Protein AF-S9U985-F1 (afdb_monomer_lite)

InterPro domains:
  IPR000397 Heat shock protein Hsp33 [PTHR30111] (39-508)

Secondary structure (DSSP, 8-state):
----PPEE-----------------------HHHHHHHHHTS-EEEEEEBTTSSEEEEEEE-HHHHHHHHHHTTIIIIIHHHHHTT-HHHHHHHHHHHHHHHHHHHHHHTT--TT-EEEEEEEETTEEEEEEEETTSEEEEEEEPPPTTS-GGGG-TT-HHHHHHHHHHHHH--SSSSTTTTEEEEEEE-TT-SS-EEEEEE--HHHHHS---SS--S-SS-----TTS--HHHHTTSS---HHHHHHHHHHHHHHHH-HHHHHHHHIIIII----EEEEEEEE-EETTEEPPGGGSS-SEEEEEEEEEEESSTTSHHHHHHHHHHHHHHHHHHSPPSSHHHHTT-SSGGGHHHHHHHHHHHTSTT--S-TTHHHHHHHHHHS-HHHHHHHHHHTT----S-HHHHHHHHHHHHHHHHHHHHHSTTS----B-GGGPEEEE-EE-----HHHHHHHHHTS-HHHHHHHHHHHHHHHHTT-TT-SEEETTT--EE---HHHHHHHHHHHHHHHTT-

Sequence (515 aa):
MRSSCAFRIAALQGSRVCRCAAGGEQATAEDGGTLLHRMKMRDVSLVVPNADGTIRLTFIQNRHMLNETVHRHDLLNQFLPDLFATDSAAIARGLELVGTNLSFVNLLSAQLEQEERVEVRYAAGPFILLSESMALGETRCHLRAPADDAPAAARDERCLDTFLQWLRAEQGASGDMLRETLRLKVDKVLYNQNKKFVSLVKSNFASLLCTEDATAAAGAPVPLSLRLLPPLEALLPRQTLDPAVQHRLERLHDYYLHNMTLHAYNYFRSSDGVVAAVWCETLLRERDGRVADPADGSGVARESCGVLLTPLAAGGQAERDVYDVQRRLVQFAAAPPADSRDAAATSSPGHALLRLLNRDHEQQPGAGPNRYLTQEVLSFFTGDYEGAALAAEQARHFTNRDLRAVERRVEPLRRRVWGDALARPGAPRLSLNGAAARRCRLDFFCRCSKFDLLNSFITLPEEVFHQVMGEQLALHEGGSADEGIRCTYCGKRHVIAEKEWLQLKEYRDTHRTKA

Radius of gyration: 24.65 Å; chains: 1; bounding box: 52×69×78 Å

Foldseek 3Di:
DDDDFDFDDDDDPDDDFQDDPPPPPPCDPPDVVVVLQVLQPFWWWKWFAFPVNQKIKIKTWCQVVLLLQCSLQVLPPPPVCVLPVPPQLSSVLQSFLLLQVQQLLVSVQCVADDFKKKWKWWAFQQKIKIKMAHVLQAIFIFIDGHPPPPDPVSSPPPDVVVVLVVVVCVVPDDDDDSQPNTWIWMWIDHPPDPGTDIDTFDLPPLCLQDDPPPPPPDDDDDDPDPPDGHRVVVVSPDPDDDVLVSLLVVQLVLCSSRHCQSVSQSCCCVPVVWLKAKAWGWDFDDDPNGQDDCVVVQGGTLTTMMMMMTGPDPPDPSSVLRNLNNNLLSVQLSDDDPDPVVNVNPPHSRHPPVCLLCVVQVVDVPRGRDQAVQLLVLCQSFVASPLSQLLSVVLSTDHDPPSVVSCVRRLVVSCVRNNCQQSPDPRHGSRIPSPPMDMRGHDHDDPDDLVSVLVVLLPDDPVVLVVSLVVLVVCVVVVHSPRAIARSTRSDGDHDDPVNSVVSVVVSVVVVVVD

pLDDT: mean 74.19, std 21.05, range [25.56, 98.31]

Structure (mmCIF, N/CA/C/O backbone):
data_AF-S9U985-F1
#
_entry.id   AF-S9U985-F1
#
loop_
_atom_site.group_PDB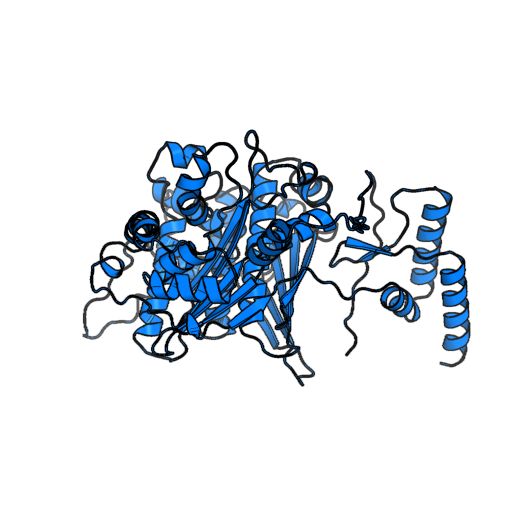
_atom_site.id
_atom_site.type_symbol
_atom_site.label_atom_id
_atom_site.label_alt_id
_atom_site.label_comp_id
_atom_site.label_asym_id
_atom_site.label_entity_id
_atom_site.label_seq_id
_atom_site.pdbx_PDB_ins_code
_atom_site.Cartn_x
_atom_site.Cartn_y
_atom_site.Cartn_z
_atom_site.occupancy
_atom_site.B_iso_or_equiv
_atom_site.auth_seq_id
_atom_site.auth_comp_id
_atom_site.auth_asym_id
_atom_site.auth_atom_id
_atom_site.pdbx_PDB_model_num
ATOM 1 N N . MET A 1 1 ? -9.604 -3.548 -23.930 1.00 30.08 1 MET A N 1
ATOM 2 C CA . MET A 1 1 ? -8.863 -2.446 -23.275 1.00 30.08 1 MET A CA 1
ATOM 3 C C . MET A 1 1 ? -7.371 -2.760 -23.319 1.00 30.08 1 MET A C 1
ATOM 5 O O . MET A 1 1 ? -6.968 -3.756 -22.737 1.00 30.08 1 MET A O 1
ATOM 9 N N . ARG A 1 2 ? -6.558 -1.992 -24.057 1.00 28.22 2 ARG A N 1
ATOM 10 C CA . ARG A 1 2 ? -5.102 -2.218 -24.154 1.00 28.22 2 ARG A CA 1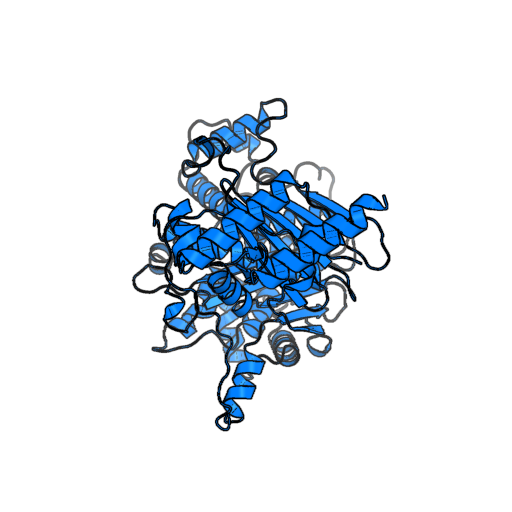
ATOM 11 C C . ARG A 1 2 ? -4.418 -1.571 -22.942 1.00 28.22 2 ARG A C 1
ATOM 13 O O . ARG A 1 2 ? -4.558 -0.365 -22.761 1.00 28.22 2 ARG A O 1
ATOM 20 N N . SER A 1 3 ? -3.717 -2.337 -22.102 1.00 32.56 3 SER A N 1
ATOM 21 C CA . SER A 1 3 ? -2.829 -1.746 -21.093 1.00 32.56 3 SER A CA 1
ATOM 22 C C . SER A 1 3 ? -1.568 -1.254 -21.799 1.00 32.56 3 SER A C 1
ATOM 24 O O . SER A 1 3 ? -0.835 -2.061 -22.368 1.00 32.56 3 SER A O 1
ATOM 26 N N . SER A 1 4 ? -1.306 0.051 -21.796 1.00 33.94 4 SER A N 1
ATOM 27 C CA . SER A 1 4 ? -0.047 0.588 -22.314 1.00 33.94 4 SER A CA 1
ATOM 28 C C . SER A 1 4 ? 1.086 0.232 -21.345 1.00 33.94 4 SER A C 1
ATOM 30 O O . SER A 1 4 ? 1.307 0.926 -20.352 1.00 33.94 4 SER A O 1
ATOM 32 N N . CYS A 1 5 ? 1.791 -0.869 -21.600 1.00 37.97 5 CYS A N 1
ATOM 33 C CA . CYS A 1 5 ? 3.068 -1.137 -20.949 1.00 37.97 5 CYS A CA 1
ATOM 34 C C . CYS A 1 5 ? 4.123 -0.216 -21.572 1.00 37.97 5 CYS A C 1
ATOM 36 O O . CYS A 1 5 ? 4.373 -0.286 -22.771 1.00 37.97 5 CYS A O 1
ATOM 38 N N . ALA A 1 6 ? 4.724 0.660 -20.767 1.00 43.91 6 ALA A N 1
ATOM 39 C CA . ALA A 1 6 ? 5.873 1.451 -21.192 1.00 43.91 6 ALA A CA 1
ATOM 40 C C . ALA A 1 6 ? 7.153 0.616 -21.029 1.00 43.91 6 ALA A C 1
ATOM 42 O O . ALA A 1 6 ? 7.447 0.128 -19.931 1.00 43.91 6 ALA A O 1
ATOM 43 N N . PHE A 1 7 ? 7.914 0.460 -22.109 1.00 40.72 7 PHE A N 1
ATOM 44 C CA . PHE A 1 7 ? 9.205 -0.227 -22.124 1.00 40.72 7 PHE A CA 1
ATOM 45 C C . PHE A 1 7 ? 10.330 0.808 -22.179 1.00 40.72 7 PHE A C 1
ATOM 47 O O . PHE A 1 7 ? 10.187 1.830 -22.850 1.00 40.72 7 PHE A O 1
ATOM 54 N N . ARG A 1 8 ? 11.426 0.567 -21.453 1.00 41.06 8 ARG A N 1
ATOM 55 C CA . ARG A 1 8 ? 12.603 1.443 -21.459 1.00 41.06 8 ARG A CA 1
ATOM 56 C C . ARG A 1 8 ? 13.757 0.718 -22.141 1.00 41.06 8 ARG A C 1
ATOM 58 O O . ARG A 1 8 ? 14.002 -0.453 -21.861 1.00 41.06 8 ARG A O 1
ATOM 65 N N . ILE A 1 9 ? 14.462 1.437 -23.003 1.00 37.34 9 ILE A N 1
ATOM 66 C CA . ILE A 1 9 ? 15.756 1.037 -23.553 1.00 37.34 9 ILE A CA 1
ATOM 67 C C . ILE A 1 9 ? 16.775 1.784 -22.702 1.00 37.34 9 ILE A C 1
ATOM 69 O O . ILE A 1 9 ? 16.715 3.009 -22.614 1.00 37.34 9 ILE A O 1
ATOM 73 N N . ALA A 1 10 ? 17.605 1.062 -21.961 1.00 35.47 10 ALA A N 1
ATOM 74 C CA . ALA A 1 10 ? 18.624 1.667 -21.120 1.00 35.47 10 ALA A CA 1
ATOM 75 C C . ALA A 1 10 ? 19.980 1.095 -21.530 1.00 35.47 10 ALA A C 1
ATOM 77 O O . ALA A 1 10 ? 20.172 -0.116 -21.455 1.00 35.47 10 ALA A O 1
ATOM 78 N N . ALA A 1 11 ? 20.901 1.964 -21.944 1.00 31.00 11 ALA A N 1
ATOM 79 C CA . ALA A 1 11 ? 22.325 1.669 -21.916 1.00 31.00 11 ALA A CA 1
ATOM 80 C C . ALA A 1 11 ? 22.789 1.895 -20.470 1.00 31.00 11 ALA A C 1
ATOM 82 O O . ALA A 1 11 ? 22.792 3.028 -19.995 1.00 31.00 11 ALA A O 1
ATOM 83 N N . LEU A 1 12 ? 23.090 0.822 -19.738 1.00 33.31 12 LEU A N 1
ATOM 84 C CA . LEU A 1 12 ? 23.595 0.893 -18.365 1.00 33.31 12 LEU A CA 1
ATOM 85 C C . LEU A 1 12 ? 24.905 0.110 -18.275 1.00 33.31 12 LEU A C 1
ATOM 87 O O . LEU A 1 12 ? 25.010 -0.998 -18.795 1.00 33.31 12 LEU A O 1
ATOM 91 N N . GLN A 1 13 ? 25.907 0.724 -17.647 1.00 28.14 13 GLN A N 1
ATOM 92 C CA . GLN A 1 13 ? 27.218 0.135 -17.390 1.00 28.14 13 GLN A CA 1
ATOM 93 C C . GLN A 1 13 ? 27.225 -0.548 -16.018 1.00 28.14 13 GLN A C 1
ATOM 95 O O . GLN A 1 13 ? 26.891 0.076 -15.017 1.00 28.14 13 GLN A O 1
ATOM 100 N N . GLY A 1 14 ? 27.674 -1.806 -15.993 1.00 31.59 14 GLY A N 1
ATOM 101 C CA . GLY A 1 14 ? 27.942 -2.585 -14.782 1.00 31.59 14 GLY A CA 1
ATOM 102 C C . GLY A 1 14 ? 26.846 -3.602 -14.466 1.00 31.59 14 GLY A C 1
ATOM 103 O O . GLY A 1 14 ? 25.769 -3.238 -14.010 1.00 31.59 14 GLY A O 1
ATOM 104 N N . SER A 1 15 ? 27.121 -4.895 -14.673 1.00 31.70 15 SER A N 1
ATOM 105 C CA . SER A 1 15 ? 26.156 -5.964 -14.393 1.00 31.70 15 SER A CA 1
ATOM 106 C C . SER A 1 15 ? 26.761 -7.172 -13.670 1.00 31.70 15 SER A C 1
ATOM 108 O O . SER A 1 15 ? 27.840 -7.677 -13.987 1.00 31.70 15 SER A O 1
ATOM 110 N N . ARG A 1 16 ? 26.003 -7.664 -12.682 1.00 32.19 16 ARG A N 1
ATOM 111 C CA . ARG A 1 16 ? 26.000 -9.058 -12.221 1.00 32.19 16 ARG A CA 1
ATOM 112 C C . ARG A 1 16 ? 24.606 -9.642 -12.458 1.00 32.19 16 ARG A C 1
ATOM 114 O O . ARG A 1 16 ? 23.600 -8.943 -12.443 1.00 32.19 16 ARG A O 1
ATOM 121 N N . VAL A 1 17 ? 24.587 -10.942 -12.722 1.00 27.36 17 VAL A N 1
ATOM 122 C CA . VAL A 1 17 ? 23.459 -11.724 -13.242 1.00 27.36 17 VAL A CA 1
ATOM 123 C C . VAL A 1 17 ? 22.258 -11.741 -12.283 1.00 27.36 17 VAL A C 1
ATOM 125 O O . VAL A 1 17 ? 22.317 -12.367 -11.226 1.00 27.36 17 VAL A O 1
ATOM 128 N N . CYS A 1 18 ? 21.127 -11.151 -12.686 1.00 28.30 18 CYS A N 1
ATOM 129 C CA . CYS A 1 18 ? 19.829 -11.398 -12.052 1.00 28.30 18 CYS A CA 1
ATOM 130 C C . CYS A 1 18 ? 19.308 -12.779 -12.487 1.00 28.30 18 CYS A C 1
ATOM 132 O O . CYS A 1 18 ? 18.828 -12.944 -13.610 1.00 28.30 18 CYS A O 1
ATOM 134 N N . ARG A 1 19 ? 19.377 -13.787 -11.609 1.00 25.84 19 ARG A N 1
ATOM 135 C CA . ARG A 1 19 ? 18.631 -15.038 -11.811 1.00 25.84 19 ARG A CA 1
ATOM 136 C C . ARG A 1 19 ? 17.162 -14.778 -11.503 1.00 25.84 19 ARG A C 1
ATOM 138 O O . ARG A 1 19 ? 16.794 -14.619 -10.345 1.00 25.84 19 ARG A O 1
ATOM 145 N N . CYS A 1 20 ? 16.320 -14.767 -12.532 1.00 25.56 20 CYS A N 1
ATOM 146 C CA . CYS A 1 20 ? 14.890 -14.945 -12.333 1.00 25.56 20 CYS A CA 1
ATOM 147 C C . CYS A 1 20 ? 14.678 -16.319 -11.693 1.00 25.56 20 CYS A C 1
ATOM 149 O O . CYS A 1 20 ? 15.020 -17.335 -12.302 1.00 25.56 20 CYS A O 1
ATOM 151 N N . ALA A 1 21 ? 14.094 -16.365 -10.497 1.00 27.64 21 ALA A N 1
ATOM 152 C CA . ALA A 1 21 ? 13.523 -17.589 -9.958 1.00 27.64 21 ALA A CA 1
ATOM 153 C C . ALA A 1 21 ? 12.276 -17.962 -10.781 1.00 27.64 21 ALA A C 1
ATOM 155 O O . ALA A 1 21 ? 11.137 -17.833 -10.344 1.00 27.64 21 ALA A O 1
ATOM 156 N N . ALA A 1 22 ? 12.485 -18.433 -12.011 1.00 28.08 22 ALA A N 1
ATOM 157 C CA . ALA A 1 22 ? 11.603 -19.432 -12.582 1.00 28.08 22 ALA A CA 1
ATOM 158 C C . ALA A 1 22 ? 11.892 -20.712 -11.793 1.00 28.08 22 ALA A C 1
ATOM 160 O O . ALA A 1 22 ? 12.749 -21.509 -12.169 1.00 28.08 22 ALA A O 1
ATOM 161 N N . GLY A 1 23 ? 11.253 -20.837 -10.629 1.00 28.19 23 GLY A N 1
ATOM 162 C CA . GLY A 1 23 ? 11.288 -22.044 -9.823 1.00 28.19 23 GLY A CA 1
ATOM 163 C C . GLY A 1 23 ? 10.622 -23.177 -10.592 1.00 28.19 23 GLY A C 1
ATOM 164 O O . GLY A 1 23 ? 9.449 -23.465 -10.392 1.00 28.19 23 GLY A O 1
ATOM 165 N N . GLY A 1 24 ? 11.382 -23.829 -11.469 1.00 26.42 24 GLY A N 1
ATOM 166 C CA . GLY A 1 24 ? 11.242 -25.258 -11.691 1.00 26.42 24 GLY A CA 1
ATOM 167 C C . GLY A 1 24 ? 11.728 -25.967 -10.433 1.00 26.42 24 GLY A C 1
ATOM 168 O O . GLY A 1 24 ? 12.801 -26.561 -10.433 1.00 26.42 24 GLY A O 1
ATOM 169 N N . GLU A 1 25 ? 10.976 -25.848 -9.338 1.00 32.66 25 GLU A N 1
ATOM 170 C CA . GLU A 1 25 ? 11.120 -26.768 -8.221 1.00 32.66 25 GLU A CA 1
ATOM 171 C C . GLU A 1 25 ? 10.612 -28.115 -8.729 1.00 32.66 25 GLU A C 1
ATOM 173 O O . GLU A 1 25 ? 9.427 -28.296 -9.017 1.00 32.66 25 GLU A O 1
ATOM 178 N N . GLN A 1 26 ? 11.536 -29.059 -8.909 1.00 29.66 26 GLN A N 1
ATOM 179 C CA . GLN A 1 26 ? 11.187 -30.469 -8.926 1.00 29.66 26 GLN A CA 1
ATOM 180 C C . GLN A 1 26 ? 10.355 -30.719 -7.670 1.00 29.66 26 GLN A C 1
ATOM 182 O O . GLN A 1 26 ? 10.869 -30.587 -6.562 1.00 29.66 26 GLN A O 1
ATOM 187 N N . ALA A 1 27 ? 9.069 -31.013 -7.861 1.00 32.78 27 ALA A N 1
ATOM 188 C CA . ALA A 1 27 ? 8.128 -31.325 -6.800 1.00 32.78 27 ALA A CA 1
ATOM 189 C C . ALA A 1 27 ? 8.570 -32.615 -6.094 1.00 32.78 27 ALA A C 1
ATOM 191 O O . ALA A 1 27 ? 8.107 -33.714 -6.397 1.00 32.78 27 ALA A O 1
ATOM 192 N N . THR A 1 28 ? 9.510 -32.490 -5.164 1.00 41.00 28 THR A N 1
ATOM 193 C CA . THR A 1 28 ? 9.640 -33.427 -4.058 1.00 41.00 28 THR A CA 1
ATOM 194 C C . THR A 1 28 ? 8.385 -33.257 -3.211 1.00 41.00 28 THR A C 1
ATOM 196 O O . THR A 1 28 ? 7.877 -32.146 -3.077 1.00 41.00 28 THR A O 1
ATOM 199 N N . ALA A 1 29 ? 7.812 -34.364 -2.737 1.00 42.72 29 ALA A N 1
ATOM 200 C CA . ALA A 1 29 ? 6.542 -34.377 -2.019 1.00 42.72 29 ALA A CA 1
ATOM 201 C C . ALA A 1 29 ? 6.558 -33.355 -0.868 1.00 42.72 29 ALA A C 1
ATOM 203 O O . ALA A 1 29 ? 7.151 -33.598 0.182 1.00 42.72 29 ALA A O 1
ATOM 204 N N . GLU A 1 30 ? 5.955 -32.188 -1.094 1.00 46.25 30 GLU A N 1
ATOM 205 C CA . GLU A 1 30 ? 5.891 -31.129 -0.100 1.00 46.25 30 GLU A CA 1
ATOM 206 C C . GLU A 1 30 ? 5.013 -31.613 1.049 1.00 46.25 30 GLU A C 1
ATOM 208 O O . GLU A 1 30 ? 3.823 -31.878 0.873 1.00 46.25 30 GLU A O 1
ATOM 213 N N . ASP A 1 31 ? 5.606 -31.739 2.235 1.00 60.88 31 ASP A N 1
ATOM 214 C CA . ASP A 1 31 ? 4.872 -32.056 3.452 1.00 60.88 31 ASP A CA 1
ATOM 215 C C . ASP A 1 31 ? 3.750 -31.019 3.643 1.00 60.88 31 ASP A C 1
ATOM 217 O O . ASP A 1 31 ? 3.990 -29.806 3.558 1.00 60.88 31 ASP A O 1
ATOM 221 N N . GLY A 1 32 ? 2.515 -31.476 3.878 1.00 64.31 32 GLY A N 1
ATOM 222 C CA . GLY A 1 32 ? 1.311 -30.634 3.895 1.00 64.31 32 GLY A CA 1
ATOM 223 C C . GLY A 1 32 ? 1.390 -29.467 4.891 1.00 64.31 32 GLY A C 1
ATOM 224 O O . GLY A 1 32 ? 0.757 -28.425 4.690 1.00 64.31 32 GLY A O 1
ATOM 225 N N . GLY A 1 33 ? 2.235 -29.590 5.922 1.00 66.69 33 GLY A N 1
ATOM 226 C CA . GLY A 1 33 ? 2.554 -28.510 6.857 1.00 66.69 33 GLY A CA 1
ATOM 227 C C . GLY A 1 33 ? 3.257 -27.307 6.210 1.00 66.69 33 GLY A C 1
ATOM 228 O O . GLY A 1 33 ? 2.965 -26.161 6.563 1.00 66.69 33 GLY A O 1
ATOM 229 N N . THR A 1 34 ? 4.128 -27.530 5.222 1.00 75.19 34 THR A N 1
ATOM 230 C CA . THR A 1 34 ? 4.860 -26.458 4.520 1.00 75.19 34 THR A CA 1
ATOM 231 C C . THR A 1 34 ? 3.964 -25.674 3.560 1.00 75.19 34 THR A C 1
ATOM 233 O O . THR A 1 34 ? 4.087 -24.449 3.462 1.00 75.19 34 THR A O 1
ATOM 236 N N . LEU A 1 35 ? 3.019 -26.353 2.901 1.00 76.44 35 LEU A N 1
ATOM 237 C CA . LEU A 1 35 ? 2.028 -25.729 2.025 1.00 76.44 35 LEU A CA 1
ATOM 238 C C . LEU A 1 35 ? 1.054 -24.866 2.832 1.00 76.44 35 LEU A C 1
ATOM 240 O O . LEU A 1 35 ? 0.827 -23.703 2.488 1.00 76.44 35 LEU A O 1
ATOM 244 N N . LEU A 1 36 ? 0.525 -25.399 3.941 1.00 75.88 36 LEU A N 1
ATOM 245 C CA . LEU A 1 36 ? -0.352 -24.642 4.835 1.00 75.88 36 LEU A CA 1
ATOM 246 C C . LEU A 1 36 ? 0.368 -23.404 5.377 1.00 75.88 36 LEU A C 1
ATOM 248 O O . LEU A 1 36 ? -0.191 -22.310 5.340 1.00 75.88 36 LEU A O 1
ATOM 252 N N . HIS A 1 37 ? 1.619 -23.552 5.822 1.00 80.19 37 HIS A N 1
ATOM 253 C CA . HIS A 1 37 ? 2.420 -22.422 6.283 1.00 80.19 37 HIS A CA 1
ATOM 254 C C . HIS A 1 37 ? 2.569 -21.350 5.194 1.00 80.19 37 HIS A C 1
ATOM 256 O O . HIS A 1 37 ? 2.267 -20.185 5.447 1.00 80.19 37 HIS A O 1
ATOM 262 N N . ARG A 1 38 ? 2.929 -21.735 3.961 1.00 79.50 38 ARG A N 1
ATOM 263 C CA . ARG A 1 38 ? 3.018 -20.804 2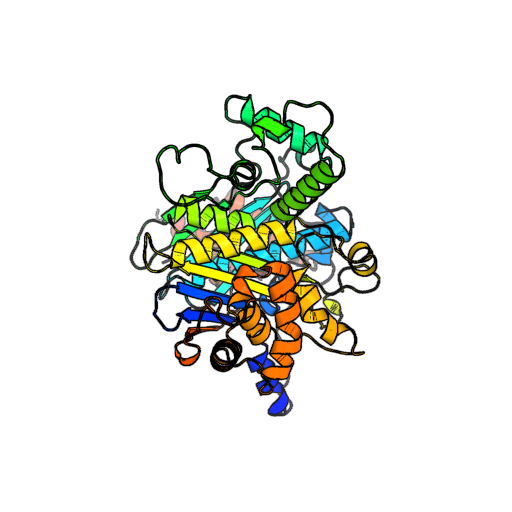.823 1.00 79.50 38 ARG A CA 1
ATOM 264 C C . ARG A 1 38 ? 1.697 -20.105 2.531 1.00 79.50 38 ARG A C 1
ATOM 266 O O . ARG A 1 38 ? 1.702 -18.906 2.279 1.00 79.50 38 ARG A O 1
ATOM 273 N N . MET A 1 39 ? 0.569 -20.813 2.591 1.00 79.62 39 MET A N 1
ATOM 274 C CA . MET A 1 39 ? -0.755 -20.216 2.387 1.00 79.62 39 MET A CA 1
ATOM 275 C C . MET A 1 39 ? -1.103 -19.177 3.457 1.00 79.62 39 MET A C 1
ATOM 277 O O . MET A 1 39 ? -1.681 -18.146 3.113 1.00 79.62 39 MET A O 1
ATOM 281 N N . LYS A 1 40 ? -0.747 -19.441 4.721 1.00 83.69 40 LYS A N 1
ATOM 282 C CA . LYS A 1 40 ? -1.036 -18.554 5.857 1.00 83.69 40 LYS A CA 1
ATOM 283 C C . LYS A 1 40 ? -0.135 -17.325 5.945 1.00 83.69 40 LYS A C 1
ATOM 285 O O . LYS A 1 40 ? -0.483 -16.382 6.642 1.00 83.69 40 LYS A O 1
ATOM 290 N N . MET A 1 41 ? 1.013 -17.345 5.272 1.00 83.00 41 MET A N 1
ATOM 291 C CA . MET A 1 41 ? 1.953 -16.221 5.239 1.00 83.00 41 MET A CA 1
ATOM 292 C C . MET A 1 41 ? 1.779 -15.327 4.005 1.00 83.00 41 MET A C 1
ATOM 294 O O . MET A 1 41 ? 2.547 -14.380 3.851 1.00 83.00 41 MET A O 1
ATOM 298 N N . ARG A 1 42 ? 0.818 -15.625 3.116 1.00 87.62 42 ARG A N 1
ATOM 299 C CA . ARG A 1 42 ? 0.593 -14.832 1.899 1.00 87.62 42 ARG A CA 1
ATOM 300 C C . ARG A 1 42 ? 0.156 -13.413 2.227 1.00 87.62 42 ARG A C 1
ATOM 302 O O . ARG A 1 42 ? -0.504 -13.163 3.226 1.00 87.62 42 ARG A O 1
ATOM 309 N N . ASP A 1 43 ? 0.475 -12.514 1.313 1.00 95.00 43 ASP A N 1
ATOM 310 C CA . ASP A 1 43 ? -0.006 -11.146 1.360 1.00 95.00 43 ASP A CA 1
ATOM 311 C C . ASP A 1 43 ? -1.514 -11.098 1.071 1.00 95.00 43 ASP A C 1
ATOM 313 O O . ASP A 1 43 ? -2.051 -11.852 0.246 1.00 95.00 43 ASP A O 1
ATOM 317 N N . VAL A 1 44 ? -2.216 -10.226 1.790 1.00 96.25 44 VAL A N 1
ATOM 318 C CA . VAL A 1 44 ? -3.677 -10.105 1.735 1.00 96.25 44 VAL A CA 1
ATOM 319 C C . VAL A 1 44 ? -4.107 -8.665 1.953 1.00 96.25 44 VAL A C 1
ATOM 321 O O . VAL A 1 44 ? -3.462 -7.904 2.677 1.00 96.25 44 VAL A O 1
ATOM 324 N N . SER A 1 45 ? -5.252 -8.327 1.376 1.00 97.19 45 SER A N 1
ATOM 325 C CA . SER A 1 45 ? -6.096 -7.244 1.844 1.00 97.19 45 SER A CA 1
ATOM 326 C C . SER A 1 45 ? -7.307 -7.831 2.559 1.00 97.19 45 SER A C 1
ATOM 328 O O . SER A 1 45 ? -7.857 -8.869 2.174 1.00 97.19 45 SER A O 1
ATOM 330 N N . LEU A 1 46 ? -7.695 -7.184 3.647 1.00 97.56 46 LEU A N 1
ATOM 331 C CA . LEU A 1 46 ? -8.801 -7.589 4.491 1.00 97.56 46 LEU A CA 1
ATOM 332 C C . LEU A 1 46 ? -9.679 -6.375 4.758 1.00 97.56 46 LEU A C 1
ATOM 334 O O . LEU A 1 46 ? -9.216 -5.395 5.330 1.00 97.56 46 LEU A O 1
ATOM 338 N N . VAL A 1 47 ? -10.942 -6.451 4.364 1.00 97.81 47 VAL A N 1
ATOM 339 C CA . VAL A 1 47 ? -11.944 -5.420 4.635 1.00 97.81 47 VAL A CA 1
ATOM 340 C C . VAL A 1 47 ? -12.894 -5.955 5.696 1.00 97.81 47 VAL A C 1
ATOM 342 O O . VAL A 1 47 ? -13.584 -6.944 5.464 1.00 97.81 47 VAL A O 1
ATOM 345 N N . VAL A 1 48 ? -12.920 -5.315 6.860 1.00 97.31 48 VAL A N 1
ATOM 346 C CA . VAL A 1 48 ? -13.685 -5.728 8.038 1.00 97.31 48 VAL A CA 1
ATOM 347 C C . VAL A 1 48 ? -14.640 -4.598 8.423 1.00 97.31 48 VAL A C 1
ATOM 349 O O . VAL A 1 48 ? -14.180 -3.530 8.835 1.00 97.31 48 VAL A O 1
ATOM 352 N N . PRO A 1 49 ? -15.962 -4.777 8.287 1.00 95.19 49 PRO A N 1
ATOM 353 C CA . PRO A 1 49 ? -16.906 -3.834 8.863 1.00 95.19 49 PRO A CA 1
ATOM 354 C C . PRO A 1 49 ? -16.898 -3.967 10.388 1.00 95.19 49 PRO A C 1
ATOM 356 O O . PRO A 1 49 ? -16.689 -5.054 10.938 1.00 95.19 49 PRO A O 1
ATOM 359 N N . ASN A 1 50 ? -17.150 -2.869 11.087 1.00 93.06 50 ASN A N 1
ATOM 360 C CA . ASN A 1 50 ? -17.497 -2.947 12.495 1.00 93.06 50 ASN A CA 1
ATOM 361 C C . ASN A 1 50 ? -18.923 -3.512 12.676 1.00 93.06 50 ASN A C 1
ATOM 363 O O . ASN A 1 50 ? -19.686 -3.655 11.719 1.00 93.06 50 ASN A O 1
ATOM 367 N N . ALA A 1 51 ? -19.269 -3.885 13.906 1.00 90.06 51 ALA A N 1
ATOM 368 C CA . ALA A 1 51 ? -20.499 -4.604 14.228 1.00 90.06 51 ALA A CA 1
ATOM 369 C C . ALA A 1 51 ? -21.777 -3.829 13.866 1.00 90.06 51 ALA A C 1
ATOM 371 O O . ALA A 1 51 ? -22.768 -4.445 13.481 1.00 90.06 51 ALA A O 1
ATOM 372 N N . ASP A 1 52 ? -21.747 -2.498 13.952 1.00 88.69 52 ASP A N 1
ATOM 373 C CA . ASP A 1 52 ? -22.876 -1.627 13.602 1.00 88.69 52 ASP A CA 1
ATOM 374 C C . ASP A 1 52 ? -22.836 -1.114 12.146 1.00 88.69 52 ASP A C 1
ATOM 376 O O . ASP A 1 52 ? -23.758 -0.430 11.706 1.00 88.69 52 ASP A O 1
ATOM 380 N N . GLY A 1 53 ? -21.786 -1.447 11.387 1.00 89.50 53 GLY A N 1
ATOM 381 C CA . GLY A 1 53 ? -21.600 -1.030 9.998 1.00 89.50 53 GLY A CA 1
ATOM 382 C C . GLY A 1 53 ? -21.290 0.458 9.797 1.00 89.50 53 GLY A C 1
ATOM 383 O O . GLY A 1 53 ? -21.325 0.926 8.660 1.00 89.50 53 GLY A O 1
ATOM 384 N N . THR A 1 54 ? -20.990 1.218 10.852 1.00 90.25 54 THR A N 1
ATOM 385 C CA . THR A 1 54 ? -20.689 2.658 10.759 1.00 90.25 54 THR A CA 1
ATOM 386 C C . THR A 1 54 ? -19.242 2.961 10.381 1.00 90.25 54 THR A C 1
ATOM 388 O O . THR A 1 54 ? -18.966 4.038 9.851 1.00 90.25 54 THR A O 1
ATOM 391 N N . ILE A 1 55 ? -18.312 2.032 10.618 1.00 92.88 55 ILE A N 1
ATOM 392 C CA . ILE A 1 55 ? -16.887 2.173 10.302 1.00 92.88 55 ILE A CA 1
ATOM 393 C C . ILE A 1 55 ? -16.407 0.914 9.586 1.00 92.88 55 ILE A C 1
ATOM 395 O O . ILE A 1 55 ? -16.636 -0.219 10.009 1.00 92.88 55 ILE A O 1
ATOM 399 N N . ARG A 1 56 ? -15.655 1.122 8.512 1.00 95.25 56 ARG A N 1
ATOM 400 C CA . ARG A 1 56 ? -14.942 0.077 7.788 1.00 95.25 56 ARG A CA 1
ATOM 401 C C . ARG A 1 56 ? -13.463 0.133 8.132 1.00 95.25 56 ARG A C 1
ATOM 403 O O . ARG A 1 56 ? -12.827 1.169 7.958 1.00 95.25 56 ARG A O 1
ATOM 410 N N . LEU A 1 57 ? -12.912 -0.995 8.563 1.00 97.19 57 LEU A N 1
ATOM 411 C CA . LEU A 1 57 ? -11.477 -1.197 8.701 1.00 97.19 57 LEU A CA 1
ATOM 412 C C . LEU A 1 57 ? -10.960 -1.937 7.468 1.00 97.19 57 LEU A C 1
ATOM 414 O O . LEU A 1 57 ? -11.495 -2.972 7.086 1.00 97.19 57 LEU A O 1
ATOM 418 N N . THR A 1 58 ? -9.898 -1.436 6.851 1.00 98.31 58 THR A N 1
ATOM 419 C CA . THR A 1 58 ? -9.139 -2.153 5.822 1.00 98.31 58 THR A CA 1
ATOM 420 C C . THR A 1 58 ? -7.724 -2.393 6.323 1.00 98.31 58 THR A C 1
ATOM 422 O O . THR A 1 58 ? -7.061 -1.453 6.746 1.00 98.31 58 THR A O 1
ATOM 425 N N . PHE A 1 59 ? -7.261 -3.636 6.274 1.00 98.00 59 PHE A N 1
ATOM 426 C CA . PHE A 1 59 ? -5.904 -4.043 6.622 1.00 98.00 59 PHE A CA 1
ATOM 427 C C . PHE A 1 59 ? -5.207 -4.628 5.396 1.00 98.00 59 PHE A C 1
ATOM 429 O O . PHE A 1 59 ? -5.795 -5.422 4.665 1.00 98.00 59 PHE A O 1
ATOM 436 N N . ILE A 1 60 ? -3.948 -4.259 5.192 1.00 97.69 60 ILE A N 1
ATOM 437 C CA . ILE A 1 60 ? -3.070 -4.773 4.142 1.00 97.69 60 ILE A CA 1
ATOM 438 C C . ILE A 1 60 ? -1.855 -5.410 4.799 1.00 97.69 60 ILE A C 1
ATOM 440 O O . ILE A 1 60 ? -1.246 -4.795 5.667 1.00 97.69 60 ILE A O 1
ATOM 444 N N . GLN A 1 61 ? -1.456 -6.585 4.324 1.00 95.62 61 GLN A N 1
ATOM 445 C CA . GLN A 1 61 ? -0.130 -7.157 4.546 1.00 95.62 61 GLN A CA 1
ATOM 446 C C . GLN A 1 61 ? 0.503 -7.422 3.182 1.00 95.62 61 GLN A C 1
ATOM 448 O O . GLN A 1 61 ? -0.088 -8.128 2.370 1.00 95.62 61 GLN A O 1
ATOM 453 N N . ASN A 1 62 ? 1.674 -6.843 2.928 1.00 95.12 62 ASN A N 1
ATOM 454 C CA . ASN A 1 62 ? 2.325 -6.793 1.610 1.00 95.12 62 ASN A CA 1
ATOM 455 C C . ASN A 1 62 ? 3.842 -7.060 1.691 1.00 95.12 62 ASN A C 1
ATOM 457 O O . ASN A 1 62 ? 4.633 -6.553 0.889 1.00 95.12 62 ASN A O 1
ATOM 461 N N . ARG A 1 63 ? 4.270 -7.853 2.678 1.00 92.94 63 ARG A N 1
ATOM 462 C CA . ARG A 1 63 ? 5.683 -8.179 2.903 1.00 92.94 63 ARG A CA 1
ATOM 463 C C . ARG A 1 63 ? 6.304 -8.891 1.703 1.00 92.94 63 ARG A C 1
ATOM 465 O O . ARG A 1 63 ? 7.415 -8.552 1.293 1.00 92.94 63 ARG A O 1
ATOM 472 N N . HIS A 1 64 ? 5.634 -9.912 1.176 1.00 91.56 64 HIS A N 1
ATOM 473 C CA . HIS A 1 64 ? 6.163 -10.681 0.049 1.00 91.56 64 HIS A CA 1
ATOM 474 C C . HIS A 1 64 ? 6.224 -9.841 -1.225 1.00 91.56 64 HIS A C 1
ATOM 476 O O . HIS A 1 64 ? 7.189 -9.947 -1.974 1.00 91.56 64 HIS A O 1
ATOM 482 N N . MET A 1 65 ? 5.254 -8.960 -1.431 1.00 92.75 65 MET A N 1
ATOM 483 C CA . MET A 1 65 ? 5.197 -8.025 -2.543 1.00 92.75 65 MET A CA 1
ATOM 484 C C . MET A 1 65 ? 6.330 -7.003 -2.494 1.00 92.75 65 MET A C 1
ATOM 486 O O . MET A 1 65 ? 6.931 -6.723 -3.531 1.00 92.75 65 MET A O 1
ATOM 490 N N . LEU A 1 66 ? 6.668 -6.479 -1.310 1.00 93.19 66 LEU A N 1
ATOM 491 C CA . LEU A 1 66 ? 7.845 -5.626 -1.147 1.00 93.19 66 LEU A CA 1
ATOM 492 C C . LEU A 1 66 ? 9.125 -6.394 -1.496 1.00 93.19 66 LEU A C 1
ATOM 494 O O . LEU A 1 66 ? 9.920 -5.912 -2.296 1.00 93.19 66 LEU A O 1
ATOM 498 N N . ASN A 1 67 ? 9.296 -7.610 -0.972 1.00 91.69 67 ASN A N 1
ATOM 499 C CA . ASN A 1 67 ? 10.459 -8.446 -1.292 1.00 91.69 67 ASN A CA 1
ATOM 500 C C . ASN A 1 67 ? 10.570 -8.750 -2.792 1.00 91.69 67 ASN A C 1
ATOM 502 O O . ASN A 1 67 ? 11.654 -8.639 -3.362 1.00 91.69 67 ASN A O 1
ATOM 506 N N . GLU A 1 68 ? 9.454 -9.077 -3.440 1.00 91.12 68 GLU A N 1
ATOM 507 C CA . GLU A 1 68 ? 9.401 -9.326 -4.881 1.00 91.12 68 GLU A CA 1
ATOM 508 C C . GLU A 1 68 ? 9.724 -8.057 -5.682 1.00 91.12 68 GLU A C 1
ATOM 510 O O . GLU A 1 68 ? 10.452 -8.122 -6.670 1.00 91.12 68 GLU A O 1
ATOM 515 N N . THR A 1 69 ? 9.250 -6.889 -5.233 1.00 90.62 69 THR A N 1
ATOM 516 C CA . THR A 1 69 ? 9.581 -5.588 -5.840 1.00 90.62 69 THR A CA 1
ATOM 517 C C . THR A 1 69 ? 11.080 -5.308 -5.730 1.00 90.62 69 THR A C 1
ATOM 519 O O . THR A 1 69 ? 11.720 -4.983 -6.729 1.00 90.62 69 THR A O 1
ATOM 522 N N . VAL A 1 70 ? 11.667 -5.494 -4.544 1.00 88.25 70 VAL A N 1
ATOM 523 C CA . VAL A 1 70 ? 13.110 -5.322 -4.321 1.00 88.25 70 VAL A CA 1
ATOM 524 C C . VAL A 1 70 ? 13.921 -6.245 -5.221 1.00 88.25 70 VAL A C 1
ATOM 526 O O . VAL A 1 70 ? 14.864 -5.788 -5.864 1.00 88.25 70 VAL A O 1
ATOM 529 N N . HIS A 1 71 ? 13.530 -7.518 -5.303 1.00 87.56 71 HIS A N 1
ATOM 530 C CA . HIS A 1 71 ? 14.211 -8.515 -6.120 1.00 87.56 71 HIS A CA 1
ATOM 531 C C . HIS A 1 71 ? 14.125 -8.196 -7.619 1.00 87.56 71 HIS A C 1
ATOM 533 O O . HIS A 1 71 ? 15.142 -8.157 -8.308 1.00 87.56 71 HIS A O 1
ATOM 539 N N . ARG A 1 72 ? 12.921 -7.925 -8.135 1.00 85.81 72 ARG A N 1
ATOM 540 C CA . ARG A 1 72 ? 12.689 -7.674 -9.568 1.00 85.81 72 ARG A CA 1
ATOM 541 C C . ARG A 1 72 ? 13.387 -6.432 -10.096 1.00 85.81 72 ARG A C 1
ATOM 543 O O . ARG A 1 72 ? 13.774 -6.404 -11.263 1.00 85.81 72 ARG A O 1
ATOM 550 N N . HIS A 1 73 ? 13.494 -5.409 -9.258 1.00 82.00 73 HIS A N 1
ATOM 551 C CA . HIS A 1 73 ? 14.086 -4.127 -9.624 1.00 82.00 73 HIS A CA 1
ATOM 552 C C . HIS A 1 73 ? 15.536 -3.980 -9.158 1.00 82.00 73 HIS A C 1
ATOM 554 O O . HIS A 1 73 ? 16.117 -2.921 -9.365 1.00 82.00 73 HIS A O 1
ATOM 560 N N . ASP A 1 74 ? 16.105 -5.023 -8.545 1.00 80.06 74 ASP A N 1
ATOM 561 C CA . ASP A 1 74 ? 17.456 -5.035 -7.983 1.00 80.06 74 ASP A CA 1
ATOM 562 C C . ASP A 1 74 ? 17.760 -3.787 -7.130 1.00 80.06 74 ASP A C 1
ATOM 564 O O . ASP A 1 74 ? 18.807 -3.142 -7.250 1.00 80.06 74 ASP A O 1
ATOM 568 N N . LEU A 1 75 ? 16.788 -3.403 -6.288 1.00 80.81 75 LEU A N 1
ATOM 569 C CA . LEU A 1 75 ? 16.799 -2.093 -5.627 1.00 80.81 75 LEU A CA 1
ATOM 570 C C . LEU A 1 75 ? 18.012 -1.908 -4.715 1.00 80.81 75 LEU A C 1
ATOM 572 O O . LEU A 1 75 ? 18.535 -0.804 -4.615 1.00 80.81 75 LEU A O 1
ATOM 576 N N . LEU A 1 76 ? 18.461 -2.979 -4.064 1.00 75.38 76 LEU A N 1
ATOM 577 C CA . LEU A 1 76 ? 19.563 -2.930 -3.107 1.00 75.38 76 LEU A CA 1
ATOM 578 C C . LEU A 1 76 ? 20.950 -2.908 -3.739 1.00 75.38 76 LEU A C 1
ATOM 580 O O . LEU A 1 76 ? 21.868 -2.413 -3.095 1.00 75.38 76 LEU A O 1
ATOM 584 N N . ASN A 1 77 ? 21.110 -3.439 -4.951 1.00 69.56 77 ASN A N 1
ATOM 585 C CA . ASN A 1 77 ? 22.435 -3.596 -5.553 1.00 69.56 77 ASN A CA 1
ATOM 586 C C . ASN A 1 77 ? 22.726 -2.553 -6.627 1.00 69.56 77 ASN A C 1
ATOM 588 O O . ASN A 1 77 ? 23.888 -2.225 -6.837 1.00 69.56 77 ASN A O 1
ATOM 592 N N . GLN A 1 78 ? 21.693 -2.045 -7.301 1.00 65.75 78 GLN A N 1
ATOM 593 C CA . GLN A 1 78 ? 21.852 -1.095 -8.402 1.00 65.75 78 GLN A CA 1
ATOM 594 C C . GLN A 1 78 ? 21.162 0.220 -8.062 1.00 65.75 78 GLN A C 1
ATOM 596 O O . GLN A 1 78 ? 21.799 1.240 -7.836 1.00 65.75 78 GLN A O 1
ATOM 601 N N . PHE A 1 79 ? 19.839 0.186 -7.929 1.00 58.25 79 PHE A N 1
ATOM 602 C CA . PHE A 1 79 ? 19.062 1.418 -7.989 1.00 58.25 79 PHE A CA 1
ATOM 603 C C . PHE A 1 79 ? 19.285 2.359 -6.793 1.00 58.25 79 PHE A C 1
ATOM 605 O O . PHE A 1 79 ? 19.513 3.552 -6.973 1.00 58.25 79 PHE A O 1
ATOM 612 N N . LEU A 1 80 ? 19.207 1.850 -5.562 1.00 63.91 80 LEU A N 1
ATOM 613 C CA . LEU A 1 80 ? 19.342 2.681 -4.364 1.00 63.91 80 LEU A CA 1
ATOM 614 C C . LEU A 1 80 ? 20.802 3.046 -4.050 1.00 63.91 80 LEU A C 1
ATOM 616 O O . LEU A 1 80 ? 21.027 4.196 -3.678 1.00 63.91 80 LEU A O 1
ATOM 620 N N . PRO A 1 81 ? 21.805 2.157 -4.208 1.00 62.09 81 PRO A N 1
ATOM 621 C CA . PRO A 1 81 ? 23.206 2.548 -4.062 1.00 62.09 81 PRO A CA 1
ATOM 622 C C . PRO A 1 81 ? 23.629 3.680 -5.001 1.00 62.09 81 PRO A C 1
ATOM 624 O O . PRO A 1 81 ? 24.298 4.602 -4.535 1.00 62.09 81 PRO A O 1
ATOM 627 N N . ASP A 1 82 ? 23.188 3.653 -6.264 1.00 61.28 82 ASP A N 1
ATOM 628 C CA . ASP A 1 82 ? 23.479 4.708 -7.244 1.00 61.28 82 ASP A CA 1
ATOM 629 C C . ASP A 1 82 ? 22.861 6.054 -6.838 1.00 61.28 82 ASP A C 1
ATOM 631 O O . ASP A 1 82 ? 23.459 7.112 -7.035 1.00 61.28 82 ASP A O 1
ATOM 635 N N . LEU A 1 83 ? 21.672 6.025 -6.229 1.00 59.59 83 LEU A N 1
ATOM 636 C CA . LEU A 1 83 ? 20.962 7.228 -5.787 1.00 59.59 83 LEU A CA 1
ATOM 637 C C . LEU A 1 83 ? 21.474 7.785 -4.455 1.00 59.59 83 LEU A C 1
ATOM 639 O O . LEU A 1 83 ? 21.484 9.000 -4.263 1.00 59.59 83 LEU A O 1
ATOM 643 N N . PHE A 1 84 ? 21.878 6.913 -3.532 1.00 61.09 84 PHE A N 1
ATOM 644 C CA . PHE A 1 84 ? 22.189 7.280 -2.148 1.00 61.09 84 PHE A CA 1
ATOM 645 C C . PHE A 1 84 ? 23.662 7.105 -1.769 1.00 61.09 84 PHE A C 1
ATOM 647 O O . PHE A 1 84 ? 24.000 7.192 -0.589 1.00 61.09 84 PHE A O 1
ATOM 654 N N . ALA A 1 85 ? 24.546 6.867 -2.743 1.00 59.53 85 ALA A N 1
ATOM 655 C CA . ALA A 1 85 ? 25.990 6.748 -2.541 1.00 59.53 85 ALA A CA 1
ATOM 656 C C . ALA A 1 85 ? 26.368 5.795 -1.387 1.00 59.53 85 ALA A C 1
ATOM 658 O O . ALA A 1 85 ? 27.243 6.093 -0.577 1.00 59.53 85 ALA A O 1
ATOM 659 N N . THR A 1 86 ? 25.695 4.640 -1.302 1.00 65.56 86 THR A N 1
ATOM 660 C CA . THR A 1 86 ? 25.870 3.589 -0.271 1.00 65.56 86 THR A CA 1
ATOM 661 C C . THR A 1 86 ? 25.488 3.951 1.176 1.00 65.56 86 THR A C 1
ATOM 663 O O . THR A 1 86 ? 25.736 3.155 2.087 1.00 65.56 86 THR A O 1
ATOM 666 N N . ASP A 1 87 ? 24.824 5.089 1.416 1.00 70.00 87 ASP A N 1
ATOM 667 C CA . ASP A 1 87 ? 24.261 5.418 2.734 1.00 70.00 87 ASP A CA 1
ATOM 668 C C . ASP A 1 87 ? 23.169 4.402 3.114 1.00 70.00 87 ASP A C 1
ATOM 670 O O . ASP A 1 87 ? 22.045 4.429 2.608 1.00 70.00 87 ASP A O 1
ATOM 674 N N . SER A 1 88 ? 23.506 3.491 4.030 1.00 71.94 88 SER A N 1
ATOM 675 C CA . SER A 1 88 ? 22.618 2.401 4.451 1.00 71.94 88 SER A CA 1
ATOM 676 C C . SER A 1 88 ? 21.315 2.908 5.077 1.00 71.94 88 SER A C 1
ATOM 678 O O . SER A 1 88 ? 20.275 2.275 4.896 1.00 71.94 88 SER A O 1
ATOM 680 N N . ALA A 1 89 ? 21.338 4.056 5.763 1.00 72.00 89 ALA A N 1
ATOM 681 C CA . ALA A 1 89 ? 20.136 4.637 6.356 1.00 72.00 89 ALA A CA 1
ATOM 682 C C . ALA A 1 89 ? 19.223 5.246 5.283 1.00 72.00 89 ALA A C 1
ATOM 684 O O . ALA A 1 89 ? 18.004 5.114 5.354 1.00 72.00 89 ALA A O 1
ATOM 685 N N . ALA A 1 90 ? 19.796 5.879 4.259 1.00 72.75 90 ALA A N 1
ATOM 686 C CA . ALA A 1 90 ? 19.025 6.399 3.133 1.00 72.75 90 ALA A CA 1
ATOM 687 C C . ALA A 1 90 ? 18.420 5.277 2.270 1.00 72.75 90 ALA A C 1
ATOM 689 O O . ALA A 1 90 ? 17.257 5.368 1.880 1.00 72.75 90 ALA A O 1
ATOM 690 N N . ILE A 1 91 ? 19.164 4.187 2.049 1.00 76.06 91 ILE A N 1
ATOM 691 C CA . ILE A 1 91 ? 18.660 2.982 1.372 1.00 76.06 91 ILE A CA 1
ATOM 692 C C . ILE A 1 91 ? 17.472 2.387 2.143 1.00 76.06 91 ILE A C 1
ATOM 694 O O . ILE A 1 91 ? 16.444 2.086 1.535 1.00 76.06 91 ILE A O 1
ATOM 698 N N . ALA A 1 92 ? 17.584 2.259 3.471 1.00 78.88 92 ALA A N 1
ATOM 699 C CA . ALA A 1 92 ? 16.489 1.792 4.321 1.00 78.88 92 ALA A CA 1
ATOM 700 C C . ALA A 1 92 ? 15.237 2.674 4.173 1.00 78.88 92 ALA A C 1
ATOM 702 O O . ALA A 1 92 ? 14.166 2.165 3.846 1.00 78.88 92 ALA A O 1
ATOM 703 N N . ARG A 1 93 ? 15.392 4.001 4.278 1.00 78.69 93 ARG A N 1
ATOM 704 C CA . ARG A 1 93 ? 14.290 4.961 4.087 1.00 78.69 93 ARG A CA 1
ATOM 705 C C . ARG A 1 93 ? 13.630 4.856 2.712 1.00 78.69 93 ARG A C 1
ATOM 707 O O . ARG A 1 93 ? 12.406 4.914 2.606 1.00 78.69 93 ARG A O 1
ATOM 714 N N . GLY A 1 94 ? 14.417 4.657 1.655 1.00 80.56 94 GLY A N 1
ATOM 715 C CA . GLY A 1 94 ? 13.890 4.432 0.309 1.00 80.56 94 GLY A CA 1
ATOM 716 C C . GLY A 1 94 ? 13.028 3.169 0.221 1.00 80.56 94 GLY A C 1
ATOM 717 O O . GLY A 1 94 ? 11.938 3.196 -0.349 1.00 80.56 94 GLY A O 1
ATOM 718 N N . LEU A 1 95 ? 13.474 2.068 0.827 1.00 85.00 95 LEU A N 1
ATOM 719 C CA . LEU A 1 95 ? 12.725 0.808 0.864 1.00 85.00 95 LEU A CA 1
ATOM 720 C C . LEU A 1 95 ? 11.456 0.885 1.715 1.00 85.00 95 LEU A C 1
ATOM 722 O O . LEU A 1 95 ? 10.425 0.322 1.343 1.00 85.00 95 LEU A O 1
ATOM 726 N N . GLU A 1 96 ? 11.512 1.585 2.841 1.00 86.38 96 GLU A N 1
ATOM 727 C CA . GLU A 1 96 ? 10.352 1.841 3.696 1.00 86.38 96 GLU A CA 1
ATOM 728 C C . GLU A 1 96 ? 9.292 2.645 2.949 1.00 86.38 96 GLU A C 1
ATOM 730 O O . GLU A 1 96 ? 8.107 2.305 2.982 1.00 86.38 96 GLU A O 1
ATOM 735 N N . LEU A 1 97 ? 9.715 3.660 2.195 1.00 87.81 97 LEU A N 1
ATOM 736 C CA . LEU A 1 97 ? 8.813 4.428 1.355 1.00 87.81 97 LEU A CA 1
ATOM 737 C C . LEU A 1 97 ? 8.166 3.552 0.269 1.00 87.81 97 LEU A C 1
ATOM 739 O O . LEU A 1 97 ? 6.957 3.648 0.059 1.00 87.81 97 LEU A O 1
ATOM 743 N N . VAL A 1 98 ? 8.919 2.649 -0.374 1.00 91.06 98 VAL A N 1
ATOM 744 C CA . VAL A 1 98 ? 8.353 1.663 -1.321 1.00 91.06 98 VAL A CA 1
ATOM 745 C C . VAL A 1 98 ? 7.306 0.789 -0.631 1.00 91.06 98 VAL A C 1
ATOM 747 O O . VAL A 1 98 ? 6.198 0.631 -1.144 1.00 91.06 98 VAL A O 1
ATOM 750 N N . GLY A 1 99 ? 7.625 0.245 0.544 1.00 93.38 99 GLY A N 1
ATOM 751 C CA . GLY A 1 99 ? 6.714 -0.608 1.305 1.00 93.38 99 GLY A CA 1
ATOM 752 C C . GLY A 1 99 ? 5.431 0.110 1.719 1.00 93.38 99 GLY A C 1
ATOM 753 O O . GLY A 1 99 ? 4.329 -0.387 1.486 1.00 93.38 99 GLY A O 1
ATOM 754 N N . THR A 1 100 ? 5.547 1.327 2.251 1.00 93.88 100 THR A N 1
ATOM 755 C CA . THR A 1 100 ? 4.382 2.138 2.635 1.00 93.88 100 THR A CA 1
ATOM 756 C C . THR A 1 100 ? 3.569 2.594 1.422 1.00 93.88 100 THR A C 1
ATOM 758 O O . THR A 1 100 ? 2.344 2.677 1.510 1.00 93.88 100 THR A O 1
ATOM 761 N N . ASN A 1 101 ? 4.202 2.808 0.264 1.00 94.88 101 ASN A N 1
ATOM 762 C CA . ASN A 1 101 ? 3.514 3.084 -0.997 1.00 94.88 101 ASN A CA 1
ATOM 763 C C . ASN A 1 101 ? 2.732 1.879 -1.522 1.00 94.88 101 ASN A C 1
ATOM 765 O O . ASN A 1 101 ? 1.570 2.033 -1.904 1.00 94.88 101 ASN A O 1
ATOM 769 N N . LEU A 1 102 ? 3.313 0.680 -1.451 1.00 96.62 102 LEU A N 1
ATOM 770 C CA . LEU A 1 102 ? 2.595 -0.565 -1.717 1.00 96.62 102 LEU A CA 1
ATOM 771 C C . LEU A 1 102 ? 1.420 -0.753 -0.744 1.00 96.62 102 LEU A C 1
ATOM 773 O O . LEU A 1 102 ? 0.367 -1.241 -1.148 1.00 96.62 102 LEU A O 1
ATOM 777 N N . SER A 1 103 ? 1.562 -0.368 0.527 1.00 97.38 103 SER A N 1
ATOM 778 C CA . SER A 1 103 ? 0.454 -0.451 1.485 1.00 97.38 103 SER A CA 1
ATOM 779 C C . SER A 1 103 ? -0.659 0.508 1.081 1.00 97.38 103 SER A C 1
ATOM 781 O O . SER A 1 103 ? -1.812 0.102 0.968 1.00 97.38 103 SER A O 1
ATOM 783 N N . PHE A 1 104 ? -0.313 1.757 0.772 1.00 97.62 104 PHE A N 1
ATOM 784 C CA . PHE A 1 104 ? -1.271 2.786 0.385 1.00 97.62 104 PHE A CA 1
ATOM 785 C C . PHE A 1 104 ? -2.046 2.450 -0.897 1.00 97.62 104 PHE A C 1
ATOM 787 O O . PHE A 1 104 ? -3.277 2.501 -0.899 1.00 97.62 104 PHE A O 1
ATOM 794 N N . VAL A 1 105 ? -1.362 2.062 -1.978 1.00 97.88 105 VAL A N 1
ATOM 795 C CA . VAL A 1 105 ? -2.032 1.713 -3.245 1.00 97.88 105 VAL A CA 1
ATOM 796 C C . VAL A 1 105 ? -2.963 0.508 -3.070 1.00 97.88 105 VAL A C 1
ATOM 798 O O . VAL A 1 105 ? -4.050 0.475 -3.646 1.00 97.88 105 VAL A O 1
ATOM 801 N N . ASN A 1 106 ? -2.594 -0.444 -2.208 1.00 98.19 106 ASN A N 1
ATOM 802 C CA . ASN A 1 106 ? -3.436 -1.592 -1.900 1.00 98.19 106 ASN A CA 1
ATOM 803 C C . ASN A 1 106 ? -4.620 -1.227 -0.992 1.00 98.19 106 ASN A C 1
ATOM 805 O O . ASN A 1 106 ? -5.715 -1.742 -1.220 1.00 98.19 106 ASN A O 1
ATOM 809 N N . LEU A 1 107 ? -4.456 -0.298 -0.039 1.00 98.31 107 LEU A N 1
ATOM 810 C CA . LEU A 1 107 ? -5.568 0.253 0.749 1.00 98.31 107 LEU A CA 1
ATOM 811 C C . LEU A 1 107 ? -6.620 0.896 -0.162 1.00 98.31 107 LEU A C 1
ATOM 813 O O . LEU A 1 107 ? -7.811 0.659 0.037 1.00 98.31 107 LEU A O 1
ATOM 817 N N . LEU A 1 108 ? -6.182 1.649 -1.179 1.00 97.88 108 LEU A N 1
ATOM 818 C CA . LEU A 1 108 ? -7.061 2.233 -2.194 1.00 97.88 108 LEU A CA 1
ATOM 819 C C . LEU A 1 108 ? -7.746 1.159 -3.043 1.00 97.88 108 LEU A C 1
ATOM 821 O O . LEU A 1 108 ? -8.963 1.200 -3.200 1.00 97.88 108 LEU A O 1
ATOM 825 N N . SER A 1 109 ? -6.990 0.183 -3.556 1.00 97.56 109 SER A N 1
ATOM 826 C CA . SER A 1 109 ? -7.544 -0.892 -4.395 1.00 97.56 109 SER A CA 1
ATOM 827 C C . SER A 1 109 ? -8.585 -1.745 -3.671 1.00 97.56 109 SER A C 1
ATOM 829 O O . SER A 1 109 ? -9.550 -2.185 -4.281 1.00 97.56 109 SER A O 1
ATOM 831 N N . ALA A 1 110 ? -8.436 -1.924 -2.355 1.00 97.19 110 ALA A N 1
ATOM 832 C CA . ALA A 1 110 ? -9.376 -2.679 -1.536 1.00 97.19 110 ALA A CA 1
ATOM 833 C C . ALA A 1 110 ? -10.736 -1.974 -1.373 1.00 97.19 110 ALA A C 1
ATOM 835 O O . ALA A 1 110 ? -11.688 -2.602 -0.913 1.00 97.19 110 ALA A O 1
ATOM 836 N N . GLN A 1 111 ? -10.834 -0.690 -1.742 1.00 94.94 111 GLN A N 1
ATOM 837 C CA . GLN A 1 111 ? -12.102 0.047 -1.799 1.00 94.94 111 GLN A CA 1
ATOM 838 C C . GLN A 1 111 ? -12.785 -0.044 -3.173 1.00 94.94 111 GLN A C 1
ATOM 840 O O . GLN A 1 111 ? -13.894 0.463 -3.317 1.00 94.94 111 GLN A O 1
ATOM 845 N N . LEU A 1 112 ? -12.115 -0.620 -4.174 1.00 95.12 112 LEU A N 1
ATOM 846 C CA . LEU A 1 112 ? -12.610 -0.745 -5.542 1.00 95.12 112 LEU A CA 1
ATOM 847 C C . LEU A 1 112 ? -13.306 -2.095 -5.761 1.00 95.12 112 LEU A C 1
ATOM 849 O O . LEU A 1 112 ? -13.173 -3.022 -4.956 1.00 95.12 112 LEU A O 1
ATOM 853 N N . GLU A 1 113 ? -14.017 -2.224 -6.879 1.00 92.56 113 GLU A N 1
ATOM 854 C CA . GLU A 1 113 ? -14.732 -3.451 -7.236 1.00 92.56 113 GLU A CA 1
ATOM 855 C C . GLU A 1 113 ? -14.301 -4.016 -8.599 1.00 92.56 113 GLU A C 1
ATOM 857 O O . GLU A 1 113 ? -13.805 -3.314 -9.472 1.00 92.56 113 GLU A O 1
ATOM 862 N N . GLN A 1 114 ? -14.517 -5.317 -8.811 1.00 89.81 114 GLN A N 1
ATOM 863 C CA . GLN A 1 114 ? -14.361 -5.972 -10.120 1.00 89.81 114 GLN A CA 1
ATOM 864 C C . GLN A 1 114 ? -12.982 -5.744 -10.786 1.00 89.81 114 GLN A C 1
ATOM 866 O O . GLN A 1 114 ? -11.956 -6.108 -10.220 1.00 89.81 114 GLN A O 1
ATOM 871 N N . GLU A 1 115 ? -12.954 -5.199 -12.008 1.00 89.81 115 GLU A N 1
ATOM 872 C CA . GLU A 1 115 ? -11.744 -4.949 -12.807 1.00 89.81 115 GLU A CA 1
ATOM 873 C C . GLU A 1 115 ? -11.195 -3.522 -12.644 1.00 89.81 115 GLU A C 1
ATOM 875 O O . GLU A 1 115 ? -10.341 -3.077 -13.420 1.00 89.81 115 GLU A O 1
ATOM 880 N N . GLU A 1 116 ? -11.694 -2.785 -11.655 1.00 95.69 116 GLU A N 1
ATOM 881 C CA . GLU A 1 116 ? -11.217 -1.445 -11.354 1.00 95.69 116 GLU A CA 1
ATOM 882 C C . GLU A 1 116 ? -9.771 -1.462 -10.873 1.00 95.69 116 GLU A C 1
ATOM 884 O O . GLU A 1 116 ? -9.280 -2.424 -10.268 1.00 95.69 116 GLU A O 1
ATOM 889 N N . ARG A 1 117 ? -9.069 -0.364 -11.145 1.00 95.50 117 ARG A N 1
ATOM 890 C CA . ARG A 1 117 ? -7.680 -0.206 -10.724 1.00 95.50 117 ARG A CA 1
ATOM 891 C C . ARG A 1 117 ? -7.359 1.213 -10.318 1.00 95.50 117 ARG A C 1
ATOM 893 O O . ARG A 1 117 ? -7.969 2.169 -10.794 1.00 95.50 117 ARG A O 1
ATOM 900 N N . VAL A 1 118 ? -6.342 1.334 -9.485 1.00 97.50 118 VAL A N 1
ATOM 901 C CA . VAL A 1 118 ? -5.780 2.601 -9.047 1.00 97.50 118 VAL A CA 1
ATOM 902 C C . VAL A 1 118 ? -4.296 2.648 -9.371 1.00 97.50 118 VAL A C 1
ATOM 904 O O . VAL A 1 118 ? -3.573 1.673 -9.182 1.00 97.50 118 VAL A O 1
ATOM 907 N N . GLU A 1 119 ? -3.850 3.789 -9.872 1.00 96.12 119 GLU A N 1
ATOM 908 C CA . GLU A 1 119 ? -2.453 4.109 -10.130 1.00 96.12 119 GLU A CA 1
ATOM 909 C C . GLU A 1 119 ? -2.057 5.260 -9.203 1.00 96.12 119 GLU A C 1
ATOM 911 O O . GLU A 1 119 ? -2.708 6.304 -9.178 1.00 96.12 119 GLU A O 1
ATOM 916 N N . VAL A 1 120 ? -1.002 5.062 -8.423 1.00 95.31 120 VAL A N 1
ATOM 917 C CA . VAL A 1 120 ? -0.435 6.046 -7.508 1.00 95.31 120 VAL A CA 1
ATOM 918 C C . VAL A 1 120 ? 0.938 6.434 -8.025 1.00 95.31 120 VAL A C 1
ATOM 920 O O . VAL A 1 120 ? 1.836 5.597 -8.106 1.00 95.31 120 VAL A O 1
ATOM 923 N N . ARG A 1 121 ? 1.111 7.718 -8.328 1.00 92.25 121 ARG A N 1
ATOM 924 C CA . ARG A 1 121 ? 2.404 8.318 -8.644 1.00 92.25 121 ARG A CA 1
ATOM 925 C C . ARG A 1 121 ? 2.800 9.262 -7.522 1.00 92.25 121 ARG A C 1
ATOM 927 O O . ARG A 1 121 ? 2.112 10.252 -7.280 1.00 92.25 121 ARG A O 1
ATOM 934 N N . TYR A 1 122 ? 3.922 8.974 -6.885 1.00 87.56 122 TYR A N 1
ATOM 935 C CA . TYR A 1 122 ? 4.513 9.816 -5.857 1.00 87.56 122 TYR A CA 1
ATOM 936 C C . TYR A 1 122 ? 5.896 10.272 -6.318 1.00 87.56 122 TYR A C 1
ATOM 938 O O . TYR A 1 122 ? 6.735 9.449 -6.676 1.00 87.56 122 TYR A O 1
ATOM 946 N N . ALA A 1 123 ? 6.104 11.584 -6.378 1.00 78.38 123 ALA A N 1
ATOM 947 C CA . ALA A 1 123 ? 7.419 12.171 -6.604 1.00 78.38 123 ALA A CA 1
ATOM 948 C C . ALA A 1 123 ? 8.028 12.527 -5.243 1.00 78.38 123 ALA A C 1
ATOM 950 O O . ALA A 1 123 ? 7.393 13.255 -4.483 1.00 78.38 123 ALA A O 1
ATOM 951 N N . ALA A 1 124 ? 9.213 11.991 -4.953 1.00 67.38 124 ALA A N 1
ATOM 952 C CA . ALA A 1 124 ? 9.949 12.196 -3.711 1.00 67.38 124 ALA A CA 1
ATOM 953 C C . ALA A 1 124 ? 11.383 12.603 -4.055 1.00 67.38 124 ALA A C 1
ATOM 955 O O . ALA A 1 124 ? 12.213 11.742 -4.358 1.00 67.38 124 ALA A O 1
ATOM 956 N N . GLY A 1 125 ? 11.648 13.911 -4.092 1.00 64.38 125 GLY A N 1
ATOM 957 C CA . GLY A 1 125 ? 12.963 14.456 -4.437 1.00 64.38 125 GLY A CA 1
ATOM 958 C C . GLY A 1 125 ? 13.507 13.863 -5.750 1.00 64.38 125 GLY A C 1
ATOM 959 O O . GLY A 1 125 ? 12.917 14.093 -6.813 1.00 64.38 125 GLY A O 1
ATOM 960 N N . PRO A 1 126 ? 14.596 13.067 -5.715 1.00 59.22 126 PRO A N 1
ATOM 961 C CA . PRO A 1 126 ? 15.231 12.531 -6.909 1.00 59.22 126 PRO A CA 1
ATOM 962 C C . PRO A 1 126 ? 14.552 11.282 -7.489 1.00 59.22 126 PRO A C 1
ATOM 964 O O . PRO A 1 126 ? 15.107 10.695 -8.402 1.00 59.22 126 PRO A O 1
ATOM 967 N N . PHE A 1 127 ? 13.401 10.795 -7.026 1.00 68.50 127 PHE A N 1
ATOM 968 C CA . PHE A 1 127 ? 12.781 9.636 -7.685 1.00 68.50 127 PHE A CA 1
ATOM 969 C C . PHE A 1 127 ? 11.260 9.699 -7.731 1.00 68.50 127 PHE A C 1
ATOM 971 O O . PHE A 1 127 ? 10.586 10.380 -6.962 1.00 68.50 127 PHE A O 1
ATOM 978 N N . ILE A 1 128 ? 10.714 8.967 -8.698 1.00 79.31 128 ILE A N 1
ATOM 979 C CA . ILE A 1 128 ? 9.284 8.786 -8.895 1.00 79.31 128 ILE A CA 1
ATOM 980 C C . ILE A 1 128 ? 8.956 7.336 -8.566 1.00 79.31 128 ILE A C 1
ATOM 982 O O . ILE A 1 128 ? 9.456 6.411 -9.207 1.00 79.31 128 ILE A O 1
ATOM 986 N N . LEU A 1 129 ? 8.077 7.156 -7.591 1.00 87.50 129 LEU A N 1
ATOM 987 C CA . LEU A 1 129 ? 7.413 5.899 -7.301 1.00 87.50 129 LEU A CA 1
ATOM 988 C C . LEU A 1 129 ? 6.122 5.830 -8.102 1.00 87.50 129 LEU A C 1
ATOM 990 O O . LEU A 1 129 ? 5.278 6.725 -8.003 1.00 87.50 129 LEU A O 1
ATOM 994 N N . LEU A 1 130 ? 5.960 4.766 -8.881 1.00 91.44 130 LEU A N 1
ATOM 995 C CA . LEU A 1 130 ? 4.708 4.470 -9.556 1.00 91.44 130 LEU A CA 1
ATOM 996 C C . LEU A 1 130 ? 4.233 3.079 -9.167 1.00 91.44 130 LEU A C 1
ATOM 998 O O . LEU A 1 130 ? 4.881 2.080 -9.477 1.00 91.44 130 LEU A O 1
ATOM 1002 N N . SER A 1 131 ? 3.062 3.027 -8.553 1.00 95.00 131 SER A N 1
ATOM 1003 C CA . SER A 1 131 ? 2.406 1.782 -8.190 1.00 95.00 131 SER A CA 1
ATOM 1004 C C . SER A 1 131 ? 1.036 1.698 -8.829 1.00 95.00 131 SER A C 1
ATOM 1006 O O . SER A 1 131 ? 0.326 2.691 -8.932 1.00 95.00 131 SER A O 1
ATOM 1008 N N . GLU A 1 132 ? 0.645 0.504 -9.244 1.00 96.38 132 GLU A N 1
ATOM 1009 C CA . GLU A 1 132 ? -0.688 0.215 -9.755 1.00 96.38 132 GLU A CA 1
ATOM 1010 C C . GLU A 1 132 ? -1.228 -1.005 -9.019 1.00 96.38 132 GLU A C 1
ATOM 1012 O O . GLU A 1 132 ? -0.507 -1.989 -8.863 1.00 96.38 132 GLU A O 1
ATOM 1017 N N . SER A 1 133 ? -2.480 -0.938 -8.576 1.00 97.38 133 SER A N 1
ATOM 1018 C CA . SER A 1 133 ? -3.167 -2.060 -7.944 1.00 97.38 133 SER A CA 1
ATOM 1019 C C . SER A 1 133 ? -4.598 -2.189 -8.454 1.00 97.38 133 SER A C 1
ATOM 1021 O O . SER A 1 133 ? -5.299 -1.190 -8.642 1.00 97.38 133 SER A O 1
ATOM 1023 N N . MET A 1 134 ? -5.021 -3.423 -8.709 1.00 96.62 134 MET A N 1
ATOM 1024 C CA . MET A 1 134 ? -6.381 -3.771 -9.118 1.00 96.62 134 MET A CA 1
ATOM 1025 C C . MET A 1 134 ? -7.212 -4.234 -7.920 1.00 96.62 134 MET A C 1
ATOM 1027 O O . MET A 1 134 ? -6.673 -4.818 -6.982 1.00 96.62 134 MET A O 1
ATOM 1031 N N . ALA A 1 135 ? -8.537 -4.084 -7.985 1.00 95.56 135 ALA A N 1
ATOM 1032 C CA . ALA A 1 135 ? -9.453 -4.598 -6.954 1.00 95.56 135 ALA A CA 1
ATOM 1033 C C . ALA A 1 135 ? -9.303 -6.119 -6.708 1.00 95.56 135 ALA A C 1
ATOM 1035 O O . ALA A 1 135 ? -9.563 -6.624 -5.615 1.00 95.56 135 ALA A O 1
ATOM 1036 N N . LEU A 1 136 ? -8.821 -6.853 -7.719 1.00 94.94 136 LEU A N 1
ATOM 1037 C CA . LEU A 1 136 ? -8.522 -8.289 -7.665 1.00 94.94 136 LEU A CA 1
ATOM 1038 C C . LEU A 1 136 ? -7.224 -8.639 -6.912 1.00 94.94 136 LEU A C 1
ATOM 1040 O O . LEU A 1 136 ? -6.897 -9.818 -6.802 1.00 94.94 136 LEU A O 1
ATOM 1044 N N . GLY A 1 137 ? -6.486 -7.642 -6.415 1.00 94.81 137 GLY A N 1
ATOM 1045 C CA . GLY A 1 137 ? -5.248 -7.828 -5.656 1.00 94.81 137 GLY A CA 1
ATOM 1046 C C . GLY A 1 137 ? -3.994 -8.062 -6.502 1.00 94.81 137 GLY A C 1
ATOM 1047 O O . GLY A 1 137 ? -2.960 -8.470 -5.978 1.00 94.81 137 GLY A O 1
ATOM 1048 N N . GLU A 1 138 ? -4.065 -7.789 -7.807 1.00 96.12 138 GLU A N 1
ATOM 1049 C CA . GLU A 1 138 ? -2.897 -7.706 -8.686 1.00 96.12 138 GLU A CA 1
ATOM 1050 C C . GLU A 1 138 ? -2.223 -6.341 -8.515 1.00 96.12 138 GLU A C 1
ATOM 1052 O O . GLU A 1 138 ? -2.813 -5.315 -8.866 1.00 96.12 138 GLU A O 1
ATOM 1057 N N . THR A 1 139 ? -0.982 -6.331 -8.027 1.00 96.56 139 THR A N 1
ATOM 1058 C CA . THR A 1 139 ? -0.241 -5.096 -7.740 1.00 96.56 139 THR A CA 1
ATOM 1059 C C . THR A 1 139 ? 1.121 -5.096 -8.416 1.00 96.56 139 THR A C 1
ATOM 1061 O O . THR A 1 139 ? 1.797 -6.115 -8.500 1.00 96.56 139 THR A O 1
ATOM 1064 N N . ARG A 1 140 ? 1.580 -3.934 -8.866 1.00 93.62 140 ARG A N 1
ATOM 1065 C CA . ARG A 1 140 ? 2.941 -3.724 -9.373 1.00 93.62 140 ARG A CA 1
ATOM 1066 C C . ARG A 1 140 ? 3.456 -2.370 -8.926 1.00 93.62 140 ARG A C 1
ATOM 1068 O O . ARG A 1 140 ? 2.684 -1.425 -8.801 1.00 93.62 140 ARG A O 1
ATOM 1075 N N . CYS A 1 141 ? 4.759 -2.272 -8.725 1.00 91.12 141 CYS A N 1
ATOM 1076 C CA . CYS A 1 141 ? 5.425 -1.047 -8.314 1.00 91.12 141 CYS A CA 1
ATOM 1077 C C . CYS A 1 141 ? 6.738 -0.923 -9.066 1.00 91.12 141 CYS A C 1
ATOM 1079 O O . CYS A 1 141 ? 7.439 -1.917 -9.235 1.00 91.12 141 CYS A O 1
ATOM 1081 N N . HIS A 1 142 ? 7.064 0.286 -9.506 1.00 84.50 142 HIS A N 1
ATOM 1082 C CA . HIS A 1 142 ? 8.380 0.593 -10.025 1.00 84.50 142 HIS A CA 1
ATOM 1083 C C . HIS A 1 142 ? 8.898 1.926 -9.512 1.00 84.50 142 HIS A C 1
ATOM 1085 O O . HIS A 1 142 ? 8.146 2.873 -9.269 1.00 84.50 142 HIS A O 1
ATOM 1091 N N . LEU A 1 143 ? 10.221 1.989 -9.413 1.00 80.31 143 LEU A N 1
ATOM 1092 C CA . LEU A 1 143 ? 10.961 3.198 -9.116 1.00 80.31 143 LEU A CA 1
ATOM 1093 C C . LEU A 1 143 ? 11.581 3.715 -10.405 1.00 80.31 143 LEU A C 1
ATOM 1095 O O . LEU A 1 143 ? 12.132 2.955 -11.204 1.00 80.31 143 LEU A O 1
ATOM 1099 N N . ARG A 1 144 ? 11.501 5.025 -10.604 1.00 72.94 144 ARG A N 1
ATOM 1100 C CA . ARG A 1 144 ? 12.153 5.714 -11.708 1.00 72.94 144 ARG A CA 1
ATOM 1101 C C . ARG A 1 144 ? 13.048 6.804 -11.134 1.00 72.94 144 ARG A C 1
ATOM 1103 O O . ARG A 1 144 ? 12.564 7.662 -10.403 1.00 72.94 144 ARG A O 1
ATOM 1110 N N . ALA A 1 145 ? 14.332 6.774 -11.488 1.00 60.72 145 ALA A N 1
ATOM 1111 C CA . ALA A 1 145 ? 15.235 7.898 -11.261 1.00 60.72 145 ALA A CA 1
ATOM 1112 C C . ALA A 1 145 ? 14.686 9.132 -12.008 1.00 60.72 145 ALA A C 1
ATOM 1114 O O . ALA A 1 145 ? 13.905 8.972 -12.962 1.00 60.72 145 ALA A O 1
ATOM 1115 N N . PRO A 1 146 ? 15.045 10.357 -11.610 1.00 53.19 146 PRO A N 1
ATOM 1116 C CA . PRO A 1 146 ? 14.581 11.516 -12.342 1.00 53.19 146 PRO A CA 1
ATOM 1117 C C . PRO A 1 146 ? 15.223 11.470 -13.743 1.00 53.19 146 PRO A C 1
ATOM 1119 O O . PRO A 1 146 ? 16.169 10.716 -13.983 1.00 53.19 146 PRO A O 1
ATOM 1122 N N . ALA A 1 147 ? 14.678 12.201 -14.716 1.00 51.56 147 ALA A N 1
ATOM 1123 C CA . ALA A 1 147 ? 15.398 12.351 -15.982 1.00 51.56 147 ALA A CA 1
ATOM 1124 C C . ALA A 1 147 ? 16.786 12.962 -15.703 1.00 51.56 147 ALA A C 1
ATOM 1126 O O . ALA A 1 147 ? 16.920 13.718 -14.738 1.00 51.56 147 ALA A O 1
ATOM 1127 N N . ASP A 1 148 ? 17.789 12.648 -16.528 1.00 42.56 148 ASP A N 1
ATOM 1128 C CA . ASP A 1 148 ? 19.174 13.128 -16.361 1.00 42.56 148 ASP A CA 1
ATOM 1129 C C . ASP A 1 148 ? 19.279 14.671 -16.308 1.00 42.56 148 ASP A C 1
ATOM 1131 O O . ASP A 1 148 ? 20.262 15.214 -15.814 1.00 42.56 148 ASP A O 1
ATOM 1135 N N . ASP A 1 149 ? 18.216 15.372 -16.714 1.00 42.06 149 ASP A N 1
ATOM 1136 C CA . ASP A 1 149 ? 18.076 16.830 -16.705 1.00 42.06 149 ASP A CA 1
ATOM 1137 C C . ASP A 1 149 ? 17.626 17.421 -15.348 1.00 42.06 149 ASP A C 1
ATOM 1139 O O . ASP A 1 149 ? 17.417 18.631 -15.235 1.00 42.06 149 ASP A O 1
ATOM 1143 N N . ALA A 1 150 ? 17.418 16.604 -14.306 1.00 40.91 150 ALA A N 1
ATOM 1144 C CA . ALA A 1 150 ? 16.987 17.117 -13.005 1.00 40.91 150 ALA A CA 1
ATOM 1145 C C . ALA A 1 150 ? 18.117 17.903 -12.302 1.00 40.91 150 ALA A C 1
ATOM 1147 O O . ALA A 1 150 ? 19.231 17.389 -12.168 1.00 40.91 150 ALA A O 1
ATOM 1148 N N . PRO A 1 151 ? 17.852 19.134 -11.816 1.00 40.53 151 PRO A N 1
ATOM 1149 C CA . PRO A 1 151 ? 18.891 19.995 -11.266 1.00 40.53 151 PRO A CA 1
ATOM 1150 C C . PRO A 1 151 ? 19.607 19.348 -10.075 1.00 40.53 151 PRO A C 1
ATOM 1152 O O . PRO A 1 151 ? 18.970 18.839 -9.153 1.00 40.53 151 PRO A O 1
ATOM 1155 N N . ALA A 1 152 ? 20.941 19.447 -10.049 1.00 41.44 152 ALA A N 1
ATOM 1156 C CA . ALA A 1 152 ? 21.800 18.908 -8.987 1.00 41.44 152 ALA A CA 1
ATOM 1157 C C . ALA A 1 152 ? 21.426 19.392 -7.567 1.00 41.44 152 ALA A C 1
ATOM 1159 O O . ALA A 1 152 ? 21.708 18.702 -6.592 1.00 41.44 152 ALA A O 1
ATOM 1160 N N . ALA A 1 153 ? 20.735 20.532 -7.453 1.00 42.94 153 ALA A N 1
ATOM 1161 C CA . ALA A 1 153 ? 20.219 21.076 -6.196 1.00 42.94 153 ALA A CA 1
ATOM 1162 C C . ALA A 1 153 ? 19.142 20.198 -5.520 1.00 42.94 153 ALA A C 1
ATOM 1164 O O . ALA A 1 153 ? 18.940 20.317 -4.318 1.00 42.94 153 ALA A O 1
ATOM 1165 N N . ALA A 1 154 ? 18.491 19.278 -6.246 1.00 42.19 154 ALA A N 1
ATOM 1166 C CA . ALA A 1 154 ? 17.533 18.321 -5.675 1.00 42.19 154 ALA A CA 1
ATOM 1167 C C . ALA A 1 154 ? 18.200 17.146 -4.923 1.00 42.19 154 ALA A C 1
ATOM 1169 O O . ALA A 1 154 ? 17.514 16.249 -4.441 1.00 42.19 154 ALA A O 1
ATOM 1170 N N . ARG A 1 155 ? 19.541 17.107 -4.851 1.00 44.16 155 ARG A N 1
ATOM 1171 C CA . ARG A 1 155 ? 20.304 16.020 -4.207 1.00 44.16 155 ARG A CA 1
ATOM 1172 C C . ARG A 1 155 ? 20.738 16.325 -2.769 1.00 44.16 155 ARG A C 1
ATOM 1174 O O . ARG A 1 155 ? 21.282 15.435 -2.119 1.00 44.16 155 ARG A O 1
ATOM 1181 N N . ASP A 1 156 ? 20.483 17.534 -2.264 1.00 43.16 156 ASP A N 1
ATOM 1182 C CA . ASP A 1 156 ? 20.924 17.981 -0.933 1.00 43.16 156 ASP A CA 1
ATOM 1183 C C . ASP A 1 156 ? 19.744 18.389 -0.021 1.00 43.16 156 ASP A C 1
ATOM 1185 O O . ASP A 1 156 ? 19.702 19.466 0.568 1.00 43.16 156 ASP A O 1
ATOM 1189 N N . GLU A 1 157 ? 18.734 17.517 0.081 1.00 46.75 157 GLU A N 1
ATOM 1190 C CA . GLU A 1 157 ? 17.525 17.716 0.912 1.00 46.75 157 GLU A CA 1
ATOM 1191 C C . GLU A 1 157 ? 17.737 17.403 2.410 1.00 46.75 157 GLU A C 1
ATOM 1193 O O . GLU A 1 157 ? 16.795 17.421 3.198 1.00 46.75 157 GLU A O 1
ATOM 1198 N N . ARG A 1 158 ? 18.974 17.124 2.844 1.00 47.47 158 ARG A N 1
ATOM 1199 C CA . ARG A 1 158 ? 19.269 16.675 4.220 1.00 47.47 158 ARG A CA 1
ATOM 1200 C C . ARG A 1 158 ? 19.340 17.794 5.267 1.00 47.47 158 ARG A C 1
ATOM 1202 O O . ARG A 1 158 ? 19.570 17.497 6.437 1.00 47.47 158 ARG A O 1
ATOM 1209 N N . CYS A 1 159 ? 19.157 19.058 4.888 1.00 43.94 159 CYS A N 1
ATOM 1210 C CA . CYS A 1 159 ? 19.284 20.183 5.813 1.00 43.94 159 CYS A CA 1
ATOM 1211 C C . CYS A 1 159 ? 17.914 20.746 6.223 1.00 43.94 159 CYS A C 1
ATOM 1213 O O . CYS A 1 159 ? 17.163 21.253 5.388 1.00 43.94 159 CYS A O 1
ATOM 1215 N N . LEU A 1 160 ? 17.609 20.711 7.526 1.00 40.41 160 LEU A N 1
ATOM 1216 C CA . LEU A 1 160 ? 16.420 21.342 8.112 1.00 40.41 160 LEU A CA 1
ATOM 1217 C C . LEU A 1 160 ? 16.309 22.829 7.729 1.00 40.41 160 LEU A C 1
ATOM 1219 O O . LEU A 1 160 ? 15.201 23.316 7.515 1.00 40.41 160 LEU A O 1
ATOM 1223 N N . ASP A 1 161 ? 17.427 23.549 7.599 1.00 41.78 161 ASP A N 1
ATOM 1224 C CA . ASP A 1 161 ? 17.407 24.953 7.175 1.00 41.78 161 ASP A CA 1
ATOM 1225 C C . ASP A 1 161 ? 16.861 25.111 5.751 1.00 41.78 161 ASP A C 1
ATOM 1227 O O . ASP A 1 161 ? 16.098 26.042 5.498 1.00 41.78 161 ASP A O 1
ATOM 1231 N N . THR A 1 162 ? 17.152 24.172 4.846 1.00 50.22 162 THR A N 1
ATOM 1232 C CA . THR A 1 162 ? 16.573 24.126 3.493 1.00 50.22 162 THR A CA 1
ATOM 1233 C C . THR A 1 162 ? 15.069 23.849 3.549 1.00 50.22 162 THR A C 1
ATOM 1235 O O . THR A 1 162 ? 14.305 24.485 2.827 1.00 50.22 162 THR A O 1
ATOM 1238 N N . PHE A 1 163 ? 14.612 22.974 4.452 1.00 44.50 163 PHE A N 1
ATOM 1239 C CA . PHE A 1 163 ? 13.185 22.696 4.664 1.00 44.50 163 PHE A CA 1
ATOM 1240 C C . PHE A 1 163 ? 12.423 23.881 5.285 1.00 44.50 163 PHE A C 1
ATOM 1242 O O . PHE A 1 163 ? 11.326 24.230 4.847 1.00 44.50 163 PHE A O 1
ATOM 1249 N N . LEU A 1 164 ? 12.997 24.554 6.284 1.00 43.47 164 LEU A N 1
ATOM 1250 C CA . LEU A 1 164 ? 12.394 25.737 6.902 1.00 43.47 164 LEU A CA 1
ATOM 1251 C C . LEU A 1 164 ? 12.412 26.940 5.950 1.00 43.47 164 LEU A C 1
ATOM 1253 O O . LEU A 1 164 ? 11.466 27.727 5.943 1.00 43.47 164 LEU A O 1
ATOM 1257 N N . GLN A 1 165 ? 13.444 27.079 5.113 1.00 51.38 165 GLN A N 1
ATOM 1258 C CA . GLN A 1 165 ? 13.462 28.041 4.008 1.00 51.38 165 GLN A CA 1
ATOM 1259 C C . GLN A 1 165 ? 12.423 27.690 2.930 1.00 51.38 165 GLN A C 1
ATOM 1261 O O . GLN A 1 165 ? 11.746 28.597 2.452 1.00 51.38 165 GLN A O 1
ATOM 1266 N N . TRP A 1 166 ? 12.225 26.405 2.609 1.00 47.81 166 TRP A N 1
ATOM 1267 C CA . TRP A 1 166 ? 11.159 25.912 1.723 1.00 47.81 166 TRP A CA 1
ATOM 1268 C C . TRP A 1 166 ? 9.758 26.264 2.256 1.00 47.81 166 TRP A C 1
ATOM 1270 O O . TRP A 1 166 ? 8.969 26.868 1.530 1.00 47.81 166 TRP A O 1
ATOM 1280 N N . LEU A 1 167 ? 9.482 26.013 3.542 1.00 44.88 167 LEU A N 1
ATOM 1281 C CA . LEU A 1 167 ? 8.226 26.401 4.206 1.00 44.88 167 LEU A CA 1
ATOM 1282 C C . LEU A 1 167 ? 7.989 27.920 4.173 1.00 44.88 167 LEU A C 1
ATOM 1284 O O . LEU A 1 167 ? 6.870 28.373 3.937 1.00 44.88 167 LEU A O 1
ATOM 1288 N N . ARG A 1 168 ? 9.040 28.721 4.392 1.00 49.59 168 ARG A N 1
ATOM 1289 C CA . ARG A 1 168 ? 8.970 30.193 4.322 1.00 49.59 168 ARG A CA 1
ATOM 1290 C C . ARG A 1 168 ? 8.752 30.693 2.889 1.00 49.59 168 ARG A C 1
ATOM 1292 O O . ARG A 1 168 ? 8.024 31.663 2.693 1.00 49.59 168 ARG A O 1
ATOM 1299 N N . ALA A 1 169 ? 9.346 30.033 1.893 1.00 48.53 169 ALA A N 1
ATOM 1300 C CA . ALA A 1 169 ? 9.173 30.360 0.480 1.00 48.53 169 ALA A CA 1
ATOM 1301 C C . ALA A 1 169 ? 7.761 30.023 -0.029 1.00 48.53 169 ALA A C 1
ATOM 1303 O O . ALA A 1 169 ? 7.183 30.831 -0.755 1.00 48.53 169 ALA A O 1
ATOM 1304 N N . GLU A 1 170 ? 7.163 28.901 0.393 1.00 45.22 170 GLU A N 1
ATOM 1305 C CA . GLU A 1 170 ? 5.762 28.570 0.070 1.00 45.22 170 GLU A CA 1
ATOM 1306 C C . GLU A 1 170 ? 4.764 29.611 0.601 1.00 45.22 170 GLU A C 1
ATOM 1308 O O . GLU A 1 170 ? 3.737 29.856 -0.030 1.00 45.22 170 GLU A O 1
ATOM 1313 N N . GLN A 1 171 ? 5.067 30.254 1.732 1.00 44.16 171 GLN A N 1
ATOM 1314 C CA . GLN A 1 171 ? 4.208 31.284 2.324 1.00 44.16 171 GLN A CA 1
ATOM 1315 C C . GLN A 1 171 ? 4.385 32.678 1.698 1.00 44.16 171 GLN A C 1
ATOM 1317 O O . GLN A 1 171 ? 3.509 33.526 1.864 1.00 44.16 171 GLN A O 1
ATOM 1322 N N . GLY A 1 172 ? 5.492 32.928 0.983 1.00 44.03 172 GLY A N 1
ATOM 1323 C CA . GLY A 1 172 ? 5.849 34.254 0.458 1.00 44.03 172 GLY A CA 1
ATOM 1324 C C . GLY A 1 172 ? 5.943 34.389 -1.068 1.00 44.03 172 GLY A C 1
ATOM 1325 O O . GLY A 1 172 ? 5.928 35.515 -1.562 1.00 44.03 172 GLY A O 1
ATOM 1326 N N . ALA A 1 173 ? 6.049 33.297 -1.836 1.00 37.66 173 ALA A N 1
ATOM 1327 C CA . ALA A 1 173 ? 6.357 33.360 -3.267 1.00 37.66 173 ALA A CA 1
ATOM 1328 C C . ALA A 1 173 ? 5.161 33.045 -4.178 1.00 37.66 173 ALA A C 1
ATOM 1330 O O . ALA A 1 173 ? 4.467 32.034 -4.046 1.00 37.66 173 ALA A O 1
ATOM 1331 N N . SER A 1 174 ? 4.983 33.879 -5.204 1.00 38.59 174 SER A N 1
ATOM 1332 C CA . SER A 1 174 ? 4.147 33.575 -6.357 1.00 38.59 174 SER A CA 1
ATOM 1333 C C . SER A 1 174 ? 4.713 32.375 -7.127 1.00 38.59 174 SER A C 1
ATOM 1335 O O . SER A 1 174 ? 5.573 32.507 -7.993 1.00 38.59 174 SER A O 1
ATOM 1337 N N . GLY A 1 175 ? 4.148 31.201 -6.878 1.00 43.06 175 GLY A N 1
ATOM 1338 C CA . GLY A 1 175 ? 3.699 30.379 -7.990 1.00 43.06 175 GLY A CA 1
ATOM 1339 C C . GLY A 1 175 ? 4.560 29.187 -8.360 1.00 43.06 175 GLY A C 1
ATOM 1340 O O . GLY A 1 175 ? 4.365 28.129 -7.792 1.00 43.06 175 GLY A O 1
ATOM 1341 N N . ASP A 1 176 ? 5.370 29.259 -9.410 1.00 37.91 176 ASP A N 1
ATOM 1342 C CA . ASP A 1 176 ? 5.337 28.140 -10.365 1.00 37.91 176 ASP A CA 1
ATOM 1343 C C . ASP A 1 176 ? 6.499 27.144 -10.372 1.00 37.91 176 ASP A C 1
ATOM 1345 O O . ASP A 1 176 ? 6.291 26.016 -10.811 1.00 37.91 176 ASP A O 1
ATOM 1349 N N . MET A 1 177 ? 7.680 27.460 -9.837 1.00 35.28 177 MET A N 1
ATOM 1350 C CA . MET A 1 177 ? 8.851 26.587 -10.056 1.00 35.28 177 MET A CA 1
ATOM 1351 C C . MET A 1 177 ? 9.079 25.508 -8.982 1.00 35.28 177 MET A C 1
ATOM 1353 O O . MET A 1 177 ? 9.721 24.500 -9.251 1.00 35.28 177 MET A O 1
ATOM 1357 N N . LEU A 1 178 ? 8.528 25.689 -7.777 1.00 38.06 178 LEU A N 1
ATOM 1358 C CA . LEU A 1 178 ? 8.699 24.779 -6.626 1.00 38.06 178 LEU A CA 1
ATOM 1359 C C . LEU A 1 178 ? 7.428 23.976 -6.290 1.00 38.06 178 LEU A C 1
ATOM 1361 O O . LEU A 1 178 ? 7.428 23.151 -5.384 1.00 38.06 178 LEU A O 1
ATOM 1365 N N . ARG A 1 179 ? 6.352 24.155 -7.070 1.00 43.97 179 ARG A N 1
ATOM 1366 C CA . ARG A 1 179 ? 5.046 23.474 -6.940 1.00 43.97 179 ARG A CA 1
ATOM 1367 C C . ARG A 1 179 ? 5.086 21.956 -7.197 1.00 43.97 179 ARG A C 1
ATOM 1369 O O . ARG A 1 179 ? 4.014 21.344 -7.259 1.00 43.97 179 ARG A O 1
ATOM 1376 N N . GLU A 1 180 ? 6.252 21.355 -7.431 1.00 45.59 180 GLU A N 1
ATOM 1377 C CA . GLU A 1 180 ? 6.401 20.024 -8.045 1.00 45.59 180 GLU A CA 1
ATOM 1378 C C . GLU A 1 180 ? 6.996 18.935 -7.136 1.00 45.59 180 GLU A C 1
ATOM 1380 O O . GLU A 1 180 ? 6.885 17.760 -7.479 1.00 45.59 180 GLU A O 1
ATOM 1385 N N . THR A 1 181 ? 7.574 19.280 -5.981 1.00 50.03 181 THR A N 1
ATOM 1386 C CA . THR A 1 181 ? 8.508 18.398 -5.248 1.00 50.03 181 THR A CA 1
ATOM 1387 C C . THR A 1 181 ? 7.880 17.246 -4.457 1.00 50.03 181 THR A C 1
ATOM 1389 O O . THR A 1 181 ? 8.523 16.213 -4.330 1.00 50.03 181 THR A O 1
ATOM 1392 N N . LEU A 1 182 ? 6.629 17.356 -3.989 1.00 59.16 182 LEU A N 1
ATOM 1393 C CA . LEU A 1 182 ? 5.918 16.268 -3.286 1.00 59.16 182 LEU A CA 1
ATOM 1394 C C . LEU A 1 182 ? 4.480 16.129 -3.794 1.00 59.16 182 LEU A C 1
ATOM 1396 O O . LEU A 1 182 ? 3.503 16.334 -3.062 1.00 59.16 182 LEU A O 1
ATOM 1400 N N . ARG A 1 183 ? 4.337 15.833 -5.089 1.00 73.00 183 ARG A N 1
ATOM 1401 C CA . ARG A 1 183 ? 3.029 15.593 -5.710 1.00 73.00 183 ARG A CA 1
ATOM 1402 C C . ARG A 1 183 ? 2.636 14.130 -5.568 1.00 73.00 183 ARG A C 1
ATOM 1404 O O . ARG A 1 183 ? 3.303 13.241 -6.099 1.00 73.00 183 ARG A O 1
ATOM 1411 N N . LEU A 1 184 ? 1.494 13.912 -4.922 1.00 87.00 184 LEU A N 1
ATOM 1412 C CA . LEU A 1 184 ? 0.772 12.655 -4.995 1.00 87.00 184 LEU A CA 1
ATOM 1413 C C . LEU A 1 184 ? -0.294 12.769 -6.086 1.00 87.00 184 LEU A C 1
ATOM 1415 O O . LEU A 1 184 ? -1.230 13.564 -5.976 1.00 87.00 184 LEU A O 1
ATOM 1419 N N . LYS A 1 185 ? -0.158 11.967 -7.138 1.00 92.00 185 LYS A N 1
ATOM 1420 C CA . LYS A 1 185 ? -1.197 11.782 -8.148 1.00 92.00 185 LYS A CA 1
ATOM 1421 C C . LYS A 1 185 ? -1.827 10.412 -7.970 1.00 92.00 185 LYS A C 1
ATOM 1423 O O . LYS A 1 185 ? -1.112 9.416 -7.886 1.00 92.00 185 LYS A O 1
ATOM 1428 N N . VAL A 1 186 ? -3.150 10.371 -7.950 1.00 96.06 186 VAL A N 1
ATOM 1429 C CA . VAL A 1 186 ? -3.923 9.133 -7.884 1.00 96.06 186 VAL A CA 1
ATOM 1430 C C . VAL A 1 186 ? -4.896 9.104 -9.052 1.00 96.06 186 VAL A C 1
ATOM 1432 O O . VAL A 1 186 ? -5.790 9.946 -9.136 1.00 96.06 186 VAL A O 1
ATOM 1435 N N . ASP A 1 187 ? -4.732 8.124 -9.935 1.00 95.88 187 ASP A N 1
ATOM 1436 C CA . ASP A 1 187 ? -5.634 7.883 -11.054 1.00 95.88 187 ASP A CA 1
ATOM 1437 C C . ASP A 1 187 ? -6.471 6.626 -10.766 1.00 95.88 187 ASP A C 1
ATOM 1439 O O . ASP A 1 187 ? -5.937 5.519 -10.713 1.00 95.88 187 ASP A O 1
ATOM 1443 N N . LYS A 1 188 ? -7.790 6.773 -10.617 1.00 96.25 188 LYS A N 1
ATOM 1444 C CA . LYS A 1 188 ? -8.741 5.654 -10.512 1.00 96.25 188 LYS A CA 1
ATOM 1445 C C . LYS A 1 188 ? -9.330 5.365 -11.899 1.00 96.25 188 LYS A C 1
ATOM 1447 O O . LYS A 1 188 ? -9.868 6.255 -12.560 1.00 96.25 188 LYS A O 1
ATOM 1452 N N . VAL A 1 189 ? -9.218 4.123 -12.357 1.00 94.44 189 VAL A N 1
ATOM 1453 C CA . VAL A 1 189 ? -9.861 3.616 -13.577 1.00 94.44 189 VAL A CA 1
ATOM 1454 C C . VAL A 1 189 ? -11.053 2.778 -13.145 1.00 94.44 189 VAL A C 1
ATOM 1456 O O . VAL A 1 189 ? -10.878 1.655 -12.674 1.00 94.44 189 VAL A O 1
ATOM 1459 N N . LEU A 1 190 ? -12.243 3.361 -13.272 1.00 93.38 190 LEU A N 1
ATOM 1460 C CA . LEU A 1 190 ? -13.491 2.755 -12.824 1.00 93.38 190 LEU A CA 1
ATOM 1461 C C . LEU A 1 190 ? -14.121 1.896 -13.922 1.00 93.38 190 LEU A C 1
ATOM 1463 O O . LEU A 1 190 ? -13.906 2.132 -15.119 1.00 93.38 190 LEU A O 1
ATOM 1467 N N . TYR A 1 191 ? -14.900 0.898 -13.514 1.00 88.00 191 TYR A N 1
ATOM 1468 C CA . TYR A 1 191 ? -15.505 -0.043 -14.443 1.00 88.00 191 TYR A CA 1
ATOM 1469 C C . TYR A 1 191 ? -16.473 0.695 -15.370 1.00 88.00 191 TYR A C 1
ATOM 1471 O O . TYR A 1 191 ? -17.225 1.573 -14.948 1.00 88.00 191 TYR A O 1
ATOM 1479 N N . ASN A 1 192 ? -16.436 0.356 -16.660 1.00 86.25 192 ASN A N 1
ATOM 1480 C CA . ASN A 1 192 ? -17.269 0.977 -17.692 1.00 86.25 192 ASN A CA 1
ATOM 1481 C C . ASN A 1 192 ? -17.092 2.509 -17.844 1.00 86.25 192 ASN A C 1
ATOM 1483 O O . ASN A 1 192 ? -17.953 3.182 -18.412 1.00 86.25 192 ASN A O 1
ATOM 1487 N N . GLN A 1 193 ? -15.975 3.080 -17.368 1.00 87.50 193 GLN A N 1
ATOM 1488 C CA . GLN A 1 193 ? -15.644 4.490 -17.578 1.00 87.50 193 GLN A CA 1
ATOM 1489 C C . GLN A 1 193 ? -14.500 4.667 -18.581 1.00 87.50 193 GLN A C 1
ATOM 1491 O O . GLN A 1 193 ? -13.420 4.095 -18.455 1.00 87.50 193 GLN A O 1
ATOM 1496 N N . ASN A 1 194 ? -14.727 5.523 -19.582 1.00 83.44 194 ASN A N 1
ATOM 1497 C CA . ASN A 1 194 ? -13.742 5.817 -20.631 1.00 83.44 194 ASN A CA 1
ATOM 1498 C C . ASN A 1 194 ? -12.656 6.810 -20.186 1.00 83.44 194 ASN A C 1
ATOM 1500 O O . ASN A 1 194 ? -11.626 6.938 -20.847 1.00 83.44 194 ASN A O 1
ATOM 1504 N N . LYS A 1 195 ? -12.890 7.543 -19.093 1.00 89.56 195 LYS A N 1
ATOM 1505 C CA . LYS A 1 195 ? -11.953 8.521 -18.533 1.00 89.56 195 LYS A CA 1
ATOM 1506 C C . LYS A 1 195 ? -11.537 8.079 -17.138 1.00 89.56 195 LYS A C 1
ATOM 1508 O O . LYS A 1 195 ? -12.357 7.576 -16.379 1.00 89.56 195 LYS A O 1
ATOM 1513 N N . LYS A 1 196 ? -10.263 8.291 -16.811 1.00 92.00 196 LYS A N 1
ATOM 1514 C CA . LYS A 1 196 ? -9.763 8.089 -15.450 1.00 92.00 196 LYS A CA 1
ATOM 1515 C C . LYS A 1 196 ? -10.267 9.222 -14.556 1.00 92.00 196 LYS A C 1
ATOM 1517 O O . LYS A 1 196 ? -10.262 10.378 -14.984 1.00 92.00 196 LYS A O 1
ATOM 1522 N N . PHE A 1 197 ? -10.627 8.909 -13.318 1.00 93.31 197 PHE A N 1
ATOM 1523 C CA . PHE A 1 197 ? -10.727 9.918 -12.270 1.00 93.31 197 PHE A CA 1
ATOM 1524 C C . PHE A 1 197 ? -9.311 10.249 -11.804 1.00 93.31 197 PHE A C 1
ATOM 1526 O O . PHE A 1 197 ? -8.569 9.350 -11.416 1.00 93.31 197 PHE A O 1
ATOM 1533 N N . VAL A 1 198 ? -8.923 11.518 -11.882 1.00 92.94 198 VAL A N 1
ATOM 1534 C CA . VAL A 1 198 ? -7.562 11.968 -11.579 1.00 92.94 198 VAL A CA 1
ATOM 1535 C C . VAL A 1 198 ? -7.611 12.914 -10.397 1.00 92.94 198 VAL A C 1
ATOM 1537 O O . VAL A 1 198 ? -8.301 13.929 -10.441 1.00 92.94 198 VAL A O 1
ATOM 1540 N N . SER A 1 199 ? -6.829 12.601 -9.373 1.00 92.00 199 SER A N 1
ATOM 1541 C CA . SER A 1 199 ? -6.652 13.449 -8.207 1.00 92.00 199 SER A CA 1
ATOM 1542 C C . SER A 1 199 ? -5.193 13.845 -8.065 1.00 92.00 199 SER A C 1
ATOM 1544 O O . SER A 1 199 ? -4.295 13.004 -8.121 1.00 92.00 199 SER A O 1
ATOM 1546 N N . LEU A 1 200 ? -4.962 15.144 -7.904 1.00 88.06 200 LEU A N 1
ATOM 1547 C CA . LEU A 1 200 ? -3.653 15.724 -7.639 1.00 88.06 200 LEU A CA 1
ATOM 1548 C C . LEU A 1 200 ? -3.702 16.340 -6.252 1.00 88.06 200 LEU A C 1
ATOM 1550 O O . LEU A 1 200 ? -4.274 17.412 -6.057 1.00 88.06 200 LEU A O 1
ATOM 1554 N N . VAL A 1 201 ? -3.111 15.643 -5.290 1.00 81.12 201 VAL A N 1
ATOM 1555 C CA . VAL A 1 201 ? -3.155 16.047 -3.892 1.00 81.12 201 VAL A CA 1
ATOM 1556 C C . VAL A 1 201 ? -1.850 16.719 -3.536 1.00 81.12 201 VAL A C 1
ATOM 1558 O O . VAL A 1 201 ? -0.758 16.177 -3.732 1.00 81.12 201 VAL A O 1
ATOM 1561 N N . LYS A 1 202 ? -1.991 17.940 -3.025 1.00 71.19 202 LYS A N 1
ATOM 1562 C CA . LYS A 1 202 ? -0.875 18.690 -2.482 1.00 71.19 202 LYS A CA 1
ATOM 1563 C C . LYS A 1 202 ? -0.632 18.260 -1.051 1.00 71.19 202 LYS A C 1
ATOM 1565 O O . LYS A 1 202 ? -1.533 18.162 -0.220 1.00 71.19 202 LYS A O 1
ATOM 1570 N N . SER A 1 203 ? 0.635 18.040 -0.800 1.00 63.47 203 SER A N 1
ATOM 1571 C CA . SER A 1 203 ? 1.201 17.696 0.479 1.00 63.47 203 SER A CA 1
ATOM 1572 C C . SER A 1 203 ? 1.179 18.908 1.420 1.00 63.47 203 SER A C 1
ATOM 1574 O O . SER A 1 203 ? 2.162 19.627 1.515 1.00 63.47 203 SER A O 1
ATOM 1576 N N . ASN A 1 204 ? 0.048 19.196 2.081 1.00 62.81 204 ASN A N 1
ATOM 1577 C CA . ASN A 1 204 ? -0.041 20.331 3.011 1.00 62.81 204 ASN A CA 1
ATOM 1578 C C . ASN A 1 204 ? 0.353 19.911 4.434 1.00 62.81 204 ASN A C 1
ATOM 1580 O O . ASN A 1 204 ? -0.498 19.681 5.296 1.00 62.81 204 ASN A O 1
ATOM 1584 N N . PHE A 1 205 ? 1.658 19.804 4.672 1.00 59.84 205 PHE A N 1
ATOM 1585 C CA . PHE A 1 205 ? 2.203 19.493 5.993 1.00 59.84 205 PHE A CA 1
ATOM 1586 C C . PHE A 1 205 ? 1.811 20.545 7.045 1.00 59.84 205 PHE A C 1
ATOM 1588 O O . PHE A 1 205 ? 1.487 20.187 8.175 1.00 59.84 205 PHE A O 1
ATOM 1595 N N . ALA A 1 206 ? 1.730 21.826 6.666 1.00 57.84 206 ALA A N 1
ATOM 1596 C CA . ALA A 1 206 ? 1.311 22.896 7.570 1.00 57.84 206 ALA A CA 1
ATOM 1597 C C . ALA A 1 206 ? -0.116 22.683 8.106 1.00 57.84 206 ALA A C 1
ATOM 1599 O O . ALA A 1 206 ? -0.342 22.844 9.299 1.00 57.84 206 ALA A O 1
ATOM 1600 N N . SER A 1 207 ? -1.057 22.212 7.280 1.00 54.72 207 SER A N 1
ATOM 1601 C CA . SER A 1 207 ? -2.431 21.905 7.724 1.00 54.72 207 SER A CA 1
ATOM 1602 C C . SER A 1 207 ? -2.535 20.755 8.732 1.00 54.72 207 SER A C 1
ATOM 1604 O O . SER A 1 207 ? -3.528 20.654 9.444 1.00 54.72 207 SER A O 1
ATOM 1606 N N . LEU A 1 208 ? -1.521 19.888 8.809 1.00 54.84 208 LEU A N 1
ATOM 1607 C CA . LEU A 1 208 ? -1.445 18.830 9.823 1.00 54.84 208 LEU A CA 1
ATOM 1608 C C . LEU A 1 208 ? -0.930 19.359 11.167 1.00 54.84 208 LEU A C 1
ATOM 1610 O O . LEU A 1 208 ? -1.166 18.739 12.203 1.00 54.84 208 LEU A O 1
ATOM 1614 N N . LEU A 1 209 ? -0.225 20.492 11.141 1.00 53.44 209 LEU A N 1
ATOM 1615 C CA . LEU A 1 209 ? 0.308 21.177 12.317 1.00 53.44 209 LEU A CA 1
ATOM 1616 C C . LEU A 1 209 ? -0.645 22.270 12.820 1.00 53.44 209 LEU A C 1
ATOM 1618 O O . LEU A 1 209 ? -0.728 22.500 14.024 1.00 53.44 209 LEU A O 1
ATOM 1622 N N . CYS A 1 210 ? -1.383 22.916 11.916 1.00 44.16 210 CYS A N 1
ATOM 1623 C CA . CYS A 1 210 ? -2.410 23.899 12.228 1.00 44.16 210 CYS A CA 1
ATOM 1624 C C . CYS A 1 210 ? -3.737 23.182 12.495 1.00 44.16 210 CYS A C 1
ATOM 1626 O O . CYS A 1 210 ? -4.469 22.826 11.575 1.00 44.16 210 CYS A O 1
ATOM 1628 N N . THR A 1 211 ? -4.066 22.964 13.764 1.00 44.78 211 THR A N 1
ATOM 1629 C CA . THR A 1 211 ? -5.410 22.518 14.137 1.00 44.78 211 THR A CA 1
ATOM 1630 C C . THR A 1 211 ? -6.417 23.638 13.899 1.00 44.78 211 THR A C 1
ATOM 1632 O O . THR A 1 211 ? -6.245 24.745 14.410 1.00 44.78 211 THR A O 1
ATOM 1635 N N . GLU A 1 212 ? -7.479 23.348 13.148 1.00 40.97 212 GLU A N 1
ATOM 1636 C CA . GLU A 1 212 ? -8.657 24.208 13.027 1.00 40.97 212 GLU A CA 1
ATOM 1637 C C . GLU A 1 212 ? -9.337 24.347 14.400 1.00 40.97 212 GLU A C 1
ATOM 1639 O O . GLU A 1 212 ? -10.171 23.533 14.772 1.00 40.97 212 GLU A O 1
ATOM 1644 N N . ASP A 1 213 ? -8.957 25.379 15.156 1.00 40.66 213 ASP A N 1
ATOM 1645 C CA . ASP A 1 213 ? -9.605 25.803 16.411 1.00 40.66 213 ASP A CA 1
ATOM 1646 C C . ASP A 1 213 ? -10.018 27.297 16.359 1.00 40.66 213 ASP A C 1
ATOM 1648 O O . ASP A 1 213 ? -10.223 27.940 17.386 1.00 40.66 213 ASP A O 1
ATOM 1652 N N . ALA A 1 214 ? -10.154 27.891 15.165 1.00 33.66 214 ALA A N 1
ATOM 1653 C CA . ALA A 1 214 ? -10.396 29.334 15.028 1.00 33.66 214 ALA A CA 1
ATOM 1654 C C . ALA A 1 214 ? -11.867 29.763 14.833 1.00 33.66 214 ALA A C 1
ATOM 1656 O O . ALA A 1 214 ? -12.136 30.963 14.827 1.00 33.66 214 ALA A O 1
ATOM 1657 N N . THR A 1 215 ? -12.842 28.854 14.707 1.00 34.06 215 THR A N 1
ATOM 1658 C CA . THR A 1 215 ? -14.248 29.245 14.439 1.00 34.06 215 THR A CA 1
ATOM 1659 C C . THR A 1 215 ? -15.295 28.485 15.260 1.00 34.06 215 THR A C 1
ATOM 1661 O O . THR A 1 215 ? -16.359 28.137 14.759 1.00 34.06 215 THR A O 1
ATOM 1664 N N . ALA A 1 216 ? -15.053 28.294 16.559 1.00 36.62 216 ALA A N 1
ATOM 1665 C CA . ALA A 1 216 ? -16.091 27.881 17.512 1.00 36.62 216 ALA A CA 1
ATOM 1666 C C . ALA A 1 216 ? -16.292 28.935 18.615 1.00 36.62 216 ALA A C 1
ATOM 1668 O O . ALA A 1 216 ? -16.157 28.667 19.807 1.00 36.62 216 ALA A O 1
ATOM 1669 N N . ALA A 1 217 ? -16.629 30.162 18.214 1.00 36.94 217 ALA A N 1
ATOM 1670 C CA . ALA A 1 217 ? -17.178 31.170 19.114 1.00 36.94 217 ALA A CA 1
ATOM 1671 C C . ALA A 1 217 ? -18.716 31.119 19.063 1.00 36.94 217 ALA A C 1
ATOM 1673 O O . ALA A 1 217 ? -19.314 31.876 18.310 1.00 36.94 217 ALA A O 1
ATOM 1674 N N . ALA A 1 218 ? -19.335 30.199 19.822 1.00 38.50 218 ALA A N 1
ATOM 1675 C CA . ALA A 1 218 ? -20.665 30.338 20.451 1.00 38.50 218 ALA A CA 1
ATOM 1676 C C . ALA A 1 218 ? -21.138 29.008 21.095 1.00 38.50 218 ALA A C 1
ATOM 1678 O O . ALA A 1 218 ? -21.816 28.203 20.471 1.00 38.50 218 ALA A O 1
ATOM 1679 N N . GLY A 1 219 ? -20.790 28.807 22.372 1.00 37.66 219 GLY A N 1
ATOM 1680 C CA . GLY A 1 219 ? -21.630 28.139 23.383 1.00 37.66 219 GLY A CA 1
ATOM 1681 C C . GLY A 1 219 ? -22.122 26.696 23.165 1.00 37.66 219 GLY A C 1
ATOM 1682 O O . GLY A 1 219 ? -23.328 26.496 23.097 1.00 37.66 219 GLY A O 1
ATOM 1683 N N . ALA A 1 220 ? -21.235 25.692 23.180 1.00 29.59 220 ALA A N 1
ATOM 1684 C CA . ALA A 1 220 ? -21.525 24.275 23.499 1.00 29.59 220 ALA A CA 1
ATOM 1685 C C . ALA A 1 220 ? -20.190 23.528 23.803 1.00 29.59 220 ALA A C 1
ATOM 1687 O O . ALA A 1 220 ? -19.133 24.102 23.542 1.00 29.59 220 ALA A O 1
ATOM 1688 N N . PRO A 1 221 ? -20.184 22.333 24.438 1.00 28.86 221 PRO A N 1
ATOM 1689 C CA . PRO A 1 221 ? -19.182 21.923 25.428 1.00 28.86 221 PRO A CA 1
ATOM 1690 C C . PRO A 1 221 ? -17.746 21.807 24.894 1.00 28.86 221 PRO A C 1
ATOM 1692 O O . PRO A 1 221 ? -17.461 21.081 23.950 1.00 28.86 221 PRO A O 1
ATOM 1695 N N . VAL A 1 222 ? -16.879 22.537 25.599 1.00 29.88 222 VAL A N 1
ATOM 1696 C CA . VAL A 1 222 ? -15.410 22.531 25.713 1.00 29.88 222 VAL A CA 1
ATOM 1697 C C . VAL A 1 222 ? -14.619 21.640 24.725 1.00 29.88 222 VAL A C 1
ATOM 1699 O O . VAL A 1 222 ? -14.658 20.412 24.830 1.00 29.88 222 VAL A O 1
ATOM 1702 N N . PRO A 1 223 ? -13.790 22.247 23.850 1.00 31.22 223 PRO A N 1
ATOM 1703 C CA . PRO A 1 223 ? -12.961 21.550 22.873 1.00 31.22 223 PRO A CA 1
ATOM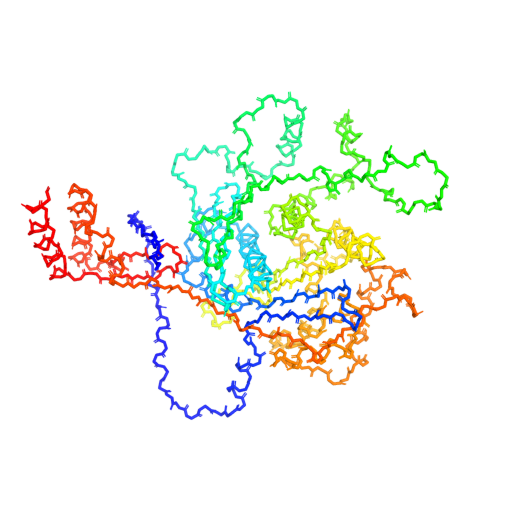 1704 C C . PRO A 1 223 ? -11.716 20.943 23.535 1.00 31.22 223 PRO A C 1
ATOM 1706 O O . PRO A 1 223 ? -10.986 21.604 24.280 1.00 31.22 223 PRO A O 1
ATOM 1709 N N . LEU A 1 224 ? -11.435 19.669 23.246 1.00 32.47 224 LEU A N 1
ATOM 1710 C CA . LEU A 1 224 ? -10.217 18.981 23.686 1.00 32.47 224 LEU A CA 1
ATOM 1711 C C . LEU A 1 224 ? -9.030 19.370 22.797 1.00 32.47 224 LEU A C 1
ATOM 1713 O O . LEU A 1 224 ? -8.580 18.629 21.917 1.00 32.47 224 LEU A O 1
ATOM 1717 N N . SER A 1 225 ? -8.566 20.581 23.098 1.00 28.83 225 SER A N 1
ATOM 1718 C CA . SER A 1 225 ? -7.396 21.274 22.578 1.00 28.83 225 SER A CA 1
ATOM 1719 C C . SER A 1 225 ? -6.167 20.385 22.385 1.00 28.83 225 SER A C 1
ATOM 1721 O O . SER A 1 225 ? -5.650 19.742 23.300 1.00 28.83 225 SER A O 1
ATOM 1723 N N . LEU A 1 226 ? -5.636 20.449 21.170 1.00 33.72 226 LEU A N 1
ATOM 1724 C CA . LEU A 1 226 ? -4.266 20.094 20.836 1.00 33.72 226 LEU A CA 1
ATOM 1725 C C . LEU A 1 226 ? -3.365 21.293 21.192 1.00 33.72 226 LEU A C 1
ATOM 1727 O O . LEU A 1 226 ? -2.704 21.882 20.345 1.00 33.72 226 LEU A O 1
ATOM 1731 N N . ARG A 1 227 ? -3.321 21.695 22.467 1.00 36.44 227 ARG A N 1
ATOM 1732 C CA . ARG A 1 227 ? -2.222 22.556 22.921 1.00 36.44 227 ARG A CA 1
ATOM 1733 C C . ARG A 1 227 ? -0.969 21.697 22.928 1.00 36.44 227 ARG A C 1
ATOM 1735 O O . ARG A 1 227 ? -0.776 20.979 23.897 1.00 36.44 227 ARG A O 1
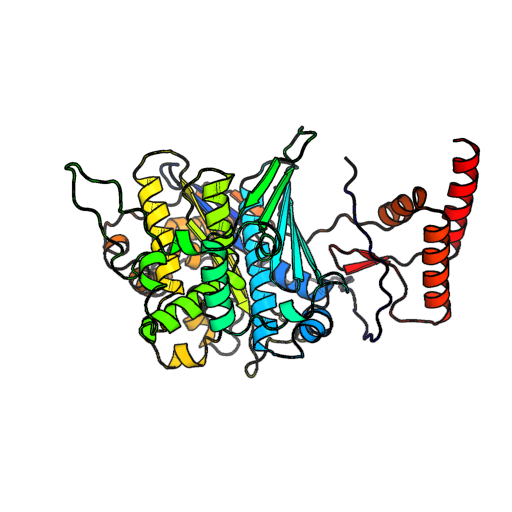ATOM 1742 N N . LEU A 1 228 ? -0.162 21.733 21.863 1.00 40.03 228 LEU A N 1
ATOM 1743 C CA . LEU A 1 228 ? 1.285 21.475 21.960 1.00 40.03 228 LEU A CA 1
ATOM 1744 C C . LEU A 1 228 ? 2.125 21.817 20.720 1.00 40.03 228 LEU A C 1
ATOM 1746 O O . LEU A 1 228 ? 3.330 21.601 20.772 1.00 40.03 228 LEU A O 1
ATOM 1750 N N . LEU A 1 229 ? 1.569 22.407 19.662 1.00 37.41 229 LEU A N 1
ATOM 1751 C CA . LEU A 1 229 ? 2.346 23.244 18.744 1.00 37.41 229 LEU A CA 1
ATOM 1752 C C . LEU A 1 229 ? 1.475 24.457 18.373 1.00 37.41 229 LEU A C 1
ATOM 1754 O O . LEU A 1 229 ? 0.299 24.265 18.068 1.00 37.41 229 LEU A O 1
ATOM 1758 N N . PRO A 1 230 ? 1.985 25.699 18.453 1.00 36.25 230 PRO A N 1
ATOM 1759 C CA . PRO A 1 230 ? 1.325 26.833 17.818 1.00 36.25 230 PRO A CA 1
ATOM 1760 C C . PRO A 1 230 ? 1.081 26.524 16.330 1.00 36.25 230 PRO A C 1
ATOM 1762 O O . PRO A 1 230 ? 1.840 25.729 15.763 1.00 36.25 230 PRO A O 1
ATOM 1765 N N . PRO A 1 231 ? 0.087 27.167 15.683 1.00 45.00 231 PRO A N 1
ATOM 1766 C CA . PRO A 1 231 ? -0.013 27.169 14.226 1.00 45.00 231 PRO A CA 1
ATOM 1767 C C . PRO A 1 231 ? 1.371 27.437 13.635 1.00 45.00 231 PRO A C 1
ATOM 1769 O O . PRO A 1 231 ? 2.132 28.228 14.204 1.00 45.00 231 PRO A O 1
ATOM 1772 N N . LEU A 1 232 ? 1.736 26.768 12.541 1.00 43.84 232 LEU A N 1
ATOM 1773 C CA . LEU A 1 232 ? 3.073 26.911 11.964 1.00 43.84 232 LEU A CA 1
ATOM 1774 C C . LEU A 1 232 ? 3.398 28.396 11.715 1.00 43.84 232 LEU A C 1
ATOM 1776 O O . LEU A 1 232 ? 4.524 28.829 11.951 1.00 43.84 232 LEU A O 1
ATOM 1780 N N . GLU A 1 233 ? 2.385 29.203 11.369 1.00 41.28 233 GLU A N 1
ATOM 1781 C CA . GLU A 1 233 ? 2.500 30.656 11.191 1.00 41.28 233 GLU A CA 1
ATOM 1782 C C . GLU A 1 233 ? 2.947 31.412 12.459 1.00 41.28 233 GLU A C 1
ATOM 1784 O O . GLU A 1 233 ? 3.567 32.467 12.358 1.00 41.28 233 GLU A O 1
ATOM 1789 N N . ALA A 1 234 ? 2.689 30.878 13.656 1.00 44.56 234 ALA A N 1
ATOM 1790 C CA . ALA A 1 234 ? 3.143 31.427 14.937 1.00 44.56 234 ALA A CA 1
ATOM 1791 C C . ALA A 1 234 ? 4.532 30.911 15.371 1.00 44.56 234 ALA A C 1
ATOM 1793 O O . ALA A 1 234 ? 5.176 31.533 16.219 1.00 44.56 234 ALA A O 1
ATOM 1794 N N . LEU A 1 235 ? 5.008 29.801 14.792 1.00 46.34 235 LEU A N 1
ATOM 1795 C CA . LEU A 1 235 ? 6.350 29.237 15.013 1.00 46.34 235 LEU A CA 1
ATOM 1796 C C . LEU A 1 235 ? 7.404 29.822 14.060 1.00 46.34 235 LEU A C 1
ATOM 1798 O O . LEU A 1 235 ? 8.575 29.931 14.416 1.00 46.34 235 LEU A O 1
ATOM 1802 N N . LEU A 1 236 ? 6.987 30.219 12.860 1.00 50.44 236 LEU A N 1
ATOM 1803 C CA . LEU A 1 236 ? 7.858 30.709 11.790 1.00 50.44 236 LEU A CA 1
ATOM 1804 C C . LEU A 1 236 ? 8.514 32.095 12.008 1.00 50.44 236 LEU A C 1
ATOM 1806 O O . LEU A 1 236 ? 9.594 32.284 11.442 1.00 50.44 236 LEU A O 1
ATOM 1810 N N . PRO A 1 237 ? 7.986 33.046 12.818 1.00 46.16 237 PRO A N 1
ATOM 1811 C CA . PRO A 1 237 ? 8.611 34.368 12.951 1.00 46.16 237 PRO A CA 1
ATOM 1812 C C . PRO A 1 237 ? 9.708 34.480 14.023 1.00 46.16 237 PRO A C 1
ATOM 1814 O O . PRO A 1 237 ? 10.276 35.561 14.177 1.00 46.16 237 PRO A O 1
ATOM 1817 N N . ARG A 1 238 ? 10.012 33.438 14.813 1.00 45.25 238 ARG A N 1
ATOM 1818 C CA . ARG A 1 238 ? 10.963 33.556 15.938 1.00 45.25 238 ARG A CA 1
ATOM 1819 C C . ARG A 1 238 ? 12.287 32.869 15.615 1.00 45.25 238 ARG A C 1
ATOM 1821 O O . ARG A 1 238 ? 12.324 31.678 15.344 1.00 45.25 238 ARG A O 1
ATOM 1828 N N . GLN A 1 239 ? 13.372 33.642 15.650 1.00 51.59 239 GLN A N 1
ATOM 1829 C CA . GLN A 1 239 ? 14.720 33.252 15.210 1.00 51.59 239 GLN A CA 1
ATOM 1830 C C . GLN A 1 239 ? 15.398 32.129 16.019 1.00 51.59 239 GLN A C 1
ATOM 1832 O O . GLN A 1 239 ? 16.517 31.760 15.689 1.00 51.59 239 GLN A O 1
ATOM 1837 N N . THR A 1 240 ? 14.733 31.518 16.997 1.00 59.22 240 THR A N 1
ATOM 1838 C CA . THR A 1 240 ? 15.176 30.267 17.623 1.00 59.22 240 THR A CA 1
ATOM 1839 C C . THR A 1 240 ? 13.951 29.473 18.069 1.00 59.22 240 THR A C 1
ATOM 1841 O O . THR A 1 240 ? 13.225 29.876 18.979 1.00 59.22 240 THR A O 1
ATOM 1844 N N . LEU A 1 241 ? 13.681 28.353 17.397 1.00 62.78 241 LEU A N 1
ATOM 1845 C CA . LEU A 1 241 ? 12.745 27.358 17.914 1.00 62.78 241 LEU A CA 1
ATOM 1846 C C . LEU A 1 241 ? 13.368 26.708 19.154 1.00 62.78 241 LEU A C 1
ATOM 1848 O O . LEU A 1 241 ? 14.586 26.555 19.239 1.00 62.78 241 LEU A O 1
ATOM 1852 N N . ASP A 1 242 ? 12.534 26.321 20.116 1.00 71.25 242 ASP A N 1
ATOM 1853 C CA . ASP A 1 242 ? 12.981 25.450 21.200 1.00 71.25 242 ASP A CA 1
ATOM 1854 C C . ASP A 1 242 ? 13.574 24.153 20.597 1.00 71.25 242 ASP A C 1
ATOM 1856 O O . ASP A 1 242 ? 12.943 23.578 19.702 1.00 71.25 242 ASP A O 1
ATOM 1860 N N . PRO A 1 243 ? 14.749 23.667 21.049 1.00 71.31 243 PRO A N 1
ATOM 1861 C CA . PRO A 1 243 ? 15.395 22.493 20.459 1.00 71.31 243 PRO A CA 1
ATOM 1862 C C . PRO A 1 243 ? 14.525 21.230 20.450 1.00 71.31 243 PRO A C 1
ATOM 1864 O O . PRO A 1 243 ? 14.603 20.439 19.513 1.00 71.31 243 PRO A O 1
ATOM 1867 N N . ALA A 1 244 ? 13.661 21.032 21.452 1.00 67.69 244 ALA A N 1
ATOM 1868 C CA . ALA A 1 244 ? 12.759 19.884 21.488 1.00 67.69 244 ALA A CA 1
ATOM 1869 C C . ALA A 1 244 ? 11.621 20.029 20.466 1.00 67.69 244 ALA A C 1
ATOM 1871 O O . ALA A 1 244 ? 11.212 19.045 19.845 1.00 67.69 244 ALA A O 1
ATOM 1872 N N . VAL A 1 245 ? 11.130 21.253 20.255 1.00 68.75 245 VAL A N 1
ATOM 1873 C CA . VAL A 1 245 ? 10.154 21.562 19.196 1.00 68.75 245 VAL A CA 1
ATOM 1874 C C . VAL A 1 245 ? 10.777 21.367 17.817 1.00 68.75 245 VAL A C 1
ATOM 1876 O O . VAL A 1 245 ? 10.166 20.728 16.962 1.00 68.75 245 VAL A O 1
ATOM 1879 N N . GLN A 1 246 ? 11.995 21.866 17.614 1.00 69.44 246 GLN A N 1
ATOM 1880 C CA . GLN A 1 246 ? 12.744 21.691 16.375 1.00 69.44 246 GLN A CA 1
ATOM 1881 C C . GLN A 1 246 ? 12.959 20.206 16.063 1.00 69.44 246 GLN A C 1
ATOM 1883 O O . GLN A 1 246 ? 12.563 19.746 14.995 1.00 69.44 246 GLN A O 1
ATOM 1888 N N . HIS A 1 247 ? 13.463 19.437 17.029 1.00 70.56 247 HIS A N 1
ATOM 1889 C CA . HIS A 1 247 ? 13.668 18.000 16.875 1.00 70.56 247 HIS A CA 1
ATOM 1890 C C . HIS A 1 247 ? 12.367 17.247 16.553 1.00 70.56 247 HIS A C 1
ATOM 1892 O O . HIS A 1 247 ? 12.334 16.332 15.730 1.00 70.56 247 HIS A O 1
ATOM 1898 N N . ARG A 1 248 ? 11.247 17.641 17.170 1.00 68.94 248 ARG A N 1
ATOM 1899 C CA . ARG A 1 248 ? 9.933 17.058 16.869 1.00 68.94 248 ARG A CA 1
ATOM 1900 C C . ARG A 1 248 ? 9.480 17.352 15.437 1.00 68.94 248 ARG A C 1
ATOM 1902 O O . ARG A 1 248 ? 8.897 16.476 14.799 1.00 68.94 248 ARG A O 1
ATOM 1909 N N . LEU A 1 249 ? 9.718 18.567 14.946 1.00 70.88 249 LEU A N 1
ATOM 1910 C CA . LEU A 1 249 ? 9.390 18.960 13.575 1.00 70.88 249 LEU A CA 1
ATOM 1911 C C . LEU A 1 249 ? 10.271 18.236 12.555 1.00 70.88 249 LEU A C 1
ATOM 1913 O O . LEU A 1 249 ? 9.730 17.732 11.577 1.00 70.88 249 LEU A O 1
ATOM 1917 N N . GLU A 1 250 ? 11.575 18.111 12.814 1.00 71.81 250 GLU A N 1
ATOM 1918 C CA . GLU A 1 250 ? 12.504 17.301 12.007 1.00 71.81 250 GLU A CA 1
ATOM 1919 C C . GLU A 1 250 ? 11.996 15.867 11.877 1.00 71.81 250 GLU A C 1
ATOM 1921 O O . GLU A 1 250 ? 11.859 15.343 10.778 1.00 71.81 250 GLU A O 1
ATOM 1926 N N . ARG A 1 251 ? 11.604 15.250 12.994 1.00 72.50 251 ARG A N 1
ATOM 1927 C CA . ARG A 1 251 ? 11.077 13.885 12.985 1.00 72.50 251 ARG A CA 1
ATOM 1928 C C . ARG A 1 251 ? 9.768 13.733 12.224 1.00 72.50 251 ARG A C 1
ATOM 1930 O O . ARG A 1 251 ? 9.566 12.729 11.545 1.00 72.50 251 ARG A O 1
ATOM 1937 N N . LEU A 1 252 ? 8.856 14.689 12.372 1.00 71.69 252 LEU A N 1
ATOM 1938 C CA . LEU A 1 252 ? 7.603 14.684 11.623 1.00 71.69 252 LEU A CA 1
ATOM 1939 C C . LEU A 1 252 ? 7.846 14.893 10.129 1.00 71.69 252 LEU A C 1
ATOM 1941 O O . LEU A 1 252 ? 7.160 14.271 9.325 1.00 71.69 252 LEU A O 1
ATOM 1945 N N . HIS A 1 253 ? 8.812 15.733 9.769 1.00 73.19 253 HIS A N 1
ATOM 1946 C CA . HIS A 1 253 ? 9.230 15.943 8.392 1.00 73.19 253 HIS A CA 1
ATOM 1947 C C . HIS A 1 253 ? 9.867 14.680 7.799 1.00 73.19 253 HIS A C 1
ATOM 1949 O O . HIS A 1 253 ? 9.458 14.233 6.732 1.00 73.19 253 HIS A O 1
ATOM 1955 N N . ASP A 1 254 ? 10.777 14.034 8.524 1.00 72.00 254 ASP A N 1
ATOM 1956 C CA . ASP A 1 254 ? 11.383 12.771 8.100 1.00 72.00 254 ASP A CA 1
ATOM 1957 C C . ASP A 1 254 ? 10.338 11.669 7.929 1.00 72.00 254 ASP A C 1
ATOM 1959 O O . ASP A 1 254 ? 10.381 10.918 6.951 1.00 72.00 254 ASP A O 1
ATOM 1963 N N . TYR A 1 255 ? 9.380 11.591 8.860 1.00 73.75 255 TYR A N 1
ATOM 1964 C CA . TYR A 1 255 ? 8.229 10.703 8.744 1.00 73.75 255 TYR A CA 1
ATOM 1965 C C . TYR A 1 255 ? 7.397 11.041 7.507 1.00 73.75 255 TYR A C 1
ATOM 1967 O O . TYR A 1 255 ? 7.008 10.142 6.774 1.00 73.75 255 TYR A O 1
ATOM 1975 N N . TYR A 1 256 ? 7.155 12.323 7.244 1.00 75.12 256 TYR A N 1
ATOM 1976 C CA . TYR A 1 256 ? 6.397 12.779 6.086 1.00 75.12 256 TYR A CA 1
ATOM 1977 C C . TYR A 1 256 ? 7.046 12.362 4.765 1.00 75.12 256 TYR A C 1
ATOM 1979 O O . TYR A 1 256 ? 6.390 11.750 3.930 1.00 75.12 256 TYR A O 1
ATOM 1987 N N . LEU A 1 257 ? 8.341 12.633 4.597 1.00 74.31 257 LEU A N 1
ATOM 1988 C CA . LEU A 1 257 ? 9.059 12.376 3.348 1.00 74.31 257 LEU A CA 1
ATOM 1989 C C . LEU A 1 257 ? 9.143 10.889 2.990 1.00 74.31 257 LEU A C 1
ATOM 1991 O O . LEU A 1 257 ? 9.054 10.526 1.814 1.00 74.31 257 LEU A O 1
ATOM 1995 N N . HIS A 1 258 ? 9.314 10.032 3.998 1.00 76.94 258 HIS A N 1
ATOM 1996 C CA . HIS A 1 258 ? 9.632 8.615 3.806 1.00 76.94 258 HIS A CA 1
ATOM 1997 C C . HIS A 1 258 ? 8.475 7.673 4.168 1.00 76.94 258 HIS A C 1
ATOM 1999 O O . HIS A 1 258 ? 8.653 6.455 4.197 1.00 76.94 258 HIS A O 1
ATOM 2005 N N . ASN A 1 259 ? 7.276 8.203 4.430 1.00 85.62 259 ASN A N 1
ATOM 2006 C CA . ASN A 1 259 ? 6.109 7.398 4.772 1.00 85.62 259 ASN A CA 1
ATOM 2007 C C . ASN A 1 259 ? 4.829 7.929 4.113 1.00 85.62 259 ASN A C 1
ATOM 2009 O O . ASN A 1 259 ? 4.413 9.071 4.298 1.00 85.62 259 ASN A O 1
ATOM 2013 N N . MET A 1 260 ? 4.122 7.046 3.408 1.00 90.12 260 MET A N 1
ATOM 2014 C CA . MET A 1 260 ? 2.889 7.408 2.703 1.00 90.12 260 MET A CA 1
ATOM 2015 C C . MET A 1 260 ? 1.685 7.716 3.602 1.00 90.12 260 MET A C 1
ATOM 2017 O O . MET A 1 260 ? 0.674 8.188 3.091 1.00 90.12 260 MET A O 1
ATOM 2021 N N . THR A 1 261 ? 1.755 7.490 4.915 1.00 89.50 261 THR A N 1
ATOM 2022 C CA . THR A 1 261 ? 0.628 7.660 5.848 1.00 89.50 261 THR A CA 1
ATOM 2023 C C . THR A 1 261 ? -0.003 9.048 5.773 1.00 89.50 261 THR A C 1
ATOM 2025 O O . THR A 1 261 ? -1.219 9.176 5.624 1.00 89.50 261 THR A O 1
ATOM 2028 N N . LEU A 1 262 ? 0.811 10.102 5.857 1.00 84.19 262 LEU A N 1
ATOM 2029 C CA . LEU A 1 262 ? 0.300 11.473 5.881 1.00 84.19 262 LEU A CA 1
ATOM 2030 C C . LEU A 1 262 ? -0.151 11.944 4.492 1.00 84.19 262 LEU A C 1
ATOM 2032 O O . LEU A 1 262 ? -1.149 12.657 4.379 1.00 84.19 262 LEU A O 1
ATOM 2036 N N . HIS A 1 263 ? 0.518 11.492 3.428 1.00 86.88 263 HIS A N 1
ATOM 2037 C CA . HIS A 1 263 ? 0.064 11.721 2.054 1.00 86.88 263 HIS A CA 1
ATOM 2038 C C . HIS A 1 263 ? -1.281 11.039 1.779 1.00 86.88 263 HIS A C 1
ATOM 2040 O O . HIS A 1 263 ? -2.168 11.640 1.175 1.00 86.88 263 HIS A O 1
ATOM 2046 N N . ALA A 1 264 ? -1.455 9.810 2.264 1.00 91.38 264 ALA A N 1
ATOM 2047 C CA . ALA A 1 264 ? -2.688 9.046 2.153 1.00 91.38 264 ALA A CA 1
ATOM 2048 C C . ALA A 1 264 ? -3.837 9.702 2.922 1.00 91.38 264 ALA A C 1
ATOM 2050 O O . ALA A 1 264 ? -4.930 9.853 2.382 1.00 91.38 264 ALA A O 1
ATOM 2051 N N . TYR A 1 265 ? -3.588 10.146 4.156 1.00 88.44 265 TYR A N 1
ATOM 2052 C CA . TYR A 1 265 ? -4.570 10.898 4.936 1.00 88.44 265 TYR A CA 1
ATOM 2053 C C . TYR A 1 265 ? -5.035 12.164 4.200 1.00 88.44 265 TYR A C 1
ATOM 2055 O O . TYR A 1 265 ? -6.237 12.370 4.017 1.00 88.44 265 TYR A O 1
ATOM 2063 N N . ASN A 1 266 ? -4.089 12.972 3.705 1.00 85.44 266 ASN A N 1
ATOM 2064 C CA . ASN A 1 266 ? -4.409 14.168 2.922 1.00 85.44 266 ASN A CA 1
ATOM 2065 C C . ASN A 1 266 ? -5.188 13.817 1.651 1.00 85.44 266 ASN A C 1
ATOM 2067 O O . ASN A 1 266 ? -6.104 14.543 1.272 1.00 85.44 266 ASN A O 1
ATOM 2071 N N . TYR A 1 267 ? -4.866 12.688 1.014 1.00 91.38 267 TYR A N 1
ATOM 2072 C CA . TYR A 1 267 ? -5.613 12.205 -0.137 1.00 91.38 267 TYR A CA 1
ATOM 2073 C C . TYR A 1 267 ? -7.079 11.936 0.197 1.00 91.38 267 TYR A C 1
ATOM 2075 O O . TYR A 1 267 ? -7.954 12.489 -0.468 1.00 91.38 267 TYR A O 1
ATOM 2083 N N . PHE A 1 268 ? -7.369 11.152 1.236 1.00 90.19 268 PHE A N 1
ATOM 2084 C CA . PHE A 1 268 ? -8.756 10.852 1.596 1.00 90.19 268 PHE A CA 1
ATOM 2085 C C . PHE A 1 268 ? -9.538 12.111 1.978 1.00 90.19 268 PHE A C 1
ATOM 2087 O O . PHE A 1 268 ? -10.673 12.274 1.532 1.00 90.19 268 PHE A O 1
ATOM 2094 N N . ARG A 1 269 ? -8.912 13.040 2.712 1.00 86.38 269 ARG A N 1
ATOM 2095 C CA . ARG A 1 269 ? -9.548 14.307 3.097 1.00 86.38 269 ARG A CA 1
ATOM 2096 C C . ARG A 1 269 ? -9.839 15.198 1.888 1.00 86.38 269 ARG A C 1
ATOM 2098 O O . ARG A 1 269 ? -10.952 15.693 1.753 1.00 86.38 269 ARG A O 1
ATOM 2105 N N . SER A 1 270 ? -8.848 15.439 1.030 1.00 84.12 270 SER A N 1
ATOM 2106 C CA . SER A 1 270 ? -8.959 16.425 -0.056 1.00 84.12 270 SER A CA 1
ATOM 2107 C C . SER A 1 270 ? -9.610 15.882 -1.324 1.00 84.12 270 SER A C 1
ATOM 2109 O O . SER A 1 270 ? -10.249 16.642 -2.044 1.00 84.12 270 SER A O 1
ATOM 2111 N N . SER A 1 271 ? -9.412 14.599 -1.627 1.00 88.75 271 SER A N 1
ATOM 2112 C CA . SER A 1 271 ? -9.910 13.972 -2.854 1.00 88.75 271 SER A CA 1
ATOM 2113 C C . SER A 1 271 ? -11.239 13.269 -2.637 1.00 88.75 271 SER A C 1
ATOM 2115 O O . SER A 1 271 ? -12.182 13.506 -3.384 1.00 88.75 271 SER A O 1
ATOM 2117 N N . ASP A 1 272 ? -11.294 12.378 -1.647 1.00 87.62 272 ASP A N 1
ATOM 2118 C CA . ASP A 1 272 ? -12.473 11.539 -1.419 1.00 87.62 272 ASP A CA 1
ATOM 2119 C C . ASP A 1 272 ? -13.477 12.225 -0.470 1.00 87.62 272 ASP A C 1
ATOM 2121 O O . ASP A 1 272 ? -14.620 11.789 -0.373 1.00 87.62 272 ASP A O 1
ATOM 2125 N N . GLY A 1 273 ? -13.084 13.324 0.188 1.00 86.19 273 GLY A N 1
ATOM 2126 C CA . GLY A 1 273 ? -13.945 14.090 1.093 1.00 86.19 273 GLY A CA 1
ATOM 2127 C C . GLY A 1 273 ? -14.267 13.354 2.394 1.00 86.19 273 GLY A C 1
ATOM 2128 O O . GLY A 1 273 ? -15.287 13.640 3.013 1.00 86.19 273 GLY A O 1
ATOM 2129 N N . VAL A 1 274 ? -13.426 12.394 2.798 1.00 85.94 274 VAL A N 1
ATOM 2130 C CA . VAL A 1 274 ? -13.682 11.514 3.946 1.00 85.94 274 VAL A CA 1
ATOM 2131 C C . VAL A 1 274 ? -12.667 11.747 5.060 1.00 85.94 274 VAL A C 1
ATOM 2133 O O . VAL A 1 274 ? -11.460 11.838 4.828 1.00 85.94 274 VAL A O 1
ATOM 2136 N N . VAL A 1 275 ? -13.164 11.773 6.297 1.00 87.31 275 VAL A N 1
ATOM 2137 C CA . VAL A 1 275 ? -12.340 11.718 7.507 1.00 87.31 275 VAL A CA 1
ATOM 2138 C C . VAL A 1 275 ? -11.823 10.292 7.679 1.00 87.31 275 VAL A C 1
ATOM 2140 O O . VAL A 1 275 ? -12.541 9.423 8.157 1.00 87.31 275 VAL A O 1
ATOM 2143 N N . ALA A 1 276 ? -10.587 10.031 7.264 1.00 91.00 276 ALA A N 1
ATOM 2144 C CA . ALA A 1 276 ? -9.961 8.717 7.381 1.00 91.00 276 ALA A CA 1
ATOM 2145 C C . ALA A 1 276 ? -8.880 8.701 8.468 1.00 91.00 276 ALA A C 1
ATOM 2147 O O . ALA A 1 276 ? -8.217 9.710 8.704 1.00 91.00 276 ALA A O 1
ATOM 2148 N N . ALA A 1 277 ? -8.647 7.534 9.069 1.00 91.94 277 ALA A N 1
ATOM 2149 C CA . ALA A 1 277 ? -7.396 7.258 9.765 1.00 91.94 277 ALA A CA 1
ATOM 2150 C C . ALA A 1 277 ? -6.587 6.280 8.932 1.00 91.94 277 ALA A C 1
ATOM 2152 O O . ALA A 1 277 ? -7.084 5.213 8.579 1.00 91.94 277 ALA A O 1
ATOM 2153 N N . VAL A 1 278 ? -5.355 6.647 8.612 1.00 94.31 278 VAL A N 1
ATOM 2154 C CA . VAL A 1 278 ? -4.448 5.842 7.805 1.00 94.31 278 VAL A CA 1
ATOM 2155 C C . VAL A 1 278 ? -3.181 5.602 8.597 1.00 94.31 278 VAL A C 1
ATOM 2157 O O . VAL A 1 278 ? -2.673 6.492 9.273 1.00 94.31 278 VAL A O 1
ATOM 2160 N N . TRP A 1 279 ? -2.648 4.399 8.478 1.00 94.25 279 TRP A N 1
ATOM 2161 C CA . TRP A 1 279 ? -1.324 4.052 8.958 1.00 94.25 279 TRP A CA 1
ATOM 2162 C C . TRP A 1 279 ? -0.694 3.081 7.974 1.00 94.25 279 TRP A C 1
ATOM 2164 O O . TRP A 1 279 ? -1.307 2.091 7.596 1.00 94.25 279 TRP A O 1
ATOM 2174 N N . CYS A 1 280 ? 0.512 3.376 7.521 1.00 94.25 280 CYS A N 1
ATOM 2175 C CA . CYS A 1 280 ? 1.320 2.514 6.673 1.00 94.25 280 CYS A CA 1
ATOM 2176 C C . CYS A 1 280 ? 2.691 2.391 7.323 1.00 94.25 280 CYS A C 1
ATOM 2178 O O . CYS A 1 280 ? 3.316 3.401 7.648 1.00 94.25 280 CYS A O 1
ATOM 2180 N N . GLU A 1 281 ? 3.182 1.169 7.483 1.00 91.50 281 GLU A N 1
ATOM 2181 C CA . GLU A 1 281 ? 4.478 0.944 8.112 1.00 91.50 281 GLU A CA 1
ATOM 2182 C C . GLU A 1 281 ? 5.183 -0.256 7.491 1.00 91.50 281 GLU A C 1
ATOM 2184 O O . GLU A 1 281 ? 4.563 -1.247 7.098 1.00 91.50 281 GLU A O 1
ATOM 2189 N N . THR A 1 282 ? 6.501 -0.140 7.374 1.00 90.88 282 THR A N 1
ATOM 2190 C CA . THR A 1 282 ? 7.379 -1.192 6.874 1.00 90.88 282 THR A CA 1
ATOM 2191 C C . THR A 1 282 ? 8.537 -1.335 7.838 1.00 90.88 282 THR A C 1
ATOM 2193 O O . THR A 1 282 ? 9.211 -0.365 8.148 1.00 90.88 282 THR A O 1
ATOM 2196 N N . LEU A 1 283 ? 8.755 -2.552 8.317 1.00 88.50 283 LEU A N 1
ATOM 2197 C CA . LEU A 1 283 ? 9.886 -2.920 9.147 1.00 88.50 283 LEU A CA 1
ATOM 2198 C C . LEU A 1 283 ? 10.835 -3.773 8.310 1.00 88.50 283 LEU A C 1
ATOM 2200 O O . LEU A 1 283 ? 10.476 -4.870 7.871 1.00 88.50 283 LEU A O 1
ATOM 2204 N N . LEU A 1 284 ? 12.045 -3.273 8.086 1.00 86.25 284 LEU A N 1
ATOM 2205 C CA . LEU A 1 284 ? 13.092 -3.998 7.371 1.00 86.25 284 LEU A CA 1
ATOM 2206 C C . LEU A 1 284 ? 13.824 -4.971 8.302 1.00 86.25 284 LEU A C 1
ATOM 2208 O O . LEU A 1 284 ? 13.804 -4.835 9.526 1.00 86.25 284 LEU A O 1
ATOM 2212 N N . ARG A 1 285 ? 14.461 -5.981 7.714 1.00 81.19 285 ARG A N 1
ATOM 2213 C CA . ARG A 1 285 ? 15.419 -6.838 8.411 1.00 81.19 285 ARG A CA 1
ATOM 2214 C C . ARG A 1 285 ? 16.760 -6.131 8.448 1.00 81.19 285 ARG A C 1
ATOM 2216 O O . ARG A 1 285 ? 17.275 -5.730 7.407 1.00 81.19 285 ARG A O 1
ATOM 2223 N N . GLU A 1 286 ? 17.324 -6.028 9.639 1.00 75.19 286 GLU A N 1
ATOM 2224 C CA . GLU A 1 286 ? 18.642 -5.451 9.854 1.00 75.19 286 GLU A CA 1
ATOM 2225 C C . GLU A 1 286 ? 19.616 -6.544 10.307 1.00 75.19 286 GLU A C 1
ATOM 2227 O O . GLU A 1 286 ? 19.279 -7.395 11.134 1.00 75.19 286 GLU A O 1
ATOM 2232 N N . ARG A 1 287 ? 20.827 -6.526 9.753 1.00 68.19 287 ARG A N 1
ATOM 2233 C CA . ARG A 1 287 ? 21.966 -7.353 10.154 1.00 68.19 287 ARG A CA 1
ATOM 2234 C C . ARG A 1 287 ? 23.181 -6.441 10.256 1.00 68.19 287 ARG A C 1
ATOM 2236 O O . ARG A 1 287 ? 23.499 -5.736 9.303 1.00 68.19 287 ARG A O 1
ATOM 2243 N N . ASP A 1 288 ? 23.808 -6.403 11.428 1.00 62.31 288 ASP A N 1
ATOM 2244 C CA . ASP A 1 288 ? 24.978 -5.556 11.705 1.00 62.31 288 ASP A CA 1
ATOM 2245 C C . ASP A 1 288 ? 24.752 -4.061 11.374 1.00 62.31 288 ASP A C 1
ATOM 2247 O O . ASP A 1 288 ? 25.629 -3.374 10.853 1.00 62.31 288 ASP A O 1
ATOM 2251 N N . GLY A 1 289 ? 23.539 -3.554 11.643 1.00 62.28 289 GLY A N 1
ATOM 2252 C CA . GLY A 1 289 ? 23.153 -2.159 11.382 1.00 62.28 289 GLY A CA 1
ATOM 2253 C C . GLY A 1 289 ? 22.923 -1.820 9.904 1.00 62.28 289 GLY A C 1
ATOM 2254 O O . GLY A 1 289 ? 22.805 -0.646 9.554 1.00 62.28 289 GLY A O 1
ATOM 2255 N N . ARG A 1 290 ? 22.866 -2.829 9.027 1.00 67.44 290 ARG A N 1
ATOM 2256 C CA . ARG A 1 290 ? 22.573 -2.683 7.597 1.00 67.44 290 ARG A CA 1
ATOM 2257 C C . ARG A 1 290 ? 21.336 -3.475 7.214 1.00 67.44 290 ARG A C 1
ATOM 2259 O O . ARG A 1 290 ? 21.007 -4.477 7.843 1.00 67.44 290 ARG A O 1
ATOM 2266 N N . VAL A 1 291 ? 20.668 -3.036 6.153 1.00 71.19 291 VAL A N 1
ATOM 2267 C CA . VAL A 1 291 ? 19.556 -3.777 5.557 1.00 71.19 291 VAL A CA 1
ATOM 2268 C C . VAL A 1 291 ? 20.058 -5.149 5.094 1.00 71.19 291 VAL A C 1
ATOM 2270 O O . VAL A 1 291 ? 21.073 -5.231 4.402 1.00 71.19 291 VAL A O 1
ATOM 2273 N N . ALA A 1 292 ? 19.375 -6.218 5.506 1.00 72.94 292 ALA A N 1
ATOM 2274 C CA . ALA A 1 292 ? 19.765 -7.583 5.169 1.00 72.94 292 ALA A CA 1
ATOM 2275 C C . ALA A 1 292 ? 19.702 -7.827 3.652 1.00 72.94 292 ALA A C 1
ATOM 2277 O O . ALA A 1 292 ? 18.769 -7.380 2.979 1.00 72.94 292 ALA A O 1
ATOM 2278 N N . ASP A 1 293 ? 20.680 -8.570 3.129 1.00 69.19 293 ASP A N 1
ATOM 2279 C CA . ASP A 1 293 ? 20.747 -8.910 1.710 1.00 69.19 293 ASP A CA 1
ATOM 2280 C C . ASP A 1 293 ? 19.638 -9.927 1.352 1.00 69.19 293 ASP A C 1
ATOM 2282 O O . ASP A 1 293 ? 19.496 -10.958 2.022 1.00 69.19 293 ASP A O 1
ATOM 2286 N N . PRO A 1 294 ? 18.834 -9.685 0.299 1.00 64.44 294 PRO A N 1
ATOM 2287 C CA . PRO A 1 294 ? 17.845 -10.640 -0.189 1.00 64.44 294 PRO A CA 1
ATOM 2288 C C . PRO A 1 294 ? 18.460 -11.976 -0.629 1.00 64.44 294 PRO A C 1
ATOM 2290 O O . PRO A 1 294 ? 17.737 -12.975 -0.655 1.00 64.44 294 PRO A O 1
ATOM 2293 N N . ALA A 1 295 ? 19.760 -12.019 -0.949 1.00 62.84 295 ALA A N 1
ATOM 2294 C CA . ALA A 1 295 ? 20.487 -13.231 -1.326 1.00 62.84 295 ALA A CA 1
ATOM 2295 C C . ALA A 1 295 ? 20.470 -14.315 -0.235 1.00 62.84 295 ALA A C 1
ATOM 2297 O O . ALA A 1 295 ? 20.546 -15.500 -0.561 1.00 62.84 295 ALA A O 1
ATOM 2298 N N . ASP A 1 296 ? 20.256 -13.940 1.030 1.00 59.84 296 ASP A N 1
ATOM 2299 C CA . ASP A 1 296 ? 20.115 -14.874 2.155 1.00 59.84 296 ASP A CA 1
ATOM 2300 C C . ASP A 1 296 ? 18.777 -15.658 2.118 1.00 59.84 296 ASP A C 1
ATOM 2302 O O . ASP A 1 296 ? 18.434 -16.370 3.063 1.00 59.84 296 ASP A O 1
ATOM 2306 N N . GLY A 1 297 ? 17.960 -15.500 1.063 1.00 60.56 297 GLY A N 1
ATOM 2307 C CA . GLY A 1 297 ? 16.673 -16.190 0.862 1.00 60.56 297 GLY A CA 1
ATOM 2308 C C . GLY A 1 297 ? 15.563 -15.742 1.819 1.00 60.56 297 GLY A C 1
ATOM 2309 O O . GLY A 1 297 ? 14.425 -16.203 1.746 1.00 60.56 297 GLY A O 1
ATOM 2310 N N . SER A 1 298 ? 15.891 -14.824 2.724 1.00 64.50 298 SER A N 1
ATOM 2311 C CA . SER A 1 298 ? 15.052 -14.419 3.846 1.00 64.50 298 SER A CA 1
ATOM 2312 C C . SER A 1 298 ? 14.203 -13.171 3.539 1.00 64.50 298 SER A C 1
ATOM 2314 O O . SER A 1 298 ? 13.237 -12.880 4.252 1.00 64.50 298 SER A O 1
ATOM 2316 N N . GLY A 1 299 ? 14.514 -12.487 2.432 1.00 75.81 299 GLY A N 1
ATOM 2317 C CA . GLY A 1 299 ? 13.906 -11.221 2.038 1.00 75.81 299 GLY A CA 1
ATOM 2318 C C . GLY A 1 299 ? 14.415 -10.040 2.865 1.00 75.81 299 GLY A C 1
ATOM 2319 O O . GLY A 1 299 ? 15.098 -10.201 3.871 1.00 75.81 299 GLY A O 1
ATOM 2320 N N . VAL A 1 300 ? 14.060 -8.840 2.423 1.00 82.12 300 VAL A N 1
ATOM 2321 C CA . VAL A 1 300 ? 14.506 -7.569 3.008 1.00 82.12 300 VAL A CA 1
ATOM 2322 C C . VAL A 1 300 ? 13.484 -7.029 3.996 1.00 82.12 300 VAL A C 1
ATOM 2324 O O . VAL A 1 300 ? 13.823 -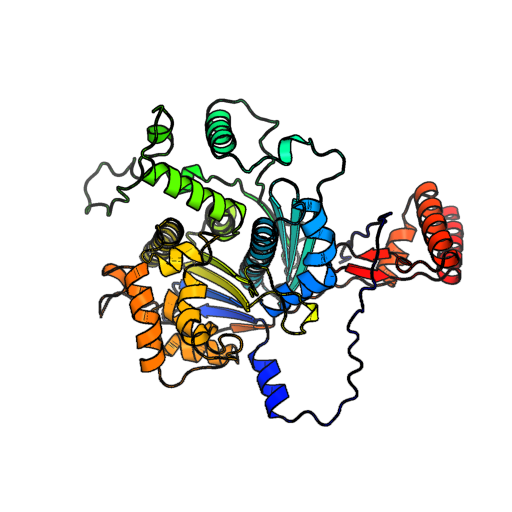6.498 5.048 1.00 82.12 300 VAL A O 1
ATOM 2327 N N . ALA A 1 301 ? 12.206 -7.200 3.678 1.00 80.00 301 ALA A N 1
ATOM 2328 C CA . ALA A 1 301 ? 11.102 -6.834 4.537 1.00 80.00 301 ALA A CA 1
ATOM 2329 C C . ALA A 1 301 ? 10.922 -7.885 5.634 1.00 80.00 301 ALA A C 1
ATOM 2331 O O . ALA A 1 301 ? 10.702 -9.073 5.358 1.00 80.00 301 ALA A O 1
ATOM 2332 N N . ARG A 1 302 ? 10.965 -7.444 6.892 1.00 84.06 302 ARG A N 1
ATOM 2333 C CA . ARG A 1 302 ? 10.504 -8.252 8.019 1.00 84.06 302 ARG A CA 1
ATOM 2334 C C . ARG A 1 302 ? 8.989 -8.251 8.053 1.00 84.06 302 ARG A C 1
ATOM 2336 O O . ARG A 1 302 ? 8.407 -9.326 8.009 1.00 84.06 302 ARG A O 1
ATOM 2343 N N . GLU A 1 303 ? 8.394 -7.062 8.070 1.00 89.75 303 GLU A N 1
ATOM 2344 C CA . GLU A 1 303 ? 6.952 -6.837 8.013 1.00 89.75 303 GLU A CA 1
ATOM 2345 C C . GLU A 1 303 ? 6.656 -5.612 7.142 1.00 89.75 303 GLU A C 1
ATOM 2347 O O . GLU A 1 303 ? 7.435 -4.664 7.099 1.00 89.75 303 GLU A O 1
ATOM 2352 N N . SER A 1 304 ? 5.534 -5.619 6.434 1.00 93.25 304 SER A N 1
ATOM 2353 C CA . SER A 1 304 ? 5.031 -4.453 5.706 1.00 93.25 304 SER A CA 1
ATOM 2354 C C . SER A 1 304 ? 3.514 -4.544 5.706 1.00 93.25 304 SER A C 1
ATOM 2356 O O . SER A 1 304 ? 2.952 -5.608 5.407 1.00 93.25 304 SER A O 1
ATOM 2358 N N . CYS A 1 305 ? 2.859 -3.482 6.171 1.00 95.38 305 CYS A N 1
ATOM 2359 C CA . CYS A 1 305 ? 1.414 -3.467 6.318 1.00 95.38 305 CYS A CA 1
ATOM 2360 C C . CYS A 1 305 ? 0.831 -2.053 6.269 1.00 95.38 305 CYS A C 1
ATOM 2362 O O . CYS A 1 305 ? 1.548 -1.045 6.264 1.00 95.38 305 CYS A O 1
ATOM 2364 N N . GLY A 1 306 ? -0.494 -1.986 6.207 1.00 96.62 306 GLY A N 1
ATOM 2365 C CA . GLY A 1 306 ? -1.232 -0.741 6.337 1.00 96.62 306 GLY A CA 1
ATOM 2366 C C . GLY A 1 306 ? -2.631 -0.957 6.894 1.00 96.62 306 GLY A C 1
ATOM 2367 O O . GLY A 1 306 ? -3.208 -2.034 6.753 1.00 96.62 306 GLY A O 1
ATOM 2368 N N . VAL A 1 307 ? -3.171 0.077 7.527 1.00 97.62 307 VAL A N 1
ATOM 2369 C CA . VAL A 1 307 ? -4.519 0.137 8.082 1.00 97.62 307 VAL A CA 1
ATOM 2370 C C . VAL A 1 307 ? -5.200 1.412 7.603 1.00 97.62 307 VAL A C 1
ATOM 2372 O O . VAL A 1 307 ? -4.597 2.483 7.591 1.00 97.62 307 VAL A O 1
ATOM 2375 N N . LEU A 1 308 ? -6.468 1.285 7.228 1.00 97.88 308 LEU A N 1
ATOM 2376 C CA . LEU A 1 308 ? -7.376 2.382 6.922 1.00 97.88 308 LEU A CA 1
ATOM 2377 C C . LEU A 1 308 ? -8.660 2.192 7.729 1.00 97.88 308 LEU A C 1
ATOM 2379 O O . LEU A 1 308 ? -9.311 1.157 7.608 1.00 97.88 308 LEU A O 1
ATOM 2383 N N . LEU A 1 309 ? -9.039 3.195 8.513 1.00 95.88 309 LEU A N 1
ATOM 2384 C CA . LEU A 1 309 ? -10.374 3.321 9.090 1.00 95.88 309 LEU A CA 1
ATOM 2385 C C . LEU A 1 309 ? -11.148 4.361 8.288 1.00 95.88 309 LEU A C 1
ATOM 2387 O O . LEU A 1 309 ? -10.678 5.486 8.105 1.00 95.88 309 LEU A O 1
ATOM 2391 N N . THR A 1 310 ? -12.331 3.984 7.817 1.00 94.25 310 THR A N 1
ATOM 2392 C CA . THR A 1 310 ? -13.204 4.842 7.014 1.00 94.25 310 THR A CA 1
ATOM 2393 C C . THR A 1 310 ? -14.604 4.850 7.625 1.00 94.25 310 THR A C 1
ATOM 2395 O O . THR A 1 310 ? -15.221 3.785 7.705 1.00 94.25 310 THR A O 1
ATOM 2398 N N . PRO A 1 311 ? -15.134 6.005 8.049 1.00 91.62 311 PRO A N 1
ATOM 2399 C CA . PRO A 1 311 ? -16.529 6.121 8.437 1.00 91.62 311 PRO A CA 1
ATOM 2400 C C . PRO A 1 311 ? -17.407 5.935 7.194 1.00 91.62 311 PRO A C 1
ATOM 2402 O O . PRO A 1 311 ? -17.124 6.478 6.128 1.00 91.62 311 PRO A O 1
ATOM 2405 N N . LEU A 1 312 ? -18.465 5.141 7.327 1.00 88.88 312 LEU A N 1
ATOM 2406 C CA . LEU A 1 312 ? -19.459 4.906 6.276 1.00 88.88 312 LEU A CA 1
ATOM 2407 C C . LEU A 1 312 ? -20.689 5.817 6.424 1.00 88.88 312 LEU A C 1
ATOM 2409 O O . LEU A 1 312 ? -21.500 5.899 5.506 1.00 88.88 312 LEU A O 1
ATOM 2413 N N . ALA A 1 313 ? -20.815 6.516 7.556 1.00 78.00 313 ALA A N 1
ATOM 2414 C CA . ALA A 1 313 ? -21.879 7.475 7.837 1.00 78.00 313 ALA A CA 1
ATOM 2415 C C . ALA A 1 313 ? -21.295 8.859 8.170 1.00 78.00 313 ALA A C 1
ATOM 2417 O O . ALA A 1 313 ? -20.387 8.963 8.996 1.00 78.00 313 ALA A O 1
ATOM 2418 N N . ALA A 1 314 ? -21.837 9.910 7.546 1.00 71.88 314 ALA A N 1
ATOM 2419 C CA . ALA A 1 314 ? -21.372 11.288 7.715 1.00 71.88 314 ALA A CA 1
ATOM 2420 C C . ALA A 1 314 ? -21.931 11.968 8.983 1.00 71.88 314 ALA A C 1
ATOM 2422 O O . ALA A 1 314 ? -23.060 11.693 9.395 1.00 71.88 314 ALA A O 1
ATOM 2423 N N . GLY A 1 315 ? -21.167 12.896 9.576 1.00 62.69 315 GLY A N 1
ATOM 2424 C CA . GLY A 1 315 ? -21.605 13.817 10.640 1.00 62.69 315 GLY A CA 1
ATOM 2425 C C . GLY A 1 315 ? -21.765 13.210 12.043 1.00 62.69 315 GLY A C 1
ATOM 2426 O O . GLY A 1 315 ? -22.346 13.842 12.930 1.00 62.69 315 GLY A O 1
ATOM 2427 N N . GLY A 1 316 ? -21.289 11.981 12.255 1.00 76.56 316 GLY A N 1
ATOM 2428 C CA . GLY A 1 316 ? -21.534 11.190 13.465 1.00 76.56 316 GLY A CA 1
ATOM 2429 C C . GLY A 1 316 ? -20.361 11.096 14.448 1.00 76.56 316 GLY A C 1
ATOM 2430 O O . GLY A 1 316 ? -19.283 11.651 14.252 1.00 76.56 316 GLY A O 1
ATOM 2431 N N . GLN A 1 317 ? -20.567 10.325 15.521 1.00 81.31 317 GLN A N 1
ATOM 2432 C CA . GLN A 1 317 ? -19.504 9.952 16.464 1.00 81.31 317 GLN A CA 1
ATOM 2433 C C . GLN A 1 317 ? -18.368 9.178 15.771 1.00 81.31 317 GLN A C 1
ATOM 2435 O O . GLN A 1 317 ? -17.207 9.402 16.092 1.00 81.31 317 GLN A O 1
ATOM 2440 N N . ALA A 1 318 ? -18.694 8.364 14.761 1.00 82.81 318 ALA A N 1
ATOM 2441 C CA . ALA A 1 318 ? -17.729 7.588 13.986 1.00 82.81 318 ALA A CA 1
ATOM 2442 C C . ALA A 1 318 ? -16.636 8.448 13.325 1.00 82.81 318 ALA A C 1
ATOM 2444 O O . ALA A 1 318 ? -15.462 8.096 13.385 1.00 82.81 318 ALA A O 1
ATOM 2445 N N . GLU A 1 319 ? -16.986 9.596 12.732 1.00 84.88 319 GLU A N 1
ATOM 2446 C CA . GLU A 1 319 ? -15.993 10.509 12.142 1.00 84.88 319 GLU A CA 1
ATOM 2447 C C . GLU A 1 319 ? -15.063 11.098 13.205 1.00 84.88 319 GLU A C 1
ATOM 2449 O O . GLU A 1 319 ? -13.858 11.192 12.978 1.00 84.88 319 GLU A O 1
ATOM 2454 N N . ARG A 1 320 ? -15.603 11.451 14.381 1.00 82.00 320 ARG A N 1
ATOM 2455 C CA . ARG A 1 320 ? -14.801 11.951 15.509 1.00 82.00 320 ARG A CA 1
ATOM 2456 C C . ARG A 1 320 ? -13.841 10.887 16.024 1.00 82.00 320 ARG A C 1
ATOM 2458 O O . ARG A 1 320 ? -12.668 11.187 16.219 1.00 82.00 320 ARG A O 1
ATOM 2465 N N . ASP A 1 321 ? -14.318 9.656 16.184 1.00 81.81 321 ASP A N 1
ATOM 2466 C CA . ASP A 1 321 ? -13.498 8.536 16.646 1.00 81.81 321 ASP A CA 1
ATOM 2467 C C . ASP A 1 321 ? -12.362 8.244 15.655 1.00 81.81 321 ASP A C 1
ATOM 2469 O O . ASP A 1 321 ? -11.202 8.123 16.050 1.00 81.81 321 ASP A O 1
ATOM 2473 N N . VAL A 1 322 ? -12.666 8.202 14.352 1.00 86.69 322 VAL A N 1
ATOM 2474 C CA . VAL A 1 322 ? -11.662 8.002 13.296 1.00 86.69 322 VAL A CA 1
ATOM 2475 C C . VAL A 1 322 ? -10.658 9.160 13.261 1.00 86.69 322 VAL A C 1
ATOM 2477 O O . VAL A 1 322 ? -9.449 8.923 13.228 1.00 86.69 322 VAL A O 1
ATOM 2480 N N . TYR A 1 323 ? -11.122 10.408 13.334 1.00 84.25 323 TYR A N 1
ATOM 2481 C CA . TYR A 1 323 ? -10.245 11.578 13.408 1.00 84.25 323 TYR A CA 1
ATOM 2482 C C . TYR A 1 323 ? -9.304 11.520 14.619 1.00 84.25 323 TYR A C 1
ATOM 2484 O O . TYR A 1 323 ? -8.102 11.773 14.498 1.00 84.25 323 TYR A O 1
ATOM 2492 N N . ASP A 1 324 ? -9.825 11.139 15.786 1.00 80.81 324 ASP A N 1
ATOM 2493 C CA . ASP A 1 324 ? -9.037 11.003 17.007 1.00 80.81 324 ASP A CA 1
ATOM 2494 C C . ASP A 1 324 ? -7.978 9.906 16.901 1.00 80.81 324 ASP A C 1
ATOM 2496 O O . ASP A 1 324 ? -6.854 10.096 17.381 1.00 80.81 324 ASP A O 1
ATOM 2500 N N . VAL A 1 325 ? -8.296 8.784 16.245 1.00 85.06 325 VAL A N 1
ATOM 2501 C CA . VAL A 1 325 ? -7.309 7.741 15.940 1.00 85.06 325 VAL A CA 1
ATOM 2502 C C . VAL A 1 325 ? -6.187 8.316 15.076 1.00 85.06 325 VAL A C 1
ATOM 2504 O O . VAL A 1 325 ? -5.022 8.196 15.461 1.00 85.06 325 VAL A O 1
ATOM 2507 N N . GLN A 1 326 ? -6.511 8.998 13.971 1.00 86.56 326 GLN A N 1
ATOM 2508 C CA . GLN A 1 326 ? -5.499 9.608 13.101 1.00 86.56 326 GLN A CA 1
ATOM 2509 C C . GLN A 1 326 ? -4.603 10.579 13.870 1.00 86.56 326 GLN A C 1
ATOM 2511 O O . GLN A 1 326 ? -3.375 10.492 13.809 1.00 86.56 326 GLN A O 1
ATOM 2516 N N . ARG A 1 327 ? -5.213 11.488 14.633 1.00 81.94 327 ARG A N 1
ATOM 2517 C CA . ARG A 1 327 ? -4.505 12.492 15.429 1.00 81.94 327 ARG A CA 1
ATOM 2518 C C . ARG A 1 327 ? -3.487 11.850 16.372 1.00 81.94 327 ARG A C 1
ATOM 2520 O O . ARG A 1 327 ? -2.348 12.307 16.457 1.00 81.94 327 ARG A O 1
ATOM 2527 N N . ARG A 1 328 ? -3.879 10.781 17.064 1.00 81.50 328 ARG A N 1
ATOM 2528 C CA . ARG A 1 328 ? -3.020 10.075 18.027 1.00 81.50 328 ARG A CA 1
ATOM 2529 C C . ARG A 1 328 ? -1.882 9.316 17.351 1.00 81.50 328 ARG A C 1
ATOM 2531 O O . ARG A 1 328 ? -0.779 9.307 17.888 1.00 81.50 328 ARG A O 1
ATOM 2538 N N . LEU A 1 329 ? -2.108 8.744 16.168 1.00 81.75 329 LEU A N 1
ATOM 2539 C CA . LEU A 1 329 ? -1.044 8.106 15.381 1.00 81.75 329 LEU A CA 1
ATOM 2540 C C . LEU A 1 329 ? 0.044 9.113 14.998 1.00 81.75 329 LEU A C 1
ATOM 2542 O O . LEU A 1 329 ? 1.226 8.845 15.202 1.00 81.75 329 LEU A O 1
ATOM 2546 N N . VAL A 1 330 ? -0.349 10.297 14.519 1.00 78.12 330 VAL A N 1
ATOM 2547 C CA . VAL A 1 330 ? 0.599 11.365 14.162 1.00 78.12 330 VAL A CA 1
ATOM 2548 C C . VAL A 1 330 ? 1.362 11.857 15.392 1.00 78.12 330 VAL A C 1
ATOM 2550 O O . VAL A 1 330 ? 2.580 12.027 15.346 1.00 78.12 330 VAL A O 1
ATOM 2553 N N . GLN A 1 331 ? 0.671 12.043 16.519 1.00 77.06 331 GLN A N 1
ATOM 2554 C CA . GLN A 1 331 ? 1.312 12.421 17.781 1.00 77.06 331 GLN A CA 1
ATOM 2555 C C . GLN A 1 331 ? 2.322 11.373 18.251 1.00 77.06 331 GLN A C 1
ATOM 2557 O O . GLN A 1 331 ? 3.408 11.740 18.697 1.00 77.06 331 GLN A O 1
ATOM 2562 N N . PHE A 1 332 ? 1.979 10.090 18.136 1.00 78.06 332 PHE A N 1
ATOM 2563 C CA . PHE A 1 332 ? 2.858 8.989 18.505 1.00 78.06 332 PHE A CA 1
ATOM 2564 C C . PHE A 1 332 ? 4.098 8.921 17.606 1.00 78.06 332 PHE A C 1
ATOM 2566 O O . PHE A 1 332 ? 5.208 8.825 18.124 1.00 78.06 332 PHE A O 1
ATOM 2573 N N . ALA A 1 333 ? 3.938 9.065 16.287 1.00 75.62 333 ALA A N 1
ATOM 2574 C CA . ALA A 1 333 ? 5.059 9.116 15.343 1.00 75.62 333 ALA A CA 1
ATOM 2575 C C . ALA A 1 333 ? 6.009 10.303 15.615 1.00 75.62 333 ALA A C 1
ATOM 2577 O O . ALA A 1 333 ? 7.227 10.190 15.456 1.00 75.62 333 ALA A O 1
ATOM 2578 N N . ALA A 1 334 ? 5.463 11.429 16.088 1.00 69.56 334 ALA A N 1
ATOM 2579 C CA . ALA A 1 334 ? 6.228 12.616 16.470 1.00 69.56 334 ALA A CA 1
ATOM 2580 C C . ALA A 1 334 ? 6.944 12.495 17.826 1.00 69.56 334 ALA A C 1
ATOM 2582 O O . ALA A 1 334 ? 7.846 13.282 18.114 1.00 69.56 334 ALA A O 1
ATOM 2583 N N . ALA A 1 335 ? 6.505 11.590 18.705 1.00 70.50 335 ALA A N 1
ATOM 2584 C CA . ALA A 1 335 ? 6.962 11.561 20.089 1.00 70.50 335 ALA A CA 1
ATOM 2585 C C . ALA A 1 335 ? 8.388 10.987 20.205 1.00 70.50 335 ALA A C 1
ATOM 2587 O O . ALA A 1 335 ? 8.680 9.968 19.565 1.00 70.50 335 ALA A O 1
ATOM 2588 N N . PRO A 1 336 ? 9.285 11.584 21.023 1.00 62.66 336 PRO A N 1
ATOM 2589 C CA . PRO A 1 336 ? 10.602 11.016 21.330 1.00 62.66 336 PRO A CA 1
ATOM 2590 C C . PRO A 1 336 ? 10.475 9.558 21.804 1.00 62.66 336 PRO A C 1
ATOM 2592 O O . PRO A 1 336 ? 9.526 9.244 22.533 1.00 62.66 336 PRO A O 1
ATOM 2595 N N . PRO A 1 337 ? 11.378 8.645 21.391 1.00 63.50 337 PRO A N 1
ATOM 2596 C CA . PRO A 1 337 ? 11.412 7.306 21.965 1.00 63.50 337 PRO A CA 1
ATOM 2597 C C . PRO A 1 337 ? 11.571 7.437 23.484 1.00 63.50 337 PRO A C 1
ATOM 2599 O O . PRO A 1 337 ? 12.459 8.133 23.966 1.00 63.50 337 PRO A O 1
ATOM 2602 N N . ALA A 1 338 ? 10.658 6.819 24.234 1.00 57.97 338 ALA A N 1
ATOM 2603 C CA . ALA A 1 338 ? 10.605 6.961 25.689 1.00 57.97 338 ALA A CA 1
ATOM 2604 C C . ALA A 1 338 ? 11.791 6.284 26.402 1.00 57.97 338 ALA A C 1
ATOM 2606 O O . ALA A 1 338 ? 12.125 6.683 27.513 1.00 57.97 338 ALA A O 1
ATOM 2607 N N . ASP A 1 339 ? 12.443 5.308 25.755 1.00 56.03 339 ASP A N 1
ATOM 2608 C CA . ASP A 1 339 ? 13.564 4.545 26.307 1.00 56.03 339 ASP A CA 1
ATOM 2609 C C . ASP A 1 339 ? 14.858 4.785 25.512 1.00 56.03 339 ASP A C 1
ATOM 2611 O O . ASP A 1 339 ? 14.874 4.748 24.280 1.00 56.03 339 ASP A O 1
ATOM 2615 N N . SER A 1 340 ? 15.987 4.941 26.213 1.00 47.69 340 SER A N 1
ATOM 2616 C CA . SER A 1 340 ? 17.320 5.111 25.604 1.00 47.69 340 SER A CA 1
ATOM 2617 C C . SER A 1 340 ? 17.786 3.899 24.784 1.00 47.69 340 SER A C 1
ATOM 2619 O O . SER A 1 340 ? 18.593 4.049 23.869 1.00 47.69 340 SER A O 1
ATOM 2621 N N . ARG A 1 341 ? 17.250 2.702 25.071 1.00 52.75 341 ARG A N 1
ATOM 2622 C CA . ARG A 1 341 ? 17.463 1.486 24.264 1.00 52.75 341 ARG A CA 1
ATOM 2623 C C . ARG A 1 341 ? 16.694 1.514 22.942 1.00 52.75 341 ARG A C 1
ATOM 2625 O O . ARG A 1 341 ? 17.203 0.999 21.954 1.00 52.75 341 ARG A O 1
ATOM 2632 N N . ASP A 1 342 ? 15.521 2.146 22.918 1.00 49.50 342 ASP A N 1
ATOM 2633 C CA . ASP A 1 342 ? 14.747 2.352 21.691 1.00 49.50 342 ASP A CA 1
ATOM 2634 C C . ASP A 1 342 ? 15.382 3.478 20.852 1.00 49.50 342 ASP A C 1
ATOM 2636 O O . ASP A 1 342 ? 15.452 3.375 19.630 1.00 49.50 342 ASP A O 1
ATOM 2640 N N . ALA A 1 343 ? 15.938 4.506 21.506 1.00 46.50 343 ALA A N 1
ATOM 2641 C CA . ALA A 1 343 ? 16.572 5.658 20.860 1.00 46.50 343 ALA A CA 1
ATOM 2642 C C . ALA A 1 343 ? 17.821 5.314 20.027 1.00 46.50 343 ALA A C 1
ATOM 2644 O O . ALA A 1 343 ? 18.032 5.911 18.975 1.00 46.50 343 ALA A O 1
ATOM 2645 N N . ALA A 1 344 ? 18.634 4.345 20.465 1.00 40.06 344 ALA A N 1
ATOM 2646 C CA . ALA A 1 344 ? 19.835 3.920 19.738 1.00 40.06 344 ALA A CA 1
ATOM 2647 C C . ALA A 1 344 ? 19.527 3.062 18.493 1.00 40.06 344 ALA A C 1
ATOM 2649 O O . ALA A 1 344 ? 20.375 2.940 17.613 1.00 40.06 344 ALA A O 1
ATOM 2650 N N . ALA A 1 345 ? 18.326 2.476 18.415 1.00 41.84 345 ALA A N 1
ATOM 2651 C CA . ALA A 1 345 ? 17.906 1.603 17.320 1.00 41.84 345 ALA A CA 1
ATOM 2652 C C . ALA A 1 345 ? 16.963 2.295 16.318 1.00 41.84 345 ALA A C 1
ATOM 2654 O O . ALA A 1 345 ? 16.825 1.837 15.184 1.00 41.84 345 ALA A O 1
ATOM 2655 N N . THR A 1 346 ? 16.272 3.377 16.693 1.00 47.44 346 THR A N 1
ATOM 2656 C CA . THR A 1 346 ? 15.326 4.088 15.816 1.00 47.44 346 THR A CA 1
ATOM 2657 C C . THR A 1 346 ? 16.018 5.171 14.991 1.00 47.44 346 THR A C 1
ATOM 2659 O O . THR A 1 346 ? 15.974 6.346 15.339 1.00 47.44 346 THR A O 1
ATOM 2662 N N . SER A 1 347 ? 16.622 4.790 13.865 1.00 45.62 347 SER A N 1
ATOM 2663 C CA . SER A 1 347 ? 17.103 5.735 12.844 1.00 45.62 347 SER A CA 1
ATOM 2664 C C . SER A 1 347 ? 15.970 6.405 12.047 1.00 45.62 347 SER A C 1
ATOM 2666 O O . SER A 1 347 ? 16.219 7.376 11.337 1.00 45.62 347 SER A O 1
ATOM 2668 N N . SER A 1 348 ? 14.725 5.921 12.173 1.00 53.66 348 SER A N 1
ATOM 2669 C CA . SER A 1 348 ? 13.542 6.494 11.525 1.00 53.66 348 SER A CA 1
ATOM 2670 C C . SER A 1 348 ? 12.357 6.589 12.507 1.00 53.66 348 SER A C 1
ATOM 2672 O O . SER A 1 348 ? 11.989 5.581 13.122 1.00 53.66 348 SER A O 1
ATOM 2674 N N . PRO A 1 349 ? 11.729 7.774 12.659 1.00 52.22 349 PRO A N 1
ATOM 2675 C CA . PRO A 1 349 ? 10.555 8.020 13.511 1.00 52.22 349 PRO A CA 1
ATOM 2676 C C . PRO A 1 349 ? 9.337 7.133 13.214 1.00 52.22 349 PRO A C 1
ATOM 2678 O O . PRO A 1 349 ? 8.434 7.037 14.044 1.00 52.22 349 PRO A O 1
ATOM 2681 N N . GLY A 1 350 ? 9.294 6.514 12.029 1.00 53.75 350 GLY A N 1
ATOM 2682 C CA . GLY A 1 350 ? 8.117 5.838 11.494 1.00 53.75 350 GLY A CA 1
ATOM 2683 C C . GLY A 1 350 ? 7.907 4.383 11.906 1.00 53.75 350 GLY A C 1
ATOM 2684 O O . GLY A 1 350 ? 6.841 3.871 11.592 1.00 53.75 350 GLY A O 1
ATOM 2685 N N . HIS A 1 351 ? 8.857 3.718 12.584 1.00 63.41 351 HIS A N 1
ATOM 2686 C CA . HIS A 1 351 ? 8.783 2.258 12.845 1.00 63.41 351 HIS A CA 1
ATOM 2687 C C . HIS A 1 351 ? 8.450 1.861 14.281 1.00 63.41 351 HIS A C 1
ATOM 2689 O O . HIS A 1 351 ? 8.660 0.714 14.687 1.00 63.41 351 HIS A O 1
ATOM 2695 N N . ALA A 1 352 ? 8.023 2.817 15.103 1.00 72.44 352 ALA A N 1
ATOM 2696 C CA . ALA A 1 352 ? 7.847 2.561 16.524 1.00 72.44 352 ALA A CA 1
ATOM 2697 C C . ALA A 1 352 ? 6.774 1.489 16.776 1.00 72.44 352 ALA A C 1
ATOM 2699 O O . ALA A 1 352 ? 6.944 0.664 17.668 1.00 72.44 352 ALA A O 1
ATOM 2700 N N . LEU A 1 353 ? 5.695 1.452 15.990 1.00 82.81 353 LEU A N 1
ATOM 2701 C CA . LEU A 1 353 ? 4.570 0.564 16.271 1.00 82.81 353 LEU A CA 1
ATOM 2702 C C . LEU A 1 353 ? 4.865 -0.890 15.882 1.00 82.81 353 LEU A C 1
ATOM 2704 O O . LEU A 1 353 ? 4.723 -1.773 16.731 1.00 82.81 353 LEU A O 1
ATOM 2708 N N . LEU A 1 354 ? 5.323 -1.163 14.654 1.00 85.31 354 LEU A N 1
ATOM 2709 C CA . LEU A 1 354 ? 5.669 -2.526 14.237 1.00 85.31 354 LEU A CA 1
ATOM 2710 C C . LEU A 1 354 ? 6.817 -3.087 15.063 1.00 85.31 354 LEU A C 1
ATOM 2712 O O . LEU A 1 354 ? 6.753 -4.256 15.437 1.00 85.31 354 LEU A O 1
ATOM 2716 N N . ARG A 1 355 ? 7.836 -2.287 15.394 1.00 82.19 355 ARG A N 1
ATOM 2717 C CA . ARG A 1 355 ? 8.926 -2.755 16.265 1.00 82.19 355 ARG A CA 1
ATOM 2718 C C . ARG A 1 355 ? 8.417 -3.115 17.653 1.00 82.19 355 ARG A C 1
ATOM 2720 O O . ARG A 1 355 ? 8.734 -4.190 18.145 1.00 82.19 355 ARG A O 1
ATOM 2727 N N . LEU A 1 356 ? 7.566 -2.286 18.260 1.00 83.38 356 LEU A N 1
ATOM 2728 C CA . LEU A 1 356 ? 6.995 -2.589 19.577 1.00 83.38 356 LEU A CA 1
ATOM 2729 C C . LEU A 1 356 ? 6.113 -3.846 19.557 1.00 83.38 356 LEU A C 1
ATOM 2731 O O . LEU A 1 356 ? 6.194 -4.644 20.486 1.00 83.38 356 LEU A O 1
ATOM 2735 N N . LEU A 1 357 ? 5.343 -4.073 18.489 1.00 84.19 357 LEU A N 1
ATOM 2736 C CA . LEU A 1 357 ? 4.575 -5.314 18.307 1.00 84.19 357 LEU A CA 1
ATOM 2737 C C . LEU A 1 357 ? 5.480 -6.542 18.072 1.00 84.19 357 LEU A C 1
ATOM 2739 O O . LEU A 1 357 ? 5.141 -7.662 18.454 1.00 84.19 357 LEU A O 1
ATOM 2743 N N . ASN A 1 358 ? 6.656 -6.348 17.473 1.00 81.56 358 ASN A N 1
ATOM 2744 C CA . ASN A 1 358 ? 7.620 -7.416 17.200 1.00 81.56 358 ASN A CA 1
ATOM 2745 C C . ASN A 1 358 ? 8.628 -7.661 18.335 1.00 81.56 358 ASN A C 1
ATOM 2747 O O . ASN A 1 358 ? 9.265 -8.712 18.333 1.00 81.56 358 ASN A O 1
ATOM 2751 N N . ARG A 1 359 ? 8.756 -6.762 19.317 1.00 77.06 359 ARG A N 1
ATOM 2752 C CA . ARG A 1 359 ? 9.802 -6.795 20.357 1.00 77.06 359 ARG A CA 1
ATOM 2753 C C . ARG A 1 359 ? 9.879 -8.122 21.117 1.00 77.06 359 ARG A C 1
ATOM 2755 O O . ARG A 1 359 ? 10.968 -8.643 21.338 1.00 77.06 359 ARG A O 1
ATOM 2762 N N . ASP A 1 360 ? 8.739 -8.700 21.481 1.00 68.62 360 ASP A N 1
ATOM 2763 C CA . ASP A 1 360 ? 8.709 -9.983 22.201 1.00 68.62 360 ASP A CA 1
ATOM 2764 C C . ASP A 1 360 ? 9.071 -11.171 21.295 1.00 68.62 360 ASP A C 1
ATOM 2766 O O . ASP A 1 360 ? 9.600 -12.180 21.761 1.00 68.62 360 ASP A O 1
ATOM 2770 N N . HIS A 1 361 ? 8.827 -11.044 19.988 1.00 71.12 361 HIS A N 1
ATOM 2771 C CA . HIS A 1 361 ? 9.267 -12.023 18.996 1.00 71.12 361 HIS A CA 1
ATOM 2772 C C . HIS A 1 361 ? 10.773 -11.890 18.723 1.00 71.12 361 HIS A C 1
ATOM 2774 O O . HIS A 1 361 ? 11.435 -12.887 18.473 1.00 71.12 361 HIS A O 1
ATOM 2780 N N . GLU A 1 362 ? 11.337 -10.682 18.803 1.00 65.62 362 GLU A N 1
ATOM 2781 C CA . GLU A 1 362 ? 12.768 -10.407 18.593 1.00 65.62 362 GLU A CA 1
ATOM 2782 C C . GLU A 1 362 ? 13.685 -11.015 19.652 1.00 65.62 362 GLU A C 1
ATOM 2784 O O . GLU A 1 362 ? 14.818 -11.376 19.346 1.00 65.62 362 GLU A O 1
ATOM 2789 N N . GLN A 1 363 ? 13.203 -11.165 20.884 1.00 62.66 363 GLN A N 1
ATOM 2790 C CA . GLN A 1 363 ? 14.001 -11.712 21.985 1.00 62.66 363 GLN A CA 1
ATOM 2791 C C . GLN A 1 363 ? 14.199 -13.234 21.904 1.00 62.66 363 GLN A C 1
ATOM 2793 O O . GLN A 1 363 ? 14.954 -13.797 22.696 1.00 62.66 363 GLN A O 1
ATOM 2798 N N . GLN A 1 364 ? 13.547 -13.909 20.956 1.00 58.66 364 GLN A N 1
ATOM 2799 C CA . GLN A 1 364 ? 13.692 -15.344 20.737 1.00 58.66 364 GLN A CA 1
ATOM 2800 C C . GLN A 1 364 ? 14.735 -15.611 19.631 1.00 58.66 364 GLN A C 1
ATOM 2802 O O . GLN A 1 364 ? 14.518 -15.230 18.477 1.00 58.66 364 GLN A O 1
ATOM 2807 N N . PRO A 1 365 ? 15.867 -16.281 19.934 1.00 46.28 365 PRO A N 1
ATOM 2808 C CA . PRO A 1 365 ? 16.880 -16.612 18.933 1.00 46.28 365 PRO A CA 1
ATOM 2809 C C . PRO A 1 365 ? 16.281 -17.455 17.800 1.00 46.28 365 PRO A C 1
ATOM 2811 O O . PRO A 1 365 ? 15.685 -18.500 18.050 1.00 46.28 365 PRO A O 1
ATOM 2814 N N . GLY A 1 366 ? 16.432 -17.005 16.551 1.00 56.06 366 GLY A N 1
ATOM 2815 C CA . GLY A 1 366 ? 15.880 -17.694 15.377 1.00 56.06 366 GLY A CA 1
ATOM 2816 C C . GLY A 1 366 ? 14.378 -17.488 15.151 1.00 56.06 366 GLY A C 1
ATOM 2817 O O . GLY A 1 366 ? 13.791 -18.171 14.309 1.00 56.06 366 GLY A O 1
ATOM 2818 N N . ALA A 1 367 ? 13.738 -16.558 15.868 1.00 61.03 367 ALA A N 1
ATOM 2819 C CA . ALA A 1 367 ? 12.347 -16.224 15.614 1.00 61.03 367 ALA A CA 1
ATOM 2820 C C . ALA A 1 367 ? 12.171 -15.658 14.203 1.00 61.03 367 ALA A C 1
ATOM 2822 O O . ALA A 1 367 ? 12.765 -14.652 13.814 1.00 61.03 367 ALA A O 1
ATOM 2823 N N . GLY A 1 368 ? 11.335 -16.343 13.429 1.00 67.81 368 GLY A N 1
ATOM 2824 C CA . GLY A 1 368 ? 10.891 -15.874 12.128 1.00 67.81 368 GLY A CA 1
ATOM 2825 C C . GLY A 1 368 ? 9.989 -14.634 12.229 1.00 67.81 368 GLY A C 1
ATOM 2826 O O . GLY A 1 368 ? 9.845 -14.030 13.293 1.00 67.81 368 GLY A O 1
ATOM 2827 N N . PRO A 1 369 ? 9.342 -14.249 11.119 1.00 73.56 369 PRO A N 1
ATOM 2828 C CA . PRO A 1 369 ? 8.393 -13.142 11.127 1.00 73.56 369 PRO A CA 1
ATOM 2829 C C . PRO A 1 369 ? 7.250 -13.364 12.121 1.00 73.56 369 PRO A C 1
ATOM 2831 O O . PRO A 1 369 ? 6.897 -14.511 12.428 1.00 73.56 369 PRO A O 1
ATOM 2834 N N . ASN A 1 370 ? 6.642 -12.271 12.578 1.00 81.94 370 ASN A N 1
ATOM 2835 C CA . ASN A 1 370 ? 5.525 -12.326 13.507 1.00 81.94 370 ASN A CA 1
ATOM 2836 C C . ASN A 1 370 ? 4.311 -12.940 12.807 1.00 81.94 370 ASN A C 1
ATOM 2838 O O . ASN A 1 370 ? 3.641 -12.329 11.977 1.00 81.94 370 ASN A O 1
ATOM 2842 N N . ARG A 1 371 ? 4.020 -14.192 13.158 1.00 84.88 371 ARG A N 1
ATOM 2843 C CA . ARG A 1 371 ? 2.948 -14.966 12.526 1.00 84.88 371 ARG A CA 1
ATOM 2844 C C . ARG A 1 371 ? 1.560 -14.436 12.894 1.00 84.88 371 ARG A C 1
ATOM 2846 O O . ARG A 1 371 ? 0.628 -14.650 12.127 1.00 84.88 371 ARG A O 1
ATOM 2853 N N . TYR A 1 372 ? 1.426 -13.736 14.021 1.00 89.69 372 TYR A N 1
ATOM 2854 C CA . TYR A 1 372 ? 0.157 -13.223 14.545 1.00 89.69 372 TYR A CA 1
ATOM 2855 C C . TYR A 1 372 ? -0.078 -11.742 14.217 1.00 89.69 372 TYR A C 1
ATOM 2857 O O . TYR A 1 372 ? -1.028 -11.150 14.732 1.00 89.69 372 TYR A O 1
ATOM 2865 N N . LEU A 1 373 ? 0.747 -11.151 13.341 1.00 91.31 373 LEU A N 1
ATOM 2866 C CA . LEU A 1 373 ? 0.746 -9.717 13.055 1.00 91.31 373 LEU A CA 1
ATOM 2867 C C . LEU A 1 373 ? -0.648 -9.171 12.722 1.00 91.31 373 LEU A C 1
ATOM 2869 O O . LEU A 1 373 ? -1.043 -8.144 13.259 1.00 91.31 373 LEU A O 1
ATOM 2873 N N . THR A 1 374 ? -1.419 -9.860 11.877 1.00 95.00 374 THR A N 1
ATOM 2874 C CA . THR A 1 374 ? -2.774 -9.414 11.514 1.00 95.00 374 THR A CA 1
ATOM 2875 C C . THR A 1 374 ? -3.681 -9.297 12.733 1.00 95.00 374 THR A C 1
ATOM 2877 O O . THR A 1 374 ? -4.306 -8.259 12.923 1.00 95.00 374 THR A O 1
ATOM 2880 N N . GLN A 1 375 ? -3.730 -10.321 13.589 1.00 96.00 375 GLN A N 1
ATOM 2881 C CA . GLN A 1 375 ? -4.545 -10.277 14.802 1.00 96.00 375 GLN A CA 1
ATOM 2882 C C . GLN A 1 375 ? -4.074 -9.157 15.731 1.00 96.00 375 GLN A C 1
ATOM 2884 O O . GLN A 1 375 ? -4.904 -8.429 16.268 1.00 96.00 375 GLN A O 1
ATOM 2889 N N . GLU A 1 376 ? -2.765 -8.999 15.918 1.00 94.88 376 GLU A N 1
ATOM 2890 C CA . GLU A 1 376 ? -2.201 -7.995 16.823 1.00 94.88 376 GLU A CA 1
ATOM 2891 C C . GLU A 1 376 ? -2.426 -6.567 16.341 1.00 94.88 376 GLU A C 1
ATOM 2893 O O . GLU A 1 376 ? -2.807 -5.721 17.141 1.00 94.88 376 GLU A O 1
ATOM 2898 N N . VAL A 1 377 ? -2.255 -6.301 15.044 1.00 95.00 377 VAL A N 1
ATOM 2899 C CA . VAL A 1 377 ? -2.516 -4.987 14.447 1.00 95.00 377 VAL A CA 1
ATOM 2900 C C . VAL A 1 377 ? -4.005 -4.660 14.527 1.00 95.00 377 VAL A C 1
ATOM 2902 O O . VAL A 1 377 ? -4.367 -3.572 14.965 1.00 95.00 377 VAL A O 1
ATOM 2905 N N . LEU A 1 378 ? -4.891 -5.594 14.177 1.00 95.69 378 LEU A N 1
ATOM 2906 C CA . LEU A 1 378 ? -6.335 -5.371 14.298 1.00 95.69 378 LEU A CA 1
ATOM 2907 C C . LEU A 1 378 ? -6.754 -5.153 15.758 1.00 95.69 378 LEU A C 1
ATOM 2909 O O . LEU A 1 378 ? -7.495 -4.214 16.052 1.00 95.69 378 LEU A O 1
ATOM 2913 N N . SER A 1 379 ? -6.231 -5.969 16.677 1.00 94.75 379 SER A N 1
ATOM 2914 C CA . SER A 1 379 ? -6.453 -5.823 18.121 1.00 94.75 379 SER A CA 1
ATOM 2915 C C . SER A 1 379 ? -5.927 -4.491 18.626 1.00 94.75 379 SER A C 1
ATOM 2917 O O . SER A 1 379 ? -6.577 -3.856 19.455 1.00 94.75 379 SER A O 1
ATOM 2919 N N . PHE A 1 380 ? -4.776 -4.054 18.101 1.00 92.56 380 PHE A N 1
ATOM 2920 C CA . PHE A 1 380 ? -4.235 -2.732 18.336 1.00 92.56 380 PHE A CA 1
ATOM 2921 C C . PHE A 1 380 ? -5.289 -1.736 17.880 1.00 92.56 380 PHE A C 1
ATOM 2923 O O . PHE A 1 380 ? -5.931 -1.204 18.754 1.00 92.56 380 PHE A O 1
ATOM 2930 N N . PHE A 1 381 ? -5.608 -1.530 16.609 1.00 91.25 381 PHE A N 1
ATOM 2931 C CA . PHE A 1 381 ? -6.508 -0.428 16.216 1.00 91.25 381 PHE A CA 1
ATOM 2932 C C . PHE A 1 381 ? -7.911 -0.436 16.853 1.00 91.25 381 PHE A C 1
ATOM 2934 O O . PHE A 1 381 ? -8.507 0.626 17.018 1.00 91.25 381 PHE A O 1
ATOM 2941 N N . THR A 1 382 ? -8.441 -1.597 17.245 1.00 91.44 382 THR A N 1
ATOM 2942 C CA . THR A 1 382 ? -9.853 -1.725 17.650 1.00 91.44 382 THR A CA 1
ATOM 2943 C C . THR A 1 382 ? -10.091 -1.964 19.135 1.00 91.44 382 THR A C 1
ATOM 2945 O O . THR A 1 382 ? -11.101 -1.519 19.682 1.00 91.44 382 THR A O 1
ATOM 2948 N N . GLY A 1 383 ? -9.165 -2.654 19.804 1.00 90.75 383 GLY A N 1
ATOM 2949 C CA . GLY A 1 383 ? -9.339 -3.141 21.173 1.00 90.75 383 GLY A CA 1
ATOM 2950 C C . GLY A 1 383 ? -10.262 -4.354 21.248 1.00 90.75 383 GLY A C 1
ATOM 2951 O O . GLY A 1 383 ? -10.565 -4.821 22.346 1.00 90.75 383 GLY A O 1
ATOM 2952 N N . ASP A 1 384 ? -10.712 -4.857 20.098 1.00 93.00 384 ASP A N 1
ATOM 2953 C CA . ASP A 1 384 ? -11.518 -6.057 19.966 1.00 93.00 384 ASP A CA 1
ATOM 2954 C C . ASP A 1 384 ? -10.621 -7.248 19.610 1.00 93.00 384 ASP A C 1
ATOM 2956 O O . ASP A 1 384 ? -10.342 -7.535 18.446 1.00 93.00 384 ASP A O 1
ATOM 2960 N N . TYR A 1 385 ? -10.148 -7.936 20.646 1.00 94.31 385 TYR A N 1
ATOM 2961 C CA . TYR A 1 385 ? -9.254 -9.087 20.520 1.00 94.31 385 TYR A CA 1
ATOM 2962 C C . TYR A 1 385 ? -9.924 -10.300 19.865 1.00 94.31 385 TYR A C 1
ATOM 2964 O O . TYR A 1 385 ? -9.266 -11.060 19.151 1.00 94.31 385 TYR A O 1
ATOM 2972 N N . GLU A 1 386 ? -11.223 -10.487 20.105 1.00 95.56 386 GLU A N 1
ATOM 2973 C CA . GLU A 1 386 ? -11.993 -11.609 19.568 1.00 95.56 386 GLU A CA 1
ATOM 2974 C C . GLU A 1 386 ? -12.348 -11.360 18.102 1.00 95.56 386 GLU A C 1
ATOM 2976 O O . GLU A 1 386 ? -12.036 -12.186 17.240 1.00 95.56 386 GLU A O 1
ATOM 2981 N N . GLY A 1 387 ? -12.900 -10.184 17.791 1.00 95.38 387 GLY A N 1
ATOM 2982 C CA . GLY A 1 387 ? -13.192 -9.774 16.422 1.00 95.38 387 GLY A CA 1
ATOM 2983 C C . GLY A 1 387 ? -11.935 -9.734 15.548 1.00 95.38 387 GLY A C 1
ATOM 2984 O O . GLY A 1 387 ? -11.966 -10.193 14.404 1.00 95.38 387 GLY A O 1
ATOM 2985 N N . ALA A 1 388 ? -10.798 -9.290 16.095 1.00 96.62 388 ALA A N 1
ATOM 2986 C CA . ALA A 1 388 ? -9.502 -9.343 15.419 1.00 96.62 388 ALA A CA 1
ATOM 2987 C C . ALA A 1 388 ? -9.022 -10.778 15.145 1.00 96.62 388 ALA A C 1
ATOM 2989 O O . ALA A 1 388 ? -8.481 -11.044 14.069 1.00 96.62 388 ALA A O 1
ATOM 2990 N N . ALA A 1 389 ? -9.221 -11.709 16.085 1.00 97.12 389 ALA A N 1
ATOM 2991 C CA . ALA A 1 389 ? -8.889 -13.119 15.883 1.00 97.12 389 ALA A CA 1
ATOM 2992 C C . ALA A 1 389 ? -9.749 -13.735 14.770 1.00 97.12 389 ALA A C 1
ATOM 2994 O O . ALA A 1 389 ? -9.216 -14.351 13.848 1.00 97.12 389 ALA A O 1
ATOM 2995 N N . LEU A 1 390 ? -11.063 -13.495 14.795 1.00 96.75 390 LEU A N 1
ATOM 2996 C CA . LEU A 1 390 ? -11.983 -13.962 13.754 1.00 96.75 390 LEU A CA 1
ATOM 2997 C C . LEU A 1 390 ? -11.621 -13.388 12.377 1.00 96.75 390 LEU A C 1
ATOM 2999 O O . LEU A 1 390 ? -11.569 -14.125 11.394 1.00 96.75 390 LEU A O 1
ATOM 3003 N N . ALA A 1 391 ? -11.304 -12.095 12.306 1.00 96.69 391 ALA A N 1
ATOM 3004 C CA . ALA A 1 391 ? -10.878 -11.441 11.073 1.00 96.69 391 ALA A CA 1
ATOM 3005 C C . ALA A 1 391 ? -9.561 -12.030 10.528 1.00 96.69 391 ALA A C 1
ATOM 3007 O O . ALA A 1 391 ? -9.449 -12.314 9.333 1.00 96.69 391 ALA A O 1
ATOM 3008 N N . ALA A 1 392 ? -8.573 -12.280 11.393 1.00 96.06 392 ALA A N 1
ATOM 3009 C CA . ALA A 1 392 ? -7.318 -12.927 11.010 1.00 96.06 392 ALA A CA 1
ATOM 3010 C C . ALA A 1 392 ? -7.522 -14.388 10.550 1.00 96.06 392 ALA A C 1
ATOM 3012 O O . ALA A 1 392 ? -6.850 -14.853 9.626 1.00 96.06 392 ALA A O 1
ATOM 3013 N N . GLU A 1 393 ? -8.495 -15.100 11.120 1.00 95.44 393 GLU A N 1
ATOM 3014 C CA . GLU A 1 393 ? -8.926 -16.416 10.638 1.00 95.44 393 GLU A CA 1
ATOM 3015 C C . GLU A 1 393 ? -9.564 -16.361 9.251 1.00 95.44 393 GLU A C 1
ATOM 3017 O O . GLU A 1 393 ? -9.216 -17.181 8.397 1.00 95.44 393 GLU A O 1
ATOM 3022 N N . GLN A 1 394 ? -10.416 -15.368 8.981 1.00 94.75 394 GLN A N 1
ATOM 3023 C CA . GLN A 1 394 ? -10.963 -15.137 7.638 1.00 94.75 394 GLN A CA 1
ATOM 3024 C C . GLN A 1 394 ? -9.873 -14.765 6.626 1.00 94.75 394 GLN A C 1
ATOM 3026 O O . GLN A 1 394 ? -9.914 -15.198 5.471 1.00 94.75 394 GLN A O 1
ATOM 3031 N N . ALA A 1 395 ? -8.831 -14.051 7.066 1.00 93.12 395 ALA A N 1
ATOM 3032 C CA . ALA A 1 395 ? -7.625 -13.807 6.274 1.00 93.12 395 ALA A CA 1
ATOM 3033 C C . ALA A 1 395 ? -6.808 -15.090 6.000 1.00 93.12 395 ALA A C 1
ATOM 3035 O O . ALA A 1 395 ? -5.928 -15.088 5.135 1.00 93.12 395 ALA A O 1
ATOM 3036 N N . ARG A 1 396 ? -7.136 -16.201 6.676 1.00 93.56 396 ARG A N 1
ATOM 3037 C CA . ARG A 1 396 ? -6.395 -17.472 6.713 1.00 93.56 396 ARG A CA 1
ATOM 3038 C C . ARG A 1 396 ? -4.995 -17.327 7.302 1.00 93.56 396 ARG A C 1
ATOM 3040 O O . ARG A 1 396 ? -4.113 -18.105 6.956 1.00 93.56 396 ARG A O 1
ATOM 3047 N N . HIS A 1 397 ? -4.778 -16.355 8.177 1.00 92.50 397 HIS A N 1
ATOM 3048 C CA . HIS A 1 397 ? -3.495 -16.145 8.842 1.00 92.50 397 HIS A CA 1
ATOM 3049 C C . HIS A 1 397 ? -3.396 -16.971 10.131 1.00 92.50 397 HIS A C 1
ATOM 3051 O O . HIS A 1 397 ? -4.309 -17.723 10.492 1.00 92.50 397 HIS A O 1
ATOM 3057 N N . PHE A 1 398 ? -2.241 -16.924 10.797 1.00 90.62 398 PHE A N 1
ATOM 3058 C CA . PHE A 1 398 ? -2.120 -17.531 12.119 1.00 90.62 398 PHE A CA 1
ATOM 3059 C C . PHE A 1 398 ? -2.852 -16.672 13.149 1.00 90.62 398 PHE A C 1
ATOM 3061 O O . PHE A 1 398 ? -2.766 -15.447 13.128 1.00 90.62 398 PHE A O 1
ATOM 3068 N N . THR A 1 399 ? -3.542 -17.340 14.069 1.00 92.62 399 THR A N 1
ATOM 3069 C CA . THR A 1 399 ? -4.246 -16.708 15.182 1.00 92.62 399 THR A CA 1
ATOM 3070 C C . THR A 1 399 ? -3.810 -17.339 16.489 1.00 92.62 399 THR A C 1
ATOM 3072 O O . THR A 1 399 ? -3.656 -18.559 16.596 1.00 92.62 399 THR A O 1
ATOM 3075 N N . ASN A 1 400 ? -3.566 -16.497 17.485 1.00 92.00 400 ASN A N 1
ATOM 3076 C CA . ASN A 1 400 ? -3.354 -16.925 18.850 1.00 92.00 400 ASN A CA 1
ATOM 3077 C C . ASN A 1 400 ? -4.721 -17.036 19.531 1.00 92.00 400 ASN A C 1
ATOM 3079 O O . ASN A 1 400 ? -5.424 -16.039 19.718 1.00 92.00 400 ASN A O 1
ATOM 3083 N N . ARG A 1 401 ? -5.091 -18.271 19.883 1.00 91.06 401 ARG A N 1
ATOM 3084 C CA . ARG A 1 401 ? -6.354 -18.586 20.559 1.00 91.06 401 ARG A CA 1
ATOM 3085 C C . ARG A 1 401 ? -6.364 -18.147 22.026 1.00 91.06 401 ARG A C 1
ATOM 3087 O O . ARG A 1 401 ? -7.441 -17.958 22.580 1.00 91.06 401 ARG A O 1
ATOM 3094 N N . ASP A 1 402 ? -5.198 -17.947 22.647 1.00 93.25 402 ASP A N 1
ATOM 3095 C CA . ASP A 1 402 ? -5.109 -17.311 23.963 1.00 93.25 402 ASP A CA 1
ATOM 3096 C C . ASP A 1 402 ? -5.226 -15.787 23.808 1.00 93.25 402 ASP A C 1
ATOM 3098 O O . ASP A 1 402 ? -4.233 -15.058 23.720 1.00 93.25 402 ASP A O 1
ATOM 3102 N N . LEU A 1 403 ? -6.469 -15.296 23.780 1.00 94.06 403 LEU A N 1
ATOM 3103 C CA . LEU A 1 403 ? -6.765 -13.866 23.655 1.00 94.06 403 LEU A CA 1
ATOM 3104 C C . LEU A 1 403 ? -6.162 -13.041 24.800 1.00 94.06 403 LEU A C 1
ATOM 3106 O O . LEU A 1 403 ? -5.770 -11.898 24.583 1.00 94.06 403 LEU A O 1
ATOM 3110 N N . ARG A 1 404 ? -6.005 -13.621 26.000 1.00 93.12 404 ARG A N 1
ATOM 3111 C CA . ARG A 1 404 ? -5.374 -12.933 27.138 1.00 93.12 404 ARG A CA 1
ATOM 3112 C C . ARG A 1 404 ? -3.875 -12.753 26.928 1.00 93.12 404 ARG A C 1
ATOM 3114 O O . ARG A 1 404 ? -3.299 -11.783 27.417 1.00 93.12 404 ARG A O 1
ATOM 3121 N N . ALA A 1 405 ? -3.208 -13.672 26.229 1.00 91.19 405 ALA A N 1
ATOM 3122 C CA . ALA A 1 405 ? -1.815 -13.473 25.829 1.00 91.19 405 ALA A CA 1
ATOM 3123 C C . ALA A 1 405 ? -1.670 -12.320 24.828 1.00 91.19 405 ALA A C 1
ATOM 3125 O O . ALA A 1 405 ? -0.739 -11.528 24.962 1.00 91.19 405 ALA A O 1
ATOM 3126 N N . VAL A 1 406 ? -2.596 -12.198 23.872 1.00 92.06 406 VAL A N 1
ATOM 3127 C CA . VAL A 1 406 ? -2.610 -11.081 22.913 1.00 92.06 406 VAL A CA 1
ATOM 3128 C C . VAL A 1 406 ? -2.906 -9.760 23.621 1.00 92.06 406 VAL A C 1
ATOM 3130 O O . VAL A 1 406 ? -2.163 -8.799 23.449 1.00 92.06 406 VAL A O 1
ATOM 3133 N N . GLU A 1 407 ? -3.921 -9.723 24.485 1.00 92.31 407 GLU A N 1
ATOM 3134 C CA . GLU A 1 407 ? -4.273 -8.538 25.274 1.00 92.31 407 GLU A CA 1
ATOM 3135 C C . GLU A 1 407 ? -3.105 -8.062 26.145 1.00 92.31 407 GLU A C 1
ATOM 3137 O O . GLU A 1 407 ? -2.753 -6.886 26.104 1.00 92.31 407 GLU A O 1
ATOM 3142 N N . ARG A 1 408 ? -2.423 -8.965 26.864 1.00 90.56 408 ARG A N 1
ATOM 3143 C CA . ARG A 1 408 ? -1.244 -8.607 27.680 1.00 90.56 408 ARG A CA 1
ATOM 3144 C C . ARG A 1 408 ? -0.120 -7.950 26.879 1.00 90.56 408 ARG A C 1
ATOM 3146 O O . ARG A 1 408 ? 0.620 -7.151 27.444 1.00 90.56 408 ARG A O 1
ATOM 3153 N N . ARG A 1 409 ? 0.005 -8.283 25.595 1.00 87.62 409 ARG A N 1
ATOM 3154 C CA . ARG A 1 409 ? 1.031 -7.747 24.692 1.00 87.62 409 ARG A CA 1
ATOM 3155 C C . ARG A 1 409 ? 0.614 -6.420 24.069 1.00 87.62 409 ARG A C 1
ATOM 3157 O O . ARG A 1 409 ? 1.391 -5.473 24.037 1.00 87.62 409 ARG A O 1
ATOM 3164 N N . VAL A 1 410 ? -0.619 -6.355 23.577 1.00 89.88 410 VAL A N 1
ATOM 3165 C CA . VAL A 1 410 ? -1.110 -5.236 22.768 1.00 89.88 410 VAL A CA 1
ATOM 3166 C C . VAL A 1 410 ? -1.633 -4.097 23.644 1.00 89.88 410 VAL A C 1
ATOM 3168 O O . VAL A 1 410 ? -1.342 -2.936 23.364 1.00 89.88 410 VAL A O 1
ATOM 3171 N N . GLU A 1 411 ? -2.345 -4.389 24.735 1.00 88.62 411 GLU A N 1
ATOM 3172 C CA . GLU A 1 411 ? -2.998 -3.385 25.589 1.00 88.62 411 GLU A CA 1
ATOM 3173 C C . GLU A 1 411 ? -2.038 -2.344 26.206 1.00 88.62 411 GLU A C 1
ATOM 3175 O O . GLU A 1 411 ? -2.386 -1.161 26.222 1.00 88.62 411 GLU A O 1
ATOM 3180 N N . PRO A 1 412 ? -0.817 -2.690 26.668 1.00 87.62 412 PRO A N 1
ATOM 3181 C CA . PRO A 1 412 ? 0.145 -1.684 27.124 1.00 87.62 412 PRO A CA 1
ATOM 3182 C C . PRO A 1 412 ? 0.495 -0.666 26.031 1.00 87.62 412 PRO A C 1
ATOM 3184 O O . PRO A 1 412 ? 0.590 0.534 26.295 1.00 87.62 412 PRO A O 1
ATOM 3187 N N . LEU A 1 413 ? 0.628 -1.134 24.788 1.00 85.94 413 LEU A N 1
ATOM 3188 C CA . LEU A 1 413 ? 0.896 -0.285 23.634 1.00 85.94 413 LEU A CA 1
ATOM 3189 C C . LEU A 1 413 ? -0.330 0.551 23.257 1.00 85.94 413 LEU A C 1
ATOM 3191 O O . LEU A 1 413 ? -0.193 1.747 22.996 1.00 85.94 413 LEU A O 1
ATOM 3195 N N . ARG A 1 414 ? -1.531 -0.044 23.324 1.00 87.12 414 ARG A N 1
ATOM 3196 C CA . ARG A 1 414 ? -2.814 0.663 23.172 1.00 87.12 414 ARG A CA 1
ATOM 3197 C C . ARG A 1 414 ? -2.906 1.852 24.130 1.00 87.12 414 ARG A C 1
ATOM 3199 O O . ARG A 1 414 ? -3.171 2.973 23.704 1.00 87.12 414 ARG A O 1
ATOM 3206 N N . ARG A 1 415 ? -2.632 1.624 25.418 1.00 84.81 415 ARG A N 1
ATOM 3207 C CA . ARG A 1 415 ? -2.622 2.664 26.463 1.00 84.81 415 ARG A CA 1
ATOM 3208 C C . ARG A 1 415 ? -1.571 3.729 26.205 1.00 84.81 415 ARG A C 1
ATOM 3210 O O . ARG A 1 415 ? -1.847 4.906 26.395 1.00 84.81 415 ARG A O 1
ATOM 3217 N N . ARG A 1 416 ? -0.382 3.343 25.741 1.00 82.88 416 ARG A N 1
ATOM 3218 C CA . ARG A 1 416 ? 0.686 4.297 25.418 1.00 82.88 416 ARG A CA 1
ATOM 3219 C C . ARG A 1 416 ? 0.302 5.228 24.265 1.00 82.88 416 ARG A C 1
ATOM 3221 O O . ARG A 1 416 ? 0.596 6.415 24.335 1.00 82.88 416 ARG A O 1
ATOM 3228 N N . VAL A 1 417 ? -0.339 4.702 23.221 1.00 80.56 417 VAL A N 1
ATOM 3229 C CA . VAL A 1 417 ? -0.675 5.468 22.008 1.00 80.56 417 VAL A CA 1
ATOM 3230 C C . VAL A 1 417 ? -1.984 6.242 22.176 1.00 80.56 417 VAL A C 1
ATOM 3232 O O . VAL A 1 417 ? -2.072 7.410 21.796 1.00 80.56 417 VAL A O 1
ATOM 3235 N N . TRP A 1 418 ? -3.011 5.628 22.770 1.00 80.88 418 TRP A N 1
ATOM 3236 C CA . TRP A 1 418 ? -4.325 6.258 22.916 1.00 80.88 418 TRP A CA 1
ATOM 3237 C C . TRP A 1 418 ? -4.665 6.775 24.314 1.00 80.88 418 TRP A C 1
ATOM 3239 O O . TRP A 1 418 ? -5.736 7.359 24.507 1.00 80.88 418 TRP A O 1
ATOM 3249 N N . GLY A 1 419 ? -3.764 6.646 25.284 1.00 74.44 419 GLY A N 1
ATOM 3250 C CA . GLY A 1 419 ? -3.977 7.115 26.653 1.00 74.44 419 GLY A CA 1
ATOM 3251 C C . GLY A 1 419 ? -5.235 6.536 27.308 1.00 74.44 419 GLY A C 1
ATOM 3252 O O . GLY A 1 419 ? -5.849 5.580 26.831 1.00 74.44 419 GLY A O 1
ATOM 3253 N N . ASP A 1 420 ? -5.675 7.179 28.387 1.00 62.00 420 ASP A N 1
ATOM 3254 C CA . ASP A 1 420 ? -6.798 6.692 29.195 1.00 62.00 420 ASP A CA 1
ATOM 3255 C C . ASP A 1 420 ? -8.171 6.851 28.522 1.00 62.00 420 ASP A C 1
ATOM 3257 O O . ASP A 1 420 ? -9.155 6.300 29.004 1.00 62.00 420 ASP A O 1
ATOM 3261 N N . ALA A 1 421 ? -8.299 7.622 27.440 1.00 57.59 421 ALA A N 1
ATOM 3262 C CA . ALA A 1 421 ? -9.607 7.889 26.827 1.00 57.59 421 ALA A CA 1
ATOM 3263 C C . ALA A 1 421 ? -10.143 6.699 26.008 1.00 57.59 421 ALA A C 1
ATOM 3265 O O . ALA A 1 421 ? -11.333 6.416 26.071 1.00 57.59 421 ALA A O 1
ATOM 3266 N N . LEU A 1 422 ? -9.269 5.989 25.284 1.00 57.47 422 LEU A N 1
ATOM 3267 C CA . LEU A 1 422 ? -9.626 4.824 24.451 1.00 57.47 422 LEU A CA 1
ATOM 3268 C C . LEU A 1 422 ? -9.162 3.483 25.051 1.00 57.47 422 LEU A C 1
ATOM 3270 O O . LEU A 1 422 ? -9.504 2.421 24.531 1.00 57.47 422 LEU A O 1
ATOM 3274 N N . ALA A 1 423 ? -8.372 3.519 26.128 1.00 56.25 423 ALA A N 1
ATOM 3275 C CA . ALA A 1 423 ? -7.864 2.325 26.804 1.00 56.25 423 ALA A CA 1
ATOM 3276 C C . ALA A 1 423 ? -8.509 2.060 28.178 1.00 56.25 423 ALA A C 1
ATOM 3278 O O . ALA A 1 423 ? -8.138 1.117 28.879 1.00 56.25 423 ALA A O 1
ATOM 3279 N N . ARG A 1 424 ? -9.495 2.875 28.580 1.00 53.97 424 ARG A N 1
ATOM 3280 C CA . ARG A 1 424 ? -10.321 2.586 29.756 1.00 53.97 424 ARG A CA 1
ATOM 3281 C C . ARG A 1 424 ? -11.219 1.368 29.490 1.00 53.97 424 ARG A C 1
ATOM 3283 O O . ARG A 1 424 ? -11.789 1.266 28.401 1.00 53.97 424 ARG A O 1
ATOM 3290 N N . PRO A 1 425 ? -11.419 0.474 30.476 1.00 48.47 425 PRO A N 1
ATOM 3291 C CA . PRO A 1 425 ? -12.500 -0.505 30.424 1.00 48.47 425 PRO A CA 1
ATOM 3292 C C . PRO A 1 425 ? -13.833 0.230 30.201 1.00 48.47 425 PRO A C 1
ATOM 3294 O O . PRO A 1 425 ? -14.212 1.066 31.017 1.00 48.47 425 PRO A O 1
ATOM 3297 N N . GLY A 1 426 ? -14.500 -0.024 29.071 1.00 46.41 426 GLY A N 1
ATOM 3298 C CA . GLY A 1 426 ? -15.740 0.662 28.678 1.00 46.41 426 GLY A CA 1
ATOM 3299 C C . GLY A 1 426 ? -15.581 1.849 27.717 1.00 46.41 426 GLY A C 1
ATOM 3300 O O . GLY A 1 426 ? -16.593 2.411 27.306 1.00 46.41 426 GLY A O 1
ATOM 3301 N N . ALA A 1 427 ? -14.359 2.220 27.312 1.00 56.53 427 ALA A N 1
ATOM 3302 C CA . ALA A 1 427 ? -14.183 3.068 26.131 1.00 56.53 427 ALA A CA 1
ATOM 3303 C C . ALA A 1 427 ? -14.771 2.356 24.896 1.00 56.53 427 ALA A C 1
ATOM 3305 O O . ALA A 1 427 ? -14.690 1.122 24.841 1.00 56.53 427 ALA A O 1
ATOM 3306 N N . PRO A 1 428 ? -15.357 3.081 23.923 1.00 53.28 428 PRO A N 1
ATOM 3307 C CA . PRO A 1 428 ? -15.936 2.465 22.735 1.00 53.28 428 PRO A CA 1
ATOM 3308 C C . PRO A 1 428 ? -14.843 1.700 21.982 1.00 53.28 428 PRO A C 1
ATOM 3310 O O . PRO A 1 428 ? -13.994 2.273 21.302 1.00 53.28 428 PRO A O 1
ATOM 3313 N N . ARG A 1 429 ? -14.825 0.377 22.170 1.00 73.38 429 ARG A N 1
ATOM 3314 C CA . ARG A 1 429 ? -14.044 -0.544 21.351 1.00 73.38 429 ARG A CA 1
ATOM 3315 C C . ARG A 1 429 ? -14.724 -0.595 20.000 1.00 73.38 429 ARG A C 1
ATOM 3317 O O . ARG A 1 429 ? -15.949 -0.716 19.927 1.00 73.38 429 ARG A O 1
ATOM 3324 N N . LEU A 1 430 ? -13.931 -0.529 18.940 1.00 85.62 430 LEU A N 1
ATOM 3325 C CA . LEU A 1 430 ? -14.460 -0.737 17.606 1.00 85.62 430 LEU A CA 1
ATOM 3326 C C . LEU A 1 430 ? -14.742 -2.232 17.445 1.00 85.62 430 LEU A C 1
ATOM 3328 O O . LEU A 1 430 ? -13.874 -2.972 16.996 1.00 85.62 430 LEU A O 1
ATOM 3332 N N . SER A 1 431 ? -15.922 -2.689 17.867 1.00 90.94 431 SER A N 1
ATOM 3333 C CA . SER A 1 431 ? -16.275 -4.103 17.750 1.00 90.94 431 SER A CA 1
ATOM 3334 C C . SER A 1 431 ? -16.277 -4.493 16.277 1.00 90.94 431 SER A C 1
ATOM 3336 O O . SER A 1 431 ? -16.996 -3.898 15.475 1.00 90.94 431 SER A O 1
ATOM 3338 N N . LEU A 1 432 ? -15.435 -5.448 15.906 1.00 94.31 432 LEU A N 1
ATOM 3339 C CA . LEU A 1 432 ? -15.276 -5.907 14.538 1.00 94.31 432 LEU A CA 1
ATOM 3340 C C . LEU A 1 432 ? -16.270 -7.025 14.258 1.00 94.31 432 LEU A C 1
ATOM 3342 O O . LEU A 1 432 ? -16.325 -8.022 14.977 1.00 94.31 432 LEU A O 1
ATOM 3346 N N . ASN A 1 433 ? -16.969 -6.942 13.129 1.00 95.69 433 ASN A N 1
ATOM 3347 C CA . ASN A 1 433 ? -17.641 -8.107 12.576 1.00 95.69 433 ASN A CA 1
ATOM 3348 C C . ASN A 1 433 ? -16.618 -8.947 11.798 1.00 95.69 433 ASN A C 1
ATOM 3350 O O . ASN A 1 433 ? -16.596 -8.970 10.565 1.00 95.69 433 ASN A O 1
ATOM 3354 N N . GLY A 1 434 ? -15.734 -9.624 12.537 1.00 93.44 434 GLY A N 1
ATOM 3355 C CA . GLY A 1 434 ? -14.659 -10.434 11.961 1.00 93.44 434 GLY A CA 1
ATOM 3356 C C . GLY A 1 434 ? -15.165 -11.567 11.063 1.00 93.44 434 GLY A C 1
ATOM 3357 O O . GLY A 1 434 ? -14.478 -11.946 10.121 1.00 93.44 434 GLY A O 1
ATOM 3358 N N . ALA A 1 435 ? -16.387 -12.063 11.288 1.00 93.56 435 ALA A N 1
ATOM 3359 C CA . ALA A 1 435 ? -17.020 -13.071 10.438 1.00 93.56 435 ALA A CA 1
ATOM 3360 C C . ALA A 1 435 ? -17.428 -12.526 9.056 1.00 93.56 435 ALA A C 1
ATOM 3362 O O . ALA A 1 435 ? -17.429 -13.275 8.082 1.00 93.56 435 ALA A O 1
ATOM 3363 N N . ALA A 1 436 ? -17.731 -11.228 8.954 1.00 95.06 436 ALA A N 1
ATOM 3364 C CA . ALA A 1 436 ? -18.035 -10.548 7.694 1.00 95.06 436 ALA A CA 1
ATOM 3365 C C . ALA A 1 436 ? -16.782 -10.031 6.963 1.00 95.06 436 ALA A C 1
ATOM 3367 O O . ALA A 1 436 ? -16.900 -9.318 5.962 1.00 95.06 436 ALA A O 1
ATOM 3368 N N . ALA A 1 437 ? -15.581 -10.360 7.451 1.00 96.06 437 ALA A N 1
ATOM 3369 C CA . ALA A 1 437 ? -14.341 -9.909 6.845 1.00 96.06 437 ALA A CA 1
ATOM 3370 C C . ALA A 1 437 ? -14.183 -10.454 5.415 1.00 96.06 437 ALA A C 1
ATOM 3372 O O . ALA A 1 437 ? -14.213 -11.662 5.170 1.00 96.06 437 ALA A O 1
ATOM 3373 N N . ARG A 1 438 ? -13.966 -9.551 4.457 1.00 95.56 438 ARG A N 1
ATOM 3374 C CA . ARG A 1 438 ? -13.708 -9.885 3.055 1.00 95.56 438 ARG A CA 1
ATOM 3375 C C . ARG A 1 438 ? -12.212 -9.901 2.803 1.00 95.56 438 ARG A C 1
ATOM 3377 O O . ARG A 1 438 ? -11.540 -8.885 2.954 1.00 95.56 438 ARG A O 1
ATOM 3384 N N . ARG A 1 439 ? -11.705 -11.057 2.389 1.00 94.88 439 ARG A N 1
ATOM 3385 C CA . ARG A 1 439 ? -10.302 -11.266 2.029 1.00 94.88 439 ARG A CA 1
ATOM 3386 C C . ARG A 1 439 ? -10.116 -11.155 0.520 1.00 94.88 439 ARG A C 1
ATOM 3388 O O . ARG A 1 439 ? -10.821 -11.827 -0.231 1.00 94.88 439 ARG A O 1
ATOM 3395 N N . CYS A 1 440 ? -9.092 -10.430 0.095 1.00 95.62 440 CYS A N 1
ATOM 3396 C CA . CYS A 1 440 ? -8.529 -10.535 -1.244 1.00 95.62 440 CYS A CA 1
ATOM 3397 C C . CYS A 1 440 ? -7.036 -10.873 -1.131 1.00 95.62 440 CYS A C 1
ATOM 3399 O O . CYS A 1 440 ? -6.339 -10.418 -0.223 1.00 95.62 440 CYS A O 1
ATOM 3401 N N . ARG A 1 441 ? -6.557 -11.777 -1.988 1.00 95.62 441 ARG A N 1
ATOM 3402 C CA . ARG A 1 441 ? -5.138 -12.147 -2.017 1.00 95.62 441 ARG A CA 1
ATOM 3403 C C . ARG A 1 441 ? -4.388 -11.048 -2.749 1.00 95.62 441 ARG A C 1
ATOM 3405 O O . ARG A 1 441 ? -4.850 -10.617 -3.793 1.00 95.62 441 ARG A O 1
ATOM 3412 N N . LEU A 1 442 ? -3.232 -10.662 -2.228 1.00 96.00 442 LEU A N 1
ATOM 3413 C CA . LEU A 1 442 ? -2.357 -9.718 -2.901 1.00 96.00 442 LEU A CA 1
ATOM 3414 C C . LEU A 1 442 ? -1.189 -10.461 -3.544 1.00 96.00 442 LEU A C 1
ATOM 3416 O O . LEU A 1 442 ? -0.522 -11.261 -2.888 1.00 96.00 442 LEU A O 1
ATOM 3420 N N . ASP A 1 443 ? -0.943 -10.187 -4.818 1.00 94.88 443 ASP A N 1
ATOM 3421 C CA . ASP A 1 443 ? 0.161 -10.760 -5.578 1.00 94.88 443 ASP A CA 1
ATOM 3422 C C . ASP A 1 443 ? 0.861 -9.663 -6.385 1.00 94.88 443 ASP A C 1
ATOM 3424 O O . ASP A 1 443 ? 0.220 -8.802 -6.994 1.00 94.88 443 ASP A O 1
ATOM 3428 N N . PHE A 1 444 ? 2.196 -9.717 -6.430 1.00 94.31 444 PHE A N 1
ATOM 3429 C CA . PHE A 1 444 ? 2.932 -8.913 -7.396 1.00 94.31 444 PHE A CA 1
ATOM 3430 C C . PHE A 1 444 ? 2.648 -9.459 -8.799 1.00 94.31 444 PHE A C 1
ATOM 3432 O O . PHE A 1 444 ? 3.003 -10.600 -9.110 1.00 94.31 444 PHE A O 1
ATOM 3439 N N . PHE A 1 445 ? 2.037 -8.656 -9.663 1.00 94.44 445 PHE A N 1
ATOM 3440 C CA . PHE A 1 445 ? 1.631 -9.099 -10.987 1.00 94.44 445 PHE A CA 1
ATOM 3441 C C . PHE A 1 445 ? 1.785 -8.004 -12.040 1.00 94.44 445 PHE A C 1
ATOM 3443 O O . PHE A 1 445 ? 1.313 -6.879 -11.898 1.00 94.44 445 PHE A O 1
ATOM 3450 N N . CYS A 1 446 ? 2.433 -8.356 -13.151 1.00 92.62 446 CYS A N 1
ATOM 3451 C CA . CYS A 1 446 ? 2.551 -7.490 -14.314 1.00 92.62 446 CYS A CA 1
ATOM 3452 C C . CYS A 1 446 ? 2.147 -8.251 -15.572 1.00 92.62 446 CYS A C 1
ATOM 3454 O O . CYS A 1 446 ? 2.703 -9.304 -15.882 1.00 92.62 446 CYS A O 1
ATOM 3456 N N . ARG A 1 447 ? 1.216 -7.667 -16.328 1.00 90.94 447 ARG A N 1
ATOM 3457 C CA . ARG A 1 447 ? 0.660 -8.238 -17.562 1.00 90.94 447 ARG A CA 1
ATOM 3458 C C . ARG A 1 447 ? 1.577 -8.097 -18.780 1.00 90.94 447 ARG A C 1
ATOM 3460 O O . ARG A 1 447 ? 1.153 -8.406 -19.884 1.00 90.94 447 ARG A O 1
ATOM 3467 N N . CYS A 1 448 ? 2.815 -7.622 -18.619 1.00 91.94 448 CYS A N 1
ATOM 3468 C CA . CYS A 1 448 ? 3.716 -7.452 -19.752 1.00 91.94 448 CYS A CA 1
ATOM 3469 C C . CYS A 1 448 ? 4.048 -8.800 -20.413 1.00 91.94 448 CYS A C 1
ATOM 3471 O O . CYS A 1 448 ? 4.500 -9.759 -19.773 1.00 91.94 448 CYS A O 1
ATOM 3473 N N . SER A 1 449 ? 3.893 -8.849 -21.729 1.00 93.31 449 SER A N 1
ATOM 3474 C CA . SER A 1 449 ? 4.285 -9.989 -22.544 1.00 93.31 449 SER A CA 1
ATOM 3475 C C . SER A 1 449 ? 5.257 -9.566 -23.643 1.00 93.31 449 SER A C 1
ATOM 3477 O O . SER A 1 449 ? 5.346 -8.395 -24.012 1.00 93.31 449 SER A O 1
ATOM 3479 N N . LYS A 1 450 ? 5.994 -10.542 -24.185 1.00 93.25 450 LYS A N 1
ATOM 3480 C CA . LYS A 1 450 ? 6.830 -10.316 -25.371 1.00 93.25 450 LYS A CA 1
ATOM 3481 C C . LYS A 1 450 ? 5.978 -9.884 -26.569 1.00 93.25 450 LYS A C 1
ATOM 3483 O O . LYS A 1 450 ? 6.405 -9.049 -27.351 1.00 93.25 450 LYS A O 1
ATOM 3488 N N . PHE A 1 451 ? 4.757 -10.406 -26.668 1.00 93.06 451 PHE A N 1
ATOM 3489 C CA . PHE A 1 451 ? 3.794 -10.011 -27.690 1.00 93.06 451 PHE A CA 1
ATOM 3490 C C . PHE A 1 451 ? 3.414 -8.527 -27.580 1.00 93.06 451 PHE A C 1
ATOM 3492 O O . PHE A 1 451 ? 3.474 -7.813 -28.576 1.00 93.06 451 PHE A O 1
ATOM 3499 N N . ASP A 1 452 ? 3.104 -8.029 -26.378 1.00 90.69 452 ASP A N 1
ATOM 3500 C CA . ASP A 1 452 ? 2.797 -6.603 -26.171 1.00 90.69 452 ASP A CA 1
ATOM 3501 C C . ASP A 1 452 ? 3.993 -5.703 -26.492 1.00 90.69 452 ASP A C 1
ATOM 3503 O O . ASP A 1 452 ? 3.821 -4.627 -27.065 1.00 90.69 452 ASP A O 1
ATOM 3507 N N . LEU A 1 453 ? 5.204 -6.159 -26.157 1.00 90.94 453 LEU A N 1
ATOM 3508 C CA . LEU A 1 453 ? 6.443 -5.474 -26.515 1.00 90.94 453 LEU A CA 1
ATOM 3509 C C . LEU A 1 453 ? 6.599 -5.365 -28.035 1.00 90.94 453 LEU A C 1
ATOM 3511 O O . LEU A 1 453 ? 6.739 -4.258 -28.549 1.00 90.94 453 LEU A O 1
ATOM 3515 N N . LEU A 1 454 ? 6.516 -6.483 -28.760 1.00 91.94 454 LEU A N 1
ATOM 3516 C CA . LEU A 1 454 ? 6.620 -6.491 -30.222 1.00 91.94 454 LEU A CA 1
ATOM 3517 C C . LEU A 1 454 ? 5.524 -5.633 -30.870 1.00 91.94 454 LEU A C 1
ATOM 3519 O O . LEU A 1 454 ? 5.803 -4.864 -31.786 1.00 91.94 454 LEU A O 1
ATOM 3523 N N . ASN A 1 455 ? 4.298 -5.676 -30.343 1.00 90.44 455 ASN A N 1
ATOM 3524 C CA . ASN A 1 455 ? 3.210 -4.821 -30.816 1.00 90.44 455 ASN A CA 1
ATOM 3525 C C . ASN A 1 455 ? 3.486 -3.330 -30.599 1.00 90.44 455 ASN A C 1
ATOM 3527 O O . ASN A 1 455 ? 3.096 -2.516 -31.435 1.00 90.44 455 ASN A O 1
ATOM 3531 N N . SER A 1 456 ? 4.165 -2.953 -29.509 1.00 89.50 456 SER A N 1
ATOM 3532 C CA . SER A 1 456 ? 4.532 -1.551 -29.256 1.00 89.50 456 SER A CA 1
ATOM 3533 C C . SER A 1 456 ? 5.497 -0.996 -30.309 1.00 89.50 456 SER A C 1
ATOM 3535 O O . SER A 1 456 ? 5.479 0.197 -30.608 1.00 89.50 456 SER A O 1
ATOM 3537 N N . PHE A 1 457 ? 6.280 -1.873 -30.939 1.00 91.75 457 PHE A N 1
ATOM 3538 C CA . PHE A 1 457 ? 7.211 -1.515 -31.999 1.00 91.75 457 PHE A CA 1
ATOM 3539 C C . PHE A 1 457 ? 6.571 -1.367 -33.367 1.00 91.75 457 PHE A C 1
ATOM 3541 O O . PHE A 1 457 ? 7.173 -0.737 -34.227 1.00 91.75 457 PHE A O 1
ATOM 3548 N N . ILE A 1 458 ? 5.351 -1.862 -33.585 1.00 90.12 458 ILE A N 1
ATOM 3549 C CA . ILE A 1 458 ? 4.654 -1.718 -34.874 1.00 90.12 458 ILE A CA 1
ATOM 3550 C C . ILE A 1 458 ? 4.426 -0.241 -35.217 1.00 90.12 458 ILE A C 1
ATOM 3552 O O . ILE A 1 458 ? 4.503 0.139 -36.380 1.00 90.12 458 ILE A O 1
ATOM 3556 N N . THR A 1 459 ? 4.194 0.606 -34.213 1.00 85.75 459 THR A N 1
ATOM 3557 C CA . THR A 1 459 ? 3.852 2.024 -34.408 1.00 85.75 459 THR A CA 1
ATOM 3558 C C . THR A 1 459 ? 5.017 2.986 -34.185 1.00 85.75 459 THR A C 1
ATOM 3560 O O . THR A 1 459 ? 4.819 4.193 -34.274 1.00 85.75 459 THR A O 1
ATOM 3563 N N . LEU A 1 460 ? 6.224 2.497 -33.876 1.00 88.12 460 LEU A N 1
ATOM 3564 C CA . LEU A 1 460 ? 7.374 3.379 -33.650 1.00 88.12 460 LEU A CA 1
ATOM 3565 C C . LEU A 1 460 ? 7.792 4.142 -34.923 1.00 88.12 460 LEU A C 1
ATOM 3567 O O . LEU A 1 460 ? 7.629 3.605 -36.027 1.00 88.12 460 LEU A O 1
ATOM 3571 N N . PRO A 1 461 ? 8.383 5.345 -34.791 1.00 90.94 461 PRO A N 1
ATOM 3572 C CA . PRO A 1 461 ? 9.143 5.978 -35.870 1.00 90.94 461 PRO A CA 1
ATOM 3573 C C . PRO A 1 461 ? 10.248 5.051 -36.393 1.00 90.94 461 PRO A C 1
ATOM 3575 O O . PRO A 1 461 ? 10.718 4.168 -35.674 1.00 90.94 461 PRO A O 1
ATOM 3578 N N . GLU A 1 462 ? 10.622 5.203 -37.659 1.00 89.56 462 GLU A N 1
ATOM 3579 C CA . GLU A 1 462 ? 11.534 4.273 -38.341 1.00 89.56 462 GLU A CA 1
ATOM 3580 C C . GLU A 1 462 ? 12.956 4.371 -37.805 1.00 89.56 462 GLU A C 1
ATOM 3582 O O . GLU A 1 462 ? 13.592 3.359 -37.521 1.00 89.56 462 GLU A O 1
ATOM 3587 N N . GLU A 1 463 ? 13.390 5.602 -37.573 1.00 90.19 463 GLU A N 1
ATOM 3588 C CA . GLU A 1 463 ? 14.682 5.950 -37.004 1.00 90.19 463 GLU A CA 1
ATOM 3589 C C . GLU A 1 463 ? 14.823 5.313 -35.622 1.00 90.19 463 GLU A C 1
ATOM 3591 O O . GLU A 1 463 ? 15.802 4.624 -35.344 1.00 90.19 463 GLU A O 1
ATOM 3596 N N . VAL A 1 464 ? 13.786 5.463 -34.789 1.00 89.06 464 VAL A N 1
ATOM 3597 C CA . VAL A 1 464 ? 13.746 4.873 -33.449 1.00 89.06 464 VAL A CA 1
ATOM 3598 C C . VAL A 1 464 ? 13.765 3.352 -33.551 1.00 89.06 464 VAL A C 1
ATOM 3600 O O . VAL A 1 464 ? 14.572 2.723 -32.883 1.00 89.06 464 VAL A O 1
ATOM 3603 N N . PHE A 1 465 ? 12.930 2.743 -34.401 1.00 92.44 465 PHE A N 1
ATOM 3604 C CA . PHE A 1 465 ? 12.887 1.286 -34.570 1.00 92.44 465 PHE A CA 1
ATOM 3605 C C . PHE A 1 465 ? 14.251 0.702 -34.971 1.00 92.44 465 PHE A C 1
ATOM 3607 O O . PHE A 1 465 ? 14.707 -0.255 -34.344 1.00 92.44 465 PHE A O 1
ATOM 3614 N N . HIS A 1 466 ? 14.916 1.287 -35.972 1.00 90.44 466 HIS A N 1
ATOM 3615 C CA . HIS A 1 466 ? 16.239 0.843 -36.410 1.00 90.44 466 HIS A CA 1
ATOM 3616 C C . HIS A 1 466 ? 17.307 1.045 -35.343 1.00 90.44 466 HIS A C 1
ATOM 3618 O O . HIS A 1 466 ? 18.151 0.165 -35.178 1.00 90.44 466 HIS A O 1
ATOM 3624 N N . GLN A 1 467 ? 17.238 2.148 -34.594 1.00 89.75 467 GLN A N 1
ATOM 3625 C CA . GLN A 1 467 ? 18.108 2.376 -33.449 1.00 89.75 467 GLN A CA 1
ATOM 3626 C C . GLN A 1 467 ? 17.931 1.271 -32.397 1.00 89.75 467 GLN A C 1
ATOM 3628 O O . GLN A 1 467 ? 18.909 0.613 -32.052 1.00 89.75 467 GLN A O 1
ATOM 3633 N N . VAL A 1 468 ? 16.696 1.004 -31.945 1.00 88.12 468 VAL A N 1
ATOM 3634 C CA . VAL A 1 468 ? 16.423 -0.046 -30.941 1.00 88.12 468 VAL A CA 1
ATOM 3635 C C . VAL A 1 468 ? 16.926 -1.402 -31.426 1.00 88.12 468 VAL A C 1
ATOM 3637 O O . VAL A 1 468 ? 17.582 -2.129 -30.685 1.00 88.12 468 VAL A O 1
ATOM 3640 N N . MET A 1 469 ? 16.604 -1.753 -32.672 1.00 90.38 469 MET A N 1
ATOM 3641 C CA . MET A 1 469 ? 16.984 -3.030 -33.264 1.00 90.38 469 MET A CA 1
ATOM 3642 C C . MET A 1 469 ? 18.510 -3.170 -33.339 1.00 90.38 469 MET A C 1
ATOM 3644 O O . MET A 1 469 ? 19.039 -4.196 -32.922 1.00 90.38 469 MET A O 1
ATOM 3648 N N . GLY A 1 470 ? 19.216 -2.141 -33.817 1.00 88.31 470 GLY A N 1
ATOM 3649 C CA . GLY A 1 470 ? 20.676 -2.137 -33.915 1.00 88.31 470 GLY A CA 1
ATOM 3650 C C . GLY A 1 470 ? 21.360 -2.248 -32.551 1.00 88.31 470 GLY A C 1
ATOM 3651 O O . GLY A 1 470 ? 22.245 -3.083 -32.380 1.00 88.31 470 GLY A O 1
ATOM 3652 N N . GLU A 1 471 ? 20.904 -1.474 -31.561 1.00 86.56 471 GLU A N 1
ATOM 3653 C CA . GLU A 1 471 ? 21.413 -1.539 -30.184 1.00 86.56 471 GLU A CA 1
ATOM 3654 C C . GLU A 1 471 ? 21.225 -2.936 -29.573 1.00 86.56 471 GLU A C 1
ATOM 3656 O O . GLU A 1 471 ? 22.131 -3.462 -28.927 1.00 86.56 471 GLU A O 1
ATOM 3661 N N . GLN A 1 472 ? 20.068 -3.569 -29.788 1.00 85.88 472 GLN A N 1
ATOM 3662 C CA . GLN A 1 472 ? 19.784 -4.897 -29.235 1.00 85.88 472 GLN A CA 1
ATOM 3663 C C . GLN A 1 472 ? 20.557 -6.021 -29.936 1.00 85.88 472 GLN A C 1
ATOM 3665 O O . GLN A 1 472 ? 21.021 -6.936 -29.258 1.00 85.88 472 GLN A O 1
ATOM 3670 N N . LEU A 1 473 ? 20.731 -5.959 -31.260 1.00 83.75 473 LEU A N 1
ATOM 3671 C CA . LEU A 1 473 ? 21.532 -6.945 -31.995 1.00 83.75 473 LEU A CA 1
ATOM 3672 C C . LEU A 1 473 ? 23.015 -6.864 -31.606 1.00 83.75 473 LEU A C 1
ATOM 3674 O O . LEU A 1 473 ? 23.628 -7.896 -31.344 1.00 83.75 473 LEU A O 1
ATOM 3678 N N . ALA A 1 474 ? 23.562 -5.654 -31.451 1.00 81.62 474 ALA A N 1
ATOM 3679 C CA . ALA A 1 474 ? 24.939 -5.462 -30.992 1.00 81.62 474 ALA A CA 1
ATOM 3680 C C . ALA A 1 474 ? 25.178 -6.037 -29.580 1.00 81.62 474 ALA A C 1
ATOM 3682 O O . ALA A 1 474 ? 26.232 -6.612 -29.303 1.00 81.62 474 ALA A O 1
ATOM 3683 N N . LEU A 1 475 ? 24.189 -5.927 -28.683 1.00 78.94 475 LEU A N 1
ATOM 3684 C CA . LEU A 1 475 ? 24.253 -6.536 -27.348 1.00 78.94 475 LEU A CA 1
ATOM 3685 C C . LEU A 1 475 ? 24.245 -8.072 -27.393 1.00 78.94 475 LEU A C 1
ATOM 3687 O O . LEU A 1 475 ? 24.897 -8.696 -26.551 1.00 78.94 475 LEU A O 1
ATOM 3691 N N . HIS A 1 476 ? 23.537 -8.668 -28.358 1.00 76.50 476 HIS A N 1
ATOM 3692 C CA . HIS A 1 476 ? 23.492 -10.119 -28.557 1.00 76.50 476 HIS A CA 1
ATOM 3693 C C . HIS A 1 476 ? 24.838 -10.660 -29.059 1.00 76.50 476 HIS A C 1
ATOM 3695 O O . HIS A 1 476 ? 25.369 -11.619 -28.500 1.00 76.50 476 HIS A O 1
ATOM 3701 N N . GLU A 1 477 ? 25.443 -9.996 -30.049 1.00 73.75 477 GLU A N 1
ATOM 3702 C CA . GLU A 1 477 ? 26.762 -10.363 -30.589 1.00 73.75 477 GLU A CA 1
ATOM 3703 C C . GLU A 1 477 ? 27.882 -10.233 -29.545 1.00 73.75 477 GLU A C 1
ATOM 3705 O O . GLU A 1 477 ? 28.808 -11.044 -29.513 1.00 73.75 477 GLU A O 1
ATOM 3710 N N . GLY A 1 478 ? 27.776 -9.250 -28.646 1.00 71.00 478 GLY A N 1
ATOM 3711 C CA . GLY A 1 478 ? 28.721 -9.044 -27.547 1.00 71.00 478 GLY A CA 1
ATOM 3712 C C . GLY A 1 478 ? 28.598 -10.042 -26.388 1.00 71.00 478 GLY A C 1
ATOM 3713 O O . GLY A 1 478 ? 29.361 -9.931 -25.427 1.00 71.00 478 GLY A O 1
ATOM 3714 N N . GLY A 1 479 ? 27.639 -10.979 -26.428 1.00 64.12 479 GLY A N 1
ATOM 3715 C CA . GLY A 1 479 ? 27.396 -11.948 -25.351 1.00 64.12 479 GLY A CA 1
ATOM 3716 C C . GLY A 1 479 ? 27.062 -11.294 -24.006 1.00 64.12 479 GLY A C 1
ATOM 3717 O O . GLY A 1 479 ? 27.360 -11.854 -22.947 1.00 64.12 479 GLY A O 1
ATOM 3718 N N . SER A 1 480 ? 26.506 -10.079 -24.031 1.00 66.06 480 SER A N 1
ATOM 3719 C CA . SER A 1 480 ? 26.307 -9.288 -22.823 1.00 66.06 480 SER A CA 1
ATOM 3720 C C . SER A 1 480 ? 25.232 -9.905 -21.931 1.00 66.06 480 SER A C 1
ATOM 3722 O O . SER A 1 480 ? 24.126 -10.224 -22.369 1.00 66.06 480 SER A O 1
ATOM 3724 N N . ALA A 1 481 ? 25.512 -9.959 -20.627 1.00 58.22 481 ALA A N 1
ATOM 3725 C CA . ALA A 1 481 ? 24.524 -10.294 -19.607 1.00 58.22 481 ALA A CA 1
ATOM 3726 C C . ALA A 1 481 ? 23.368 -9.275 -19.526 1.00 58.22 481 ALA A C 1
ATOM 3728 O O . ALA A 1 481 ? 22.473 -9.463 -18.703 1.00 58.22 481 ALA A O 1
ATOM 3729 N N . ASP A 1 482 ? 23.351 -8.234 -20.364 1.00 63.03 482 ASP A N 1
ATOM 3730 C CA . ASP A 1 482 ? 22.295 -7.226 -20.510 1.00 63.03 482 ASP A CA 1
ATOM 3731 C C . ASP A 1 482 ? 21.480 -7.344 -21.805 1.00 63.03 482 ASP A C 1
ATOM 3733 O O . ASP A 1 482 ? 20.715 -6.443 -22.139 1.00 63.03 482 ASP A O 1
ATOM 3737 N N . GLU A 1 483 ? 21.571 -8.476 -22.506 1.00 71.94 483 GLU A N 1
ATOM 3738 C CA . GLU A 1 483 ? 20.724 -8.749 -23.666 1.00 71.94 483 GLU A CA 1
ATOM 3739 C C . GLU A 1 483 ? 19.224 -8.663 -23.316 1.00 71.94 483 GLU A C 1
ATOM 3741 O O . GLU A 1 483 ? 18.754 -9.325 -22.384 1.00 71.94 483 GLU A O 1
ATOM 3746 N N . GLY A 1 484 ? 18.457 -7.885 -24.087 1.00 81.94 484 GLY A N 1
ATOM 3747 C CA . GLY A 1 484 ? 16.998 -7.821 -24.026 1.00 81.94 484 GLY A CA 1
ATOM 3748 C C . GLY A 1 484 ? 16.419 -6.563 -23.371 1.00 81.94 484 GLY A C 1
ATOM 3749 O O . GLY A 1 484 ? 17.058 -5.828 -22.622 1.00 81.94 484 GLY A O 1
ATOM 3750 N N . ILE A 1 485 ? 15.130 -6.336 -23.621 1.00 85.44 485 ILE A N 1
ATOM 3751 C CA . ILE A 1 485 ? 14.418 -5.119 -23.214 1.00 85.44 485 ILE A CA 1
ATOM 3752 C C . ILE A 1 485 ? 13.688 -5.360 -21.895 1.00 85.44 485 ILE A C 1
ATOM 3754 O O . ILE A 1 485 ? 12.941 -6.331 -21.750 1.00 85.44 485 ILE A O 1
ATOM 3758 N N . ARG A 1 486 ? 13.884 -4.473 -20.913 1.00 84.44 486 ARG A N 1
ATOM 3759 C CA . ARG A 1 486 ? 13.271 -4.604 -19.584 1.00 84.44 486 ARG A CA 1
ATOM 3760 C C . ARG A 1 486 ? 11.925 -3.880 -19.508 1.00 84.44 486 ARG A C 1
ATOM 3762 O O . ARG A 1 486 ? 11.777 -2.726 -19.909 1.00 84.44 486 ARG A O 1
ATOM 3769 N N . CYS A 1 487 ? 10.928 -4.552 -18.941 1.00 86.81 487 CYS A N 1
ATOM 3770 C CA . CYS A 1 487 ? 9.664 -3.932 -18.573 1.00 86.81 487 CYS A CA 1
ATOM 3771 C C . CYS A 1 487 ? 9.875 -2.988 -17.384 1.00 86.81 487 CYS A C 1
ATOM 3773 O O . CYS A 1 487 ? 10.266 -3.429 -16.303 1.00 86.81 487 CYS A O 1
ATOM 3775 N N . THR A 1 488 ? 9.526 -1.711 -17.555 1.00 82.75 488 THR A N 1
ATOM 3776 C CA . THR A 1 488 ? 9.683 -0.679 -16.516 1.00 82.75 488 THR A CA 1
ATOM 3777 C C . THR A 1 488 ? 8.946 -1.032 -15.224 1.00 82.75 488 THR A C 1
ATOM 3779 O O . THR A 1 488 ? 9.442 -0.749 -14.144 1.00 82.75 488 THR A O 1
ATOM 3782 N N . TYR A 1 489 ? 7.787 -1.692 -15.321 1.00 84.25 489 TYR A N 1
ATOM 3783 C CA . TYR A 1 489 ? 6.924 -1.990 -14.175 1.00 84.25 489 TYR A CA 1
ATOM 3784 C C . TYR A 1 489 ? 7.343 -3.186 -13.325 1.00 84.25 489 TYR A C 1
ATOM 3786 O O . TYR A 1 489 ? 6.904 -3.281 -12.189 1.00 84.25 489 TYR A O 1
ATOM 3794 N N . CYS A 1 490 ? 8.072 -4.149 -13.886 1.00 87.25 490 CYS A N 1
ATOM 3795 C CA . CYS A 1 490 ? 8.334 -5.408 -13.180 1.00 87.25 490 CYS A CA 1
ATOM 3796 C C . CYS A 1 490 ? 9.745 -5.949 -13.352 1.00 87.25 490 CYS A C 1
ATOM 3798 O O . CYS A 1 490 ? 9.992 -7.103 -13.000 1.00 87.25 490 CYS A O 1
ATOM 3800 N N . GLY A 1 491 ? 10.624 -5.192 -14.011 1.00 84.31 491 GLY A N 1
ATOM 3801 C CA . GLY A 1 491 ? 11.998 -5.590 -14.302 1.00 84.31 491 GLY A CA 1
ATOM 3802 C C . GLY A 1 491 ? 12.141 -6.772 -15.265 1.00 84.31 491 GLY A C 1
ATOM 3803 O O . GLY A 1 491 ? 13.259 -7.065 -15.687 1.00 84.31 491 GLY A O 1
ATOM 3804 N N . LYS A 1 492 ? 11.038 -7.441 -15.654 1.00 87.81 492 LYS A N 1
ATOM 3805 C CA . LYS A 1 492 ? 11.067 -8.610 -16.539 1.00 87.81 492 LYS A CA 1
ATOM 3806 C C . LYS A 1 492 ? 11.752 -8.251 -17.845 1.00 87.81 492 LYS A C 1
ATOM 3808 O O . LYS A 1 492 ? 11.382 -7.290 -18.517 1.00 87.81 492 LYS A O 1
ATOM 3813 N N . ARG A 1 493 ? 12.732 -9.066 -18.200 1.00 88.12 493 ARG A N 1
ATOM 3814 C CA . ARG A 1 493 ? 13.512 -8.935 -19.417 1.00 88.12 493 ARG A CA 1
ATOM 3815 C C . ARG A 1 493 ? 12.883 -9.747 -20.544 1.00 88.12 493 ARG A C 1
ATOM 3817 O O . ARG A 1 493 ? 12.490 -10.898 -20.351 1.00 88.12 493 ARG A O 1
ATOM 3824 N N . HIS A 1 494 ? 12.797 -9.135 -21.715 1.00 89.75 494 HIS A N 1
ATOM 3825 C CA . HIS A 1 494 ? 12.280 -9.730 -22.935 1.00 89.75 494 HIS A CA 1
ATOM 3826 C C . HIS A 1 494 ? 13.390 -9.754 -23.980 1.00 89.75 494 HIS A C 1
ATOM 3828 O O . HIS A 1 494 ? 13.743 -8.722 -24.547 1.00 89.75 494 HIS A O 1
ATOM 3834 N N . VAL A 1 495 ? 13.936 -10.942 -24.219 1.00 90.38 495 VAL A N 1
ATOM 3835 C CA . VAL A 1 495 ? 14.895 -11.177 -25.299 1.00 90.38 495 VAL A CA 1
ATOM 3836 C C . VAL A 1 495 ? 14.125 -11.348 -26.605 1.00 90.38 495 VAL A C 1
ATOM 3838 O O . VAL A 1 495 ? 13.166 -12.130 -26.666 1.00 90.38 495 VAL A O 1
ATOM 3841 N N . ILE A 1 496 ? 14.522 -10.593 -27.627 1.00 89.88 496 ILE A N 1
ATOM 3842 C CA . ILE A 1 496 ? 13.947 -10.640 -28.972 1.00 89.88 496 ILE A CA 1
ATOM 3843 C C . ILE A 1 496 ? 15.021 -11.195 -29.895 1.00 89.88 496 ILE A C 1
ATOM 3845 O O . ILE A 1 496 ? 16.081 -10.594 -30.041 1.00 89.88 496 ILE A O 1
ATOM 3849 N N . ALA A 1 497 ? 14.740 -12.349 -30.489 1.00 89.25 497 ALA A N 1
ATOM 3850 C CA . ALA A 1 497 ? 15.649 -12.996 -31.413 1.00 89.25 497 ALA A CA 1
ATOM 3851 C C . ALA A 1 497 ? 15.728 -12.200 -32.719 1.00 89.25 497 ALA A C 1
ATOM 3853 O O . ALA A 1 497 ? 14.747 -11.588 -33.148 1.00 89.25 497 ALA A O 1
ATOM 3854 N N . GLU A 1 498 ? 16.864 -12.286 -33.406 1.00 89.69 498 GLU A N 1
ATOM 3855 C CA . GLU A 1 498 ? 17.078 -11.645 -34.708 1.00 89.69 498 GLU A CA 1
ATOM 3856 C C . GLU A 1 498 ? 15.949 -11.953 -35.706 1.00 89.69 498 GLU A C 1
ATOM 3858 O O . GLU A 1 498 ? 15.392 -11.052 -36.332 1.00 89.69 498 GLU A O 1
ATOM 3863 N N . LYS A 1 499 ? 15.517 -13.219 -35.776 1.00 93.12 499 LYS A N 1
ATOM 3864 C CA . LYS A 1 499 ? 14.396 -13.638 -36.628 1.00 93.12 499 LYS A CA 1
ATOM 3865 C C . LYS A 1 499 ? 13.106 -12.858 -36.346 1.00 93.12 499 LYS A C 1
ATOM 3867 O O . LYS A 1 499 ? 12.369 -12.548 -37.275 1.00 93.12 499 LYS A O 1
ATOM 3872 N N . GLU A 1 500 ? 12.815 -12.555 -35.085 1.00 93.44 500 GLU A N 1
ATOM 3873 C CA . GLU A 1 500 ? 11.604 -11.820 -34.704 1.00 93.44 500 GLU A CA 1
ATOM 3874 C C . GLU A 1 500 ? 11.718 -10.333 -35.054 1.00 93.44 500 GLU A C 1
ATOM 3876 O O . GLU A 1 500 ? 10.728 -9.732 -35.469 1.00 93.44 500 GLU A O 1
ATOM 3881 N N . TRP A 1 501 ? 12.920 -9.752 -34.961 1.00 93.38 501 TRP A N 1
ATOM 3882 C CA . TRP A 1 501 ? 13.186 -8.400 -35.459 1.00 93.38 501 TRP A CA 1
ATOM 3883 C C . TRP A 1 501 ? 12.975 -8.295 -36.971 1.00 93.38 501 TRP A C 1
ATOM 3885 O O . TRP A 1 501 ? 12.310 -7.366 -37.432 1.00 93.38 501 TRP A O 1
ATOM 3895 N N . LEU A 1 502 ? 13.474 -9.272 -37.736 1.00 92.62 502 LEU A N 1
ATOM 3896 C CA . LEU A 1 502 ? 13.288 -9.332 -39.189 1.00 92.62 502 LEU A CA 1
ATOM 3897 C C . LEU A 1 502 ? 11.809 -9.479 -39.570 1.00 92.62 502 LEU A C 1
ATOM 3899 O O . LEU A 1 502 ? 11.326 -8.737 -40.422 1.00 92.62 502 LEU A O 1
ATOM 3903 N N . GLN A 1 503 ? 11.072 -10.363 -38.890 1.00 94.50 503 GLN A N 1
ATOM 3904 C CA . GLN A 1 503 ? 9.625 -10.523 -39.089 1.00 94.50 503 GLN A CA 1
ATOM 3905 C C . GLN A 1 503 ? 8.853 -9.232 -38.794 1.00 94.50 503 GLN A C 1
ATOM 3907 O O . GLN A 1 503 ? 7.932 -8.865 -39.522 1.00 94.50 503 GLN A O 1
ATOM 3912 N N . LEU A 1 504 ? 9.226 -8.526 -37.727 1.00 94.44 504 LEU A N 1
ATOM 3913 C CA . LEU A 1 504 ? 8.596 -7.267 -37.350 1.00 94.44 504 LEU A CA 1
ATOM 3914 C C . LEU A 1 504 ? 8.901 -6.145 -38.355 1.00 94.44 504 LEU A C 1
ATOM 3916 O O . LEU A 1 504 ? 8.015 -5.339 -38.647 1.00 94.44 504 LEU A O 1
ATOM 3920 N N . LYS A 1 505 ? 10.119 -6.110 -38.909 1.00 94.00 505 LYS A N 1
ATOM 3921 C CA . LYS A 1 505 ? 10.497 -5.191 -39.989 1.00 94.00 505 LYS A CA 1
ATOM 3922 C C . LYS A 1 505 ? 9.664 -5.451 -41.248 1.00 94.00 505 LYS A C 1
ATOM 3924 O O . LYS A 1 505 ? 8.986 -4.544 -41.716 1.00 94.00 505 LYS A O 1
ATOM 3929 N N . GLU A 1 506 ? 9.623 -6.698 -41.718 1.00 94.19 506 GLU A N 1
ATOM 3930 C CA . GLU A 1 506 ? 8.822 -7.103 -42.883 1.00 94.19 506 GLU A CA 1
ATOM 3931 C C . GLU A 1 506 ? 7.335 -6.753 -42.706 1.00 94.19 506 GLU A C 1
ATOM 3933 O O . GLU A 1 506 ? 6.690 -6.207 -43.609 1.00 94.19 506 GLU A O 1
ATOM 3938 N N . TYR A 1 507 ? 6.789 -7.005 -41.510 1.00 93.88 507 TYR A N 1
ATOM 3939 C CA . TYR A 1 507 ? 5.417 -6.640 -41.174 1.00 93.88 507 TYR A CA 1
ATOM 3940 C C . TYR A 1 507 ? 5.185 -5.126 -41.289 1.00 93.88 507 TYR A C 1
ATOM 3942 O O . TYR A 1 507 ? 4.201 -4.707 -41.907 1.00 93.88 507 TYR A O 1
ATOM 3950 N N . ARG A 1 508 ? 6.084 -4.301 -40.731 1.00 93.19 508 ARG A N 1
ATOM 3951 C CA . ARG A 1 508 ? 6.000 -2.832 -40.794 1.00 93.19 508 ARG A CA 1
ATOM 3952 C C . ARG A 1 508 ? 6.072 -2.315 -42.232 1.00 93.19 508 ARG A C 1
ATOM 3954 O O . ARG A 1 508 ? 5.239 -1.486 -42.599 1.00 93.19 508 ARG A O 1
ATOM 3961 N N . ASP A 1 509 ? 6.986 -2.841 -43.044 1.00 89.69 509 ASP A N 1
ATOM 3962 C CA . ASP A 1 509 ? 7.177 -2.437 -44.446 1.00 89.69 509 ASP A CA 1
ATOM 3963 C C . ASP A 1 509 ? 5.925 -2.746 -45.293 1.00 89.69 509 ASP A C 1
ATOM 3965 O O . ASP A 1 509 ? 5.446 -1.918 -46.077 1.00 89.69 509 ASP A O 1
ATOM 3969 N N . THR A 1 510 ? 5.317 -3.913 -45.058 1.00 89.50 510 THR A N 1
ATOM 3970 C CA . THR A 1 510 ? 4.110 -4.373 -45.769 1.00 89.50 510 THR A CA 1
ATOM 3971 C C . THR A 1 510 ? 2.842 -3.595 -45.390 1.00 89.50 510 THR A C 1
ATOM 3973 O O . THR A 1 510 ? 1.919 -3.476 -46.198 1.00 89.50 510 THR A O 1
ATOM 3976 N N . HIS A 1 511 ? 2.750 -3.094 -44.154 1.00 83.19 511 HIS A N 1
ATOM 3977 C CA . HIS A 1 511 ? 1.538 -2.434 -43.643 1.00 83.19 511 HIS A CA 1
ATOM 3978 C C . HIS A 1 511 ? 1.602 -0.906 -43.718 1.00 83.19 511 HIS A C 1
ATOM 3980 O O . HIS A 1 511 ? 0.553 -0.266 -43.725 1.00 83.19 511 HIS A O 1
ATOM 3986 N N . ARG A 1 512 ? 2.796 -0.313 -43.831 1.00 70.94 512 ARG A N 1
ATOM 3987 C CA . ARG A 1 512 ? 2.961 1.123 -44.102 1.00 70.94 512 ARG A CA 1
ATOM 3988 C C . ARG A 1 512 ? 2.690 1.495 -45.553 1.00 70.94 512 ARG A C 1
ATOM 3990 O O . ARG A 1 512 ? 2.144 2.553 -45.797 1.00 70.94 512 ARG A O 1
ATOM 3997 N N . THR A 1 513 ? 3.000 0.621 -46.507 1.00 58.47 513 THR A N 1
ATOM 3998 C CA . THR A 1 513 ? 2.719 0.849 -47.939 1.00 58.47 513 THR A CA 1
ATOM 3999 C C . THR A 1 513 ? 1.224 0.857 -48.287 1.00 58.47 513 THR A C 1
ATOM 4001 O O . THR A 1 513 ? 0.858 1.174 -49.416 1.00 58.47 513 THR A O 1
ATOM 4004 N N . LYS A 1 514 ? 0.354 0.508 -47.330 1.00 52.06 514 LYS A N 1
ATOM 4005 C CA . LYS A 1 514 ? -1.109 0.460 -47.480 1.00 52.06 514 LYS A CA 1
ATOM 4006 C C . LYS A 1 514 ? -1.854 1.586 -46.750 1.00 52.06 514 LYS A C 1
ATOM 4008 O O . LYS A 1 514 ? -3.077 1.642 -46.872 1.00 52.06 514 LYS A O 1
ATOM 4013 N N . ALA A 1 515 ? -1.152 2.415 -45.979 1.00 48.28 515 ALA A N 1
ATOM 4014 C CA . ALA A 1 515 ? -1.687 3.584 -45.278 1.00 48.28 515 ALA A CA 1
ATOM 4015 C C . ALA A 1 515 ? -1.209 4.855 -45.981 1.00 48.28 515 ALA A C 1
ATOM 4017 O O . ALA A 1 515 ? -2.008 5.816 -46.028 1.00 48.28 515 ALA A O 1
#

Organism: NCBI:txid28005